Protein AF-A0A7S3M5K7-F1 (afdb_monomer)

Foldseek 3Di:
DDDDDPDPVVPPFQWDFLQLAWEKWWFWDDDDPDIKIKIWIAGSPQQFIWIDINNHTQPPRGDGQHLPDDQVFDWRWDADPNWIKIWGWGDDPNTTTGIWIATNNRTTDIPLRDQDPDDDLQKQKAFDDWDWFADLPDRDIFIWTFIWMAGPVPRDIATATDTLVLVVVLLVVLLSNCVSPPCSVVQDDRPDDDDCVPDDPPPPVNVVVNRVRVSVNLSSQSPDTPSVVDPSNCVVNQHDDQKGKHKAWAQDLDQQFDWDADPPQPDQPAARTFTQGGRDCVRVPPDDGGKGWADKQNHGRGNPHPVRVVVCSNSGGPGIMIMTMDGRPVVCPVVVVCVVVVHDPPPPPDDDDDDDDDDDDDDDDDDDDDDDDDDDDDDDDDDDDDDDDDDPDPDDDPDPDDVVNVVVVVVVVVVVVVVVVVVVVVVVVVVVVVVVVVVVVVVVVVVVVVVVVVVVVVVVVVVVVVVVVVVVVVVVVVVVVVVVVVVVVVVVVVVVVVVPPPDPDDDDDDDDDDDDDDDDDDDDDDDDDDDDDDDDDDDDDDDDDDDDDDDDDDDDDDDDDDDDDDDDDDDDDDDDDDDDDDDDDDDDDDDDDDDDDDDDDDDDDDDDDDDDDDDDDDDDDDDDDDDDDDDDDDDD

InterPro domains:
  IPR001478 PDZ domain [SM00228] (253-330)
  IPR001683 Phox homology [PF00787] (153-237)
  IPR001683 Phox homology [PS50195] (123-254)
  IPR001683 Phox homology [SM00312] (126-240)
  IPR036034 PDZ superfamily [G3DSA:2.30.42.10] (245-329)
  IPR036034 PDZ superfamily [SSF50156] (239-318)
  IPR036871 PX domain superfamily [G3DSA:3.30.1520.10] (122-244)
  IPR036871 PX domain superfamily [SSF64268] (124-238)

Nearest PDB structures (foldseek):
  2opg-assembly2_B  TM=7.403E-01  e=1.847E-03  Homo sapiens
  5e1y-assembly1_A  TM=7.315E-01  e=2.186E-03  Homo sapiens
  7qct-assembly2_B  TM=7.062E-01  e=2.186E-03  Homo sapiens
  4xh7-assembly1_A  TM=6.400E-01  e=3.831E-03  Mus musculus

Structure (mmCIF, N/CA/C/O backbone):
data_AF-A0A7S3M5K7-F1
#
_entry.id   AF-A0A7S3M5K7-F1
#
loop_
_atom_site.group_PDB
_atom_site.id
_atom_site.type_symbol
_atom_site.label_atom_id
_atom_site.label_alt_id
_atom_site.label_comp_id
_atom_site.label_asym_id
_atom_site.label_entity_id
_atom_site.label_seq_id
_atom_site.pdbx_PDB_ins_code
_atom_site.Cartn_x
_atom_site.Cartn_y
_atom_site.Cartn_z
_atom_site.occupancy
_atom_site.B_iso_or_equiv
_atom_site.auth_seq_id
_atom_site.auth_comp_id
_atom_site.auth_asym_id
_atom_site.auth_atom_id
_atom_site.pdbx_PDB_model_num
ATOM 1 N N . SER A 1 1 ? 53.599 -2.746 -9.233 1.00 35.34 1 SER A N 1
ATOM 2 C CA . SER A 1 1 ? 53.108 -2.735 -7.839 1.00 35.34 1 SER A CA 1
ATOM 3 C C . SER A 1 1 ? 52.211 -1.522 -7.638 1.00 35.34 1 SER A C 1
ATOM 5 O O . SER A 1 1 ? 52.702 -0.419 -7.443 1.00 35.34 1 SER A O 1
ATOM 7 N N . TYR A 1 2 ? 50.895 -1.704 -7.752 1.00 32.12 2 TYR A N 1
ATOM 8 C CA . TYR A 1 2 ? 49.931 -0.608 -7.615 1.00 32.12 2 TYR A CA 1
ATOM 9 C C . TYR A 1 2 ? 49.679 -0.340 -6.122 1.00 32.12 2 TYR A C 1
ATOM 11 O O . TYR A 1 2 ? 49.254 -1.247 -5.408 1.00 32.12 2 TYR A O 1
ATOM 19 N N . ARG A 1 3 ? 49.977 0.869 -5.630 1.00 31.58 3 ARG A N 1
ATOM 20 C CA . ARG A 1 3 ? 49.534 1.311 -4.297 1.00 31.58 3 ARG A CA 1
ATOM 21 C C . ARG A 1 3 ? 48.167 1.983 -4.469 1.00 31.58 3 ARG A C 1
ATOM 23 O O . ARG A 1 3 ? 48.129 2.998 -5.161 1.00 31.58 3 ARG A O 1
ATOM 30 N N . PRO A 1 4 ? 47.076 1.473 -3.872 1.00 36.44 4 PRO A N 1
ATOM 31 C CA . PRO A 1 4 ? 45.818 2.207 -3.868 1.00 36.44 4 PRO A CA 1
ATOM 32 C C . PRO A 1 4 ? 45.990 3.496 -3.053 1.00 36.44 4 PRO A C 1
ATOM 34 O O . PRO A 1 4 ? 46.608 3.485 -1.984 1.00 36.44 4 PRO A O 1
ATOM 37 N N . SER A 1 5 ? 45.486 4.615 -3.574 1.00 37.97 5 SER A N 1
ATOM 38 C CA . SER A 1 5 ? 45.444 5.877 -2.836 1.00 37.97 5 SER A CA 1
ATOM 39 C C . SER A 1 5 ? 44.454 5.759 -1.674 1.00 37.97 5 SER A C 1
ATOM 41 O O . SER A 1 5 ? 43.420 5.105 -1.769 1.00 37.97 5 SER A O 1
ATOM 43 N N . VAL A 1 6 ? 44.777 6.391 -0.545 1.00 39.72 6 VAL A N 1
ATOM 44 C CA . VAL A 1 6 ? 44.046 6.213 0.728 1.00 39.72 6 VAL A CA 1
ATOM 45 C C . VAL A 1 6 ? 42.729 7.018 0.777 1.00 39.72 6 VAL A C 1
ATOM 47 O O . VAL A 1 6 ? 42.015 6.982 1.772 1.00 39.72 6 VAL A O 1
ATOM 50 N N . PHE A 1 7 ? 42.376 7.723 -0.302 1.00 38.75 7 PHE A N 1
ATOM 51 C CA . PHE A 1 7 ? 41.209 8.605 -0.377 1.00 38.75 7 PHE A CA 1
ATOM 52 C C . PHE A 1 7 ? 40.498 8.506 -1.732 1.00 38.75 7 PHE A C 1
ATOM 54 O O . PHE A 1 7 ? 40.534 9.438 -2.529 1.00 38.75 7 PHE A O 1
ATOM 61 N N . ASP A 1 8 ? 39.811 7.387 -1.961 1.00 40.19 8 ASP A N 1
ATOM 62 C CA . ASP A 1 8 ? 38.746 7.290 -2.970 1.00 40.19 8 ASP A CA 1
ATOM 63 C C . ASP A 1 8 ? 37.373 7.230 -2.270 1.00 40.19 8 ASP A C 1
ATOM 65 O O . ASP A 1 8 ? 36.659 6.228 -2.270 1.00 40.19 8 ASP A O 1
ATOM 69 N N . LEU A 1 9 ? 37.041 8.322 -1.567 1.00 38.97 9 LEU A N 1
ATOM 70 C CA . LEU A 1 9 ? 35.797 8.467 -0.792 1.00 38.97 9 LEU A CA 1
ATOM 71 C C . LEU A 1 9 ? 34.534 8.546 -1.670 1.00 38.97 9 LEU A C 1
ATOM 73 O O . LEU A 1 9 ? 33.427 8.476 -1.140 1.00 38.97 9 LEU A O 1
ATOM 77 N N . ALA A 1 10 ? 34.683 8.686 -2.991 1.00 40.56 10 ALA A N 1
ATOM 78 C CA . ALA A 1 10 ? 33.568 8.800 -3.930 1.00 40.56 10 ALA A CA 1
ATOM 79 C C . ALA A 1 10 ? 32.788 7.482 -4.109 1.00 40.56 10 ALA A C 1
ATOM 81 O O . ALA A 1 10 ? 31.617 7.518 -4.477 1.00 40.56 10 ALA A O 1
ATOM 82 N N . ASN A 1 11 ? 33.411 6.337 -3.802 1.00 47.78 11 ASN A N 1
ATOM 83 C CA . ASN A 1 11 ? 32.834 4.999 -3.958 1.00 47.78 11 ASN A CA 1
ATOM 84 C C . ASN A 1 11 ? 32.613 4.278 -2.615 1.00 47.78 11 ASN A C 1
ATOM 86 O O . ASN A 1 11 ? 32.831 3.070 -2.491 1.00 47.78 11 ASN A O 1
ATOM 90 N N . LEU A 1 12 ? 32.143 5.003 -1.592 1.00 59.81 12 LEU A N 1
ATOM 91 C CA . LEU A 1 12 ? 31.569 4.383 -0.393 1.00 59.81 12 LEU A CA 1
ATOM 92 C C . LEU A 1 12 ? 30.239 3.696 -0.743 1.00 59.81 12 LEU A C 1
ATOM 94 O O . LEU A 1 12 ? 29.158 4.253 -0.552 1.00 59.81 12 LEU A O 1
ATOM 98 N N . LEU A 1 13 ? 30.335 2.466 -1.261 1.00 65.06 13 LEU A N 1
ATOM 99 C CA . LEU A 1 13 ? 29.189 1.584 -1.482 1.00 65.06 13 LEU A CA 1
ATOM 100 C C . LEU A 1 13 ? 28.357 1.479 -0.190 1.00 65.06 13 LEU A C 1
ATOM 102 O O . LEU A 1 13 ? 28.939 1.338 0.891 1.00 65.06 13 LEU A O 1
ATOM 106 N N . PRO A 1 14 ? 27.013 1.522 -0.273 1.00 73.25 14 PRO A N 1
ATOM 107 C CA . PRO A 1 14 ? 26.148 1.539 0.899 1.00 73.25 14 PRO A CA 1
ATOM 108 C C . PRO A 1 14 ? 26.351 0.276 1.743 1.00 73.25 14 PRO A C 1
ATOM 110 O O . PRO A 1 14 ? 25.954 -0.829 1.371 1.00 73.25 14 PRO A O 1
ATOM 113 N N . MET A 1 15 ? 26.984 0.455 2.902 1.00 84.44 15 MET A N 1
ATOM 114 C CA . MET A 1 15 ? 27.231 -0.609 3.870 1.00 84.44 15 MET A CA 1
ATOM 115 C C . MET A 1 15 ? 25.924 -0.975 4.575 1.00 84.44 15 MET A C 1
ATOM 117 O O . MET A 1 15 ? 25.250 -0.115 5.143 1.00 84.44 15 MET A O 1
ATOM 121 N N . VAL A 1 16 ? 25.578 -2.260 4.579 1.00 83.69 16 VAL A N 1
ATOM 122 C CA . VAL A 1 16 ? 24.351 -2.766 5.208 1.00 83.69 16 VAL A CA 1
ATOM 123 C C . VAL A 1 16 ? 24.688 -3.556 6.455 1.00 83.69 16 VAL A C 1
ATOM 125 O O . VAL A 1 16 ? 25.620 -4.350 6.430 1.00 83.69 16 VAL A O 1
ATOM 128 N N . SER A 1 17 ? 23.943 -3.376 7.545 1.00 85.44 17 SER A N 1
ATOM 129 C CA . SER A 1 17 ? 24.245 -4.066 8.800 1.00 85.44 17 SER A CA 1
ATOM 130 C C . SER A 1 17 ? 24.134 -5.590 8.666 1.00 85.44 17 SER A C 1
ATOM 132 O O . SER A 1 17 ? 23.277 -6.102 7.955 1.00 85.44 17 SER A O 1
ATOM 134 N N . VAL A 1 18 ? 24.947 -6.336 9.414 1.00 85.88 18 VAL A N 1
ATOM 135 C CA . VAL A 1 18 ? 24.759 -7.789 9.587 1.00 85.88 18 VAL A CA 1
ATOM 136 C C . VAL A 1 18 ? 23.461 -8.122 10.337 1.00 85.88 18 VAL A C 1
ATOM 138 O O . VAL A 1 18 ? 22.924 -9.214 10.187 1.00 85.88 18 VAL A O 1
ATOM 141 N N . PHE A 1 19 ? 22.898 -7.167 11.081 1.00 84.12 19 PHE A N 1
ATOM 142 C CA . PHE A 1 19 ? 21.631 -7.312 11.807 1.00 84.12 19 PHE A CA 1
ATOM 143 C C . PHE A 1 19 ? 20.436 -6.687 11.060 1.00 84.12 19 PHE A C 1
ATOM 145 O O . PHE A 1 19 ? 19.461 -6.276 11.684 1.00 84.12 19 PHE A O 1
ATOM 152 N N . GLU A 1 20 ? 20.513 -6.561 9.730 1.00 78.06 20 GLU A N 1
ATOM 153 C CA . GLU A 1 20 ? 19.409 -6.069 8.893 1.00 78.06 20 GLU A CA 1
ATOM 154 C C . GLU A 1 20 ? 18.218 -7.030 8.854 1.00 78.06 20 GLU A C 1
ATOM 156 O O . GLU A 1 20 ? 17.066 -6.600 8.833 1.00 78.06 20 GLU A O 1
ATOM 161 N N . GLY A 1 21 ? 18.512 -8.329 8.834 1.00 88.00 21 GLY A N 1
ATOM 162 C CA . GLY A 1 21 ? 17.558 -9.357 8.450 1.00 88.00 21 GLY A CA 1
ATOM 163 C C . GLY A 1 21 ? 17.416 -9.402 6.931 1.00 88.00 21 GLY A C 1
ATOM 164 O O . GLY A 1 21 ? 18.386 -9.218 6.195 1.00 88.00 21 GLY A O 1
ATOM 165 N N . GLN A 1 22 ? 16.198 -9.646 6.459 1.00 85.25 22 GLN A N 1
ATOM 166 C CA . GLN A 1 22 ? 15.892 -9.776 5.034 1.00 85.25 22 GLN A CA 1
ATOM 167 C C . GLN A 1 22 ? 16.092 -8.449 4.288 1.00 85.25 22 GLN A C 1
ATOM 169 O O . GLN A 1 22 ? 15.611 -7.402 4.718 1.00 85.25 22 GLN A O 1
ATOM 174 N N . LEU A 1 23 ? 16.764 -8.492 3.143 1.00 88.81 23 LEU A N 1
ATOM 175 C CA . LEU A 1 23 ? 16.898 -7.374 2.219 1.00 88.81 23 LEU A CA 1
ATOM 176 C C . LEU A 1 23 ? 16.856 -7.857 0.769 1.00 88.81 23 LEU A C 1
ATOM 178 O O . LEU A 1 23 ? 17.056 -9.036 0.474 1.00 88.81 23 LEU A O 1
ATOM 182 N N . THR A 1 24 ? 16.599 -6.928 -0.148 1.00 89.19 24 THR A N 1
ATOM 183 C CA . THR A 1 24 ? 16.717 -7.156 -1.591 1.00 89.19 24 THR A CA 1
ATOM 184 C C . THR A 1 24 ? 17.563 -6.048 -2.212 1.00 89.19 24 THR A C 1
ATOM 186 O O . THR A 1 24 ? 17.411 -4.880 -1.857 1.00 89.19 24 THR A O 1
ATOM 189 N N . ARG A 1 25 ? 18.470 -6.417 -3.117 1.00 90.94 25 ARG A N 1
ATOM 190 C CA . ARG A 1 25 ? 19.278 -5.509 -3.942 1.00 90.94 25 ARG A CA 1
ATOM 191 C C . ARG A 1 25 ? 18.913 -5.733 -5.403 1.00 90.94 25 ARG A C 1
ATOM 193 O O . ARG A 1 25 ? 18.750 -6.882 -5.808 1.00 90.94 25 ARG A O 1
ATOM 200 N N . THR A 1 26 ? 18.792 -4.660 -6.176 1.00 90.25 26 THR A N 1
ATOM 201 C CA . THR A 1 26 ? 18.386 -4.726 -7.587 1.00 90.25 26 THR A CA 1
ATOM 202 C C . THR A 1 26 ? 19.379 -3.969 -8.455 1.00 90.25 26 THR A C 1
ATOM 204 O O . THR A 1 26 ? 19.810 -2.875 -8.093 1.00 90.25 26 THR A O 1
ATOM 207 N N . TRP A 1 27 ? 19.693 -4.520 -9.623 1.00 94.25 27 TRP A N 1
ATOM 208 C CA . TRP A 1 27 ? 20.477 -3.877 -10.672 1.00 94.25 27 TRP A CA 1
ATOM 209 C C . TRP A 1 27 ? 19.734 -3.980 -12.001 1.00 94.25 27 TRP A C 1
ATOM 211 O O . TRP A 1 27 ? 19.068 -4.980 -12.277 1.00 94.25 27 TRP A O 1
ATOM 221 N N . PHE A 1 28 ? 19.867 -2.945 -12.825 1.00 92.56 28 PHE A N 1
ATOM 222 C CA . PHE A 1 28 ? 19.379 -2.938 -14.200 1.00 92.56 28 PHE A CA 1
ATOM 223 C C . PHE A 1 28 ? 20.575 -2.935 -15.144 1.00 92.56 28 PHE A C 1
ATOM 225 O O . PHE A 1 28 ? 21.513 -2.164 -14.942 1.00 92.56 28 PHE A O 1
ATOM 232 N N . TYR A 1 29 ? 20.533 -3.781 -16.167 1.00 95.12 29 TYR A N 1
ATOM 233 C CA . TYR A 1 29 ? 21.558 -3.841 -17.203 1.00 95.12 29 TYR A CA 1
ATOM 234 C C . TYR A 1 29 ? 20.893 -3.850 -18.574 1.00 95.12 29 TYR A C 1
ATOM 236 O O . TYR A 1 29 ? 20.000 -4.654 -18.819 1.00 95.12 29 TYR A O 1
ATOM 244 N N . GLU A 1 30 ? 21.302 -2.951 -19.460 1.00 95.12 30 GLU A N 1
ATOM 245 C CA . GLU A 1 30 ? 20.744 -2.840 -20.809 1.00 95.12 30 GLU A CA 1
ATOM 246 C C . GLU A 1 30 ? 21.778 -3.354 -21.816 1.00 95.12 30 GLU A C 1
ATOM 248 O O . GLU A 1 30 ? 22.931 -2.916 -21.818 1.00 95.12 30 GLU A O 1
ATOM 253 N N . HIS A 1 31 ? 21.374 -4.329 -22.633 1.00 95.25 31 HIS A N 1
ATOM 254 C CA . HIS A 1 31 ? 22.209 -4.951 -23.656 1.00 95.25 31 HIS A CA 1
ATOM 255 C C . HIS A 1 31 ? 21.420 -5.069 -24.963 1.00 95.25 31 HIS A C 1
ATOM 257 O O . HIS A 1 31 ? 20.379 -5.725 -25.025 1.00 95.25 31 HIS A O 1
ATOM 263 N N . GLY A 1 32 ? 21.887 -4.374 -26.004 1.00 93.56 32 GLY A N 1
ATOM 264 C CA . GLY A 1 32 ? 21.097 -4.169 -27.218 1.00 93.56 32 GLY A CA 1
ATOM 265 C C . GLY A 1 32 ? 19.759 -3.498 -26.892 1.00 93.56 32 GLY A C 1
ATOM 266 O O . GLY A 1 32 ? 19.724 -2.465 -26.229 1.00 93.56 32 GLY A O 1
ATOM 267 N N . GLU A 1 33 ? 18.661 -4.110 -27.331 1.00 94.81 33 GLU A N 1
ATOM 268 C CA . GLU A 1 33 ? 17.290 -3.650 -27.060 1.00 94.81 33 GLU A CA 1
ATOM 269 C C . GLU A 1 33 ? 16.686 -4.246 -25.772 1.00 94.81 33 GLU A C 1
ATOM 271 O O . GLU A 1 33 ? 15.562 -3.907 -25.397 1.00 94.81 33 GLU A O 1
ATOM 276 N N . LYS A 1 34 ? 17.394 -5.154 -25.085 1.00 93.81 34 LYS A N 1
ATOM 277 C CA . LYS A 1 34 ? 16.878 -5.844 -23.897 1.00 93.81 34 LYS A CA 1
ATOM 278 C C . LYS A 1 34 ? 17.337 -5.173 -22.612 1.00 93.81 34 LYS A C 1
ATOM 280 O O . LYS A 1 34 ? 18.513 -4.869 -22.418 1.00 93.81 34 LYS A O 1
ATOM 285 N N . LYS A 1 35 ? 16.387 -5.022 -21.690 1.00 92.69 35 LYS A N 1
ATOM 286 C CA . LYS A 1 35 ? 16.628 -4.599 -20.313 1.00 92.69 35 LYS A CA 1
ATOM 287 C C . LYS A 1 35 ? 16.549 -5.804 -19.388 1.00 92.69 35 LYS A C 1
ATOM 289 O O . LYS A 1 35 ? 15.474 -6.368 -19.200 1.00 92.69 35 LYS A O 1
ATOM 294 N N . HIS A 1 36 ? 17.680 -6.145 -18.794 1.00 94.62 36 HIS A N 1
ATOM 295 C CA . HIS A 1 36 ? 17.820 -7.216 -17.823 1.00 94.62 36 HIS A CA 1
ATOM 296 C C . HIS A 1 36 ? 17.655 -6.693 -16.394 1.00 94.62 36 HIS A C 1
ATOM 298 O O . HIS A 1 36 ? 18.101 -5.588 -16.056 1.00 94.62 36 HIS A O 1
ATOM 304 N N . VAL A 1 37 ? 17.029 -7.501 -15.540 1.00 92.75 37 VAL A N 1
ATOM 305 C CA . VAL A 1 37 ? 16.786 -7.197 -14.125 1.00 92.75 37 VAL A CA 1
ATOM 306 C C . VAL A 1 37 ? 17.461 -8.252 -13.260 1.00 92.75 37 VAL A C 1
ATOM 308 O O . VAL A 1 37 ? 17.063 -9.417 -13.264 1.00 92.75 37 VAL A O 1
ATOM 311 N N . LEU A 1 38 ? 18.451 -7.833 -12.473 1.00 96.25 38 LEU A N 1
ATOM 312 C CA . LEU A 1 38 ? 19.116 -8.692 -11.499 1.00 96.25 38 LEU A CA 1
ATOM 313 C C . LEU A 1 38 ? 18.615 -8.361 -10.101 1.00 96.25 38 LEU A C 1
ATOM 315 O O . LEU A 1 38 ? 18.713 -7.215 -9.669 1.00 96.25 38 LEU A O 1
ATOM 319 N N . ASN A 1 39 ? 18.114 -9.360 -9.382 1.00 93.94 39 ASN A N 1
ATOM 320 C CA . ASN A 1 39 ? 17.680 -9.227 -7.994 1.00 93.94 39 ASN A CA 1
ATOM 321 C C . ASN A 1 39 ? 18.485 -10.176 -7.110 1.00 93.94 39 ASN A C 1
ATOM 323 O O . ASN A 1 39 ? 18.522 -11.373 -7.370 1.00 93.94 39 ASN A O 1
ATOM 327 N N . LEU A 1 40 ? 19.079 -9.664 -6.036 1.00 95.62 40 LEU A N 1
ATOM 328 C CA . LEU A 1 40 ? 19.645 -10.461 -4.953 1.00 95.62 40 LEU A CA 1
ATOM 329 C C . LEU A 1 40 ? 18.750 -10.332 -3.724 1.00 95.62 40 LEU A C 1
ATOM 331 O O . LEU A 1 40 ? 18.645 -9.249 -3.153 1.00 95.62 40 LEU A O 1
ATOM 335 N N . TYR A 1 41 ? 18.193 -11.446 -3.267 1.00 94.25 41 TYR A N 1
ATOM 336 C CA . TYR A 1 41 ? 17.666 -11.591 -1.918 1.00 94.25 41 TYR A CA 1
ATOM 337 C C . TYR A 1 41 ? 18.787 -12.051 -0.977 1.00 94.25 41 TYR A C 1
ATOM 339 O O . TYR A 1 41 ? 19.529 -12.985 -1.295 1.00 94.25 41 TYR A O 1
ATOM 347 N N . HIS A 1 42 ? 18.899 -11.430 0.196 1.00 94.56 42 HIS A N 1
ATOM 348 C CA . HIS A 1 42 ? 19.796 -11.872 1.263 1.00 94.56 42 HIS A CA 1
ATOM 349 C C . HIS A 1 42 ? 19.169 -11.570 2.625 1.00 94.56 42 HIS A C 1
ATOM 351 O O . HIS A 1 42 ? 18.718 -10.458 2.868 1.00 94.56 42 HIS A O 1
ATOM 357 N N . ASP A 1 43 ? 19.149 -12.540 3.526 1.00 91.81 43 ASP A N 1
ATOM 358 C CA . ASP A 1 43 ? 18.880 -12.341 4.943 1.00 91.81 43 ASP A CA 1
ATOM 359 C C . ASP A 1 43 ? 20.215 -12.270 5.677 1.00 91.81 43 ASP A C 1
ATOM 361 O O . ASP A 1 43 ? 20.910 -13.273 5.812 1.00 91.81 43 ASP A O 1
ATOM 365 N N . THR A 1 44 ? 20.587 -11.084 6.153 1.00 90.88 44 THR A N 1
ATOM 366 C CA . THR A 1 44 ? 21.897 -10.856 6.774 1.00 90.88 44 THR A CA 1
ATOM 367 C C . THR A 1 44 ? 22.066 -11.582 8.110 1.00 90.88 44 THR A C 1
ATOM 369 O O . THR A 1 44 ? 23.201 -11.761 8.549 1.00 90.88 44 THR A O 1
ATOM 372 N N . ILE A 1 45 ? 20.964 -11.982 8.762 1.00 86.81 45 ILE A N 1
ATOM 373 C CA . ILE A 1 45 ? 20.971 -12.648 10.071 1.00 86.81 45 ILE A CA 1
ATOM 374 C C . ILE A 1 45 ? 21.142 -14.156 9.890 1.00 86.81 45 ILE A C 1
ATOM 376 O O . ILE A 1 45 ? 22.018 -14.755 10.512 1.00 86.81 45 ILE A O 1
ATOM 380 N N . SER A 1 46 ? 20.323 -14.780 9.038 1.00 91.75 46 SER A N 1
ATOM 381 C CA . SER A 1 46 ? 20.440 -16.220 8.759 1.00 91.75 46 SER A CA 1
ATOM 382 C C . SER A 1 46 ? 21.533 -16.550 7.737 1.00 91.75 46 SER A C 1
ATOM 384 O O . SER A 1 46 ? 21.957 -17.702 7.644 1.00 91.75 46 SER A O 1
ATOM 386 N N . GLY A 1 47 ? 21.979 -15.559 6.962 1.00 94.25 47 GLY A N 1
ATOM 387 C CA . GLY A 1 47 ? 22.838 -15.700 5.789 1.00 94.25 47 GLY A CA 1
ATOM 388 C C . GLY A 1 47 ? 22.103 -16.204 4.541 1.00 94.25 47 GLY A C 1
ATOM 389 O O . GLY A 1 47 ? 22.717 -16.294 3.481 1.00 94.25 47 GLY A O 1
ATOM 390 N N . VAL A 1 48 ? 20.819 -16.575 4.612 1.00 95.75 48 VAL A N 1
ATOM 391 C CA . VAL A 1 48 ? 20.109 -17.170 3.464 1.00 95.75 48 VAL A CA 1
ATOM 392 C C . VAL A 1 48 ? 20.053 -16.180 2.303 1.00 95.75 48 VAL A C 1
ATOM 394 O O . VAL A 1 48 ? 19.579 -15.060 2.456 1.00 95.75 48 VAL A O 1
ATOM 397 N N . ARG A 1 49 ? 20.510 -16.598 1.124 1.00 96.25 49 ARG A N 1
ATOM 398 C CA . ARG A 1 49 ? 20.520 -15.794 -0.104 1.00 96.25 49 ARG A CA 1
ATOM 399 C C . ARG A 1 49 ? 19.904 -16.549 -1.275 1.00 96.25 49 ARG A C 1
ATOM 401 O O . ARG A 1 49 ? 19.896 -17.777 -1.279 1.00 96.25 49 ARG A O 1
ATOM 408 N N . SER A 1 50 ? 19.445 -15.806 -2.273 1.00 96.88 50 SER A N 1
ATOM 409 C CA . SER A 1 50 ? 19.053 -16.294 -3.599 1.00 96.88 50 SER A CA 1
ATOM 410 C C . SER A 1 50 ? 19.174 -15.132 -4.586 1.00 96.88 50 SER A C 1
ATOM 412 O O . SER A 1 50 ? 18.983 -13.981 -4.195 1.00 96.88 50 SER A O 1
ATOM 414 N N . ALA A 1 51 ? 19.512 -15.398 -5.844 1.00 97.12 51 ALA A N 1
ATOM 415 C CA . ALA A 1 51 ? 19.605 -14.372 -6.873 1.00 97.12 51 ALA A CA 1
ATOM 416 C C . ALA A 1 51 ? 18.820 -14.768 -8.124 1.00 97.12 51 ALA A C 1
ATOM 418 O O . ALA A 1 51 ? 18.746 -15.938 -8.492 1.00 97.12 51 ALA A O 1
ATOM 419 N N . MET A 1 52 ? 18.248 -13.772 -8.786 1.00 96.31 52 MET A N 1
ATOM 420 C CA . MET A 1 52 ? 17.426 -13.933 -9.976 1.00 96.31 52 MET A CA 1
ATOM 421 C C . MET A 1 52 ? 17.920 -13.014 -11.086 1.00 96.31 52 MET A C 1
ATOM 423 O O . MET A 1 52 ? 18.264 -11.861 -10.824 1.00 96.31 52 MET A O 1
ATOM 427 N N . LEU A 1 53 ? 17.897 -13.522 -12.312 1.00 96.19 53 LEU A N 1
ATOM 428 C CA . LEU A 1 53 ? 18.089 -12.788 -13.556 1.00 96.19 53 LEU A CA 1
ATOM 429 C C . LEU A 1 53 ? 16.785 -12.918 -14.346 1.00 96.19 53 LEU A C 1
ATOM 431 O O . LEU A 1 53 ? 16.322 -14.031 -14.584 1.00 96.19 53 LEU A O 1
ATOM 435 N N . ASP A 1 54 ? 16.163 -11.795 -14.694 1.00 94.12 54 ASP A N 1
ATOM 436 C CA . ASP A 1 54 ? 14.911 -11.740 -15.466 1.00 94.12 54 ASP A CA 1
ATOM 437 C C . ASP A 1 54 ? 13.801 -12.627 -14.875 1.00 94.12 54 ASP A C 1
ATOM 439 O O . ASP A 1 54 ? 13.078 -13.341 -15.569 1.00 94.12 54 ASP A O 1
ATOM 443 N N . TYR A 1 55 ? 13.687 -12.571 -13.543 1.00 90.06 55 TYR A N 1
ATOM 444 C CA . TYR A 1 55 ? 12.754 -13.346 -12.712 1.00 90.06 55 TYR A CA 1
ATOM 445 C C . TYR A 1 55 ? 12.971 -14.873 -12.716 1.00 90.06 55 TYR A C 1
ATOM 447 O O . TYR A 1 55 ? 12.186 -15.595 -12.102 1.00 90.06 55 TYR A O 1
ATOM 455 N N . GLN A 1 56 ? 14.048 -15.372 -13.328 1.00 90.62 56 GLN A N 1
ATOM 456 C CA . GLN A 1 56 ? 14.492 -16.764 -13.218 1.00 90.62 56 GLN A CA 1
ATOM 457 C C . GLN A 1 56 ? 15.618 -16.880 -12.188 1.00 90.62 56 GLN A C 1
ATOM 459 O O . GLN A 1 56 ? 16.492 -16.018 -12.118 1.00 90.62 56 GLN A O 1
ATOM 464 N N . GLU A 1 57 ? 15.620 -17.938 -11.373 1.00 95.06 57 GLU A N 1
ATOM 465 C CA . GLU A 1 57 ? 16.693 -18.160 -10.398 1.00 95.06 57 GLU A CA 1
ATOM 466 C C . GLU A 1 57 ? 18.030 -18.422 -11.111 1.00 95.06 57 GLU A C 1
ATOM 468 O O . GLU A 1 57 ? 18.143 -19.307 -11.961 1.00 95.06 57 GLU A O 1
ATOM 473 N N . ILE A 1 58 ? 19.075 -17.689 -10.722 1.00 97.25 58 ILE A N 1
ATOM 474 C CA . ILE A 1 58 ? 20.443 -17.985 -11.145 1.00 97.25 58 ILE A CA 1
ATOM 475 C C . ILE A 1 58 ? 20.846 -19.309 -10.487 1.00 97.25 58 ILE A C 1
ATOM 477 O O . ILE A 1 58 ? 20.870 -19.425 -9.259 1.00 97.25 58 ILE A O 1
ATOM 481 N N . ARG A 1 59 ? 21.162 -20.320 -11.302 1.00 95.12 59 ARG A N 1
ATOM 482 C CA . ARG A 1 59 ? 21.455 -21.684 -10.842 1.00 95.12 59 ARG A CA 1
ATOM 483 C C . ARG A 1 59 ? 22.575 -21.698 -9.794 1.00 95.12 59 ARG A C 1
ATOM 485 O O . ARG A 1 59 ? 23.701 -21.307 -10.080 1.00 95.12 59 ARG A O 1
ATOM 492 N N . GLY A 1 60 ? 22.273 -22.209 -8.598 1.00 93.06 60 GLY A N 1
ATOM 493 C CA . GLY A 1 60 ? 23.228 -22.277 -7.483 1.00 93.06 60 GLY A CA 1
ATOM 494 C C . GLY A 1 60 ? 23.353 -20.982 -6.670 1.00 93.06 60 GLY A C 1
ATOM 495 O O . GLY A 1 60 ? 24.220 -20.890 -5.803 1.00 93.06 60 GLY A O 1
ATOM 496 N N . SER A 1 61 ? 22.498 -19.986 -6.921 1.00 96.31 61 SER A N 1
ATOM 497 C CA . SER A 1 61 ? 22.437 -18.766 -6.112 1.00 96.31 61 SER A CA 1
ATOM 498 C C . SER A 1 61 ? 21.822 -19.000 -4.730 1.00 96.31 61 SER A C 1
ATOM 500 O O . SER A 1 61 ? 22.277 -18.379 -3.762 1.00 96.31 61 SER A O 1
ATOM 502 N N . LEU A 1 62 ? 20.839 -19.910 -4.627 1.00 96.06 62 LEU A N 1
ATOM 503 C CA . LEU A 1 62 ? 20.257 -20.341 -3.361 1.00 96.06 62 LEU A CA 1
ATOM 504 C C . LEU A 1 62 ? 21.338 -20.951 -2.458 1.00 96.06 62 LEU A C 1
ATOM 506 O O . LEU A 1 62 ? 21.965 -21.957 -2.791 1.00 96.06 62 LEU A O 1
ATOM 510 N N . GLY A 1 63 ? 21.565 -20.343 -1.296 1.00 95.00 63 GLY A N 1
ATOM 511 C CA . GLY A 1 63 ? 22.589 -20.804 -0.362 1.00 95.00 63 GLY A CA 1
ATOM 512 C C . GLY A 1 63 ? 22.707 -19.930 0.879 1.00 95.00 63 GLY A C 1
ATOM 513 O O . GLY A 1 63 ? 21.800 -19.165 1.198 1.00 95.00 63 GLY A O 1
ATOM 514 N N . ASN A 1 64 ? 23.834 -20.041 1.587 1.00 94.75 64 ASN A N 1
ATOM 515 C CA . ASN A 1 64 ? 24.081 -19.306 2.827 1.00 94.75 64 ASN A CA 1
ATOM 516 C C . ASN A 1 64 ? 25.379 -18.476 2.760 1.00 94.75 64 ASN A C 1
ATOM 518 O O . ASN A 1 64 ? 26.459 -18.997 2.472 1.00 94.75 64 ASN A O 1
ATOM 522 N N . SER A 1 65 ? 25.248 -17.171 2.985 1.00 92.44 65 SER A N 1
ATOM 523 C CA . SER A 1 65 ? 26.275 -16.135 3.101 1.00 92.44 65 SER A CA 1
ATOM 524 C C . SER A 1 65 ? 26.455 -15.764 4.578 1.00 92.44 65 SER A C 1
ATOM 526 O O . SER A 1 65 ? 26.176 -14.649 5.009 1.00 92.44 65 SER A O 1
ATOM 528 N N . SER A 1 66 ? 26.905 -16.735 5.372 1.00 82.94 66 SER A N 1
ATOM 529 C CA . SER A 1 66 ? 27.072 -16.586 6.820 1.00 82.94 66 SER A CA 1
ATOM 530 C C . SER A 1 66 ? 28.004 -15.427 7.197 1.00 82.94 66 SER A C 1
ATOM 532 O O . SER A 1 66 ? 28.975 -15.131 6.497 1.00 82.94 66 SER A O 1
ATOM 534 N N . LEU A 1 67 ? 27.778 -14.853 8.383 1.00 79.00 67 LEU A N 1
ATOM 535 C CA . LEU A 1 67 ? 28.675 -13.903 9.053 1.00 79.00 67 LEU A CA 1
ATOM 536 C C . LEU A 1 67 ? 30.147 -14.370 9.075 1.00 79.00 67 LEU A C 1
ATOM 538 O O . LEU A 1 67 ? 31.058 -13.542 9.079 1.00 79.00 67 LEU A O 1
ATOM 542 N N . LEU A 1 68 ? 30.379 -15.688 9.083 1.00 83.25 68 LEU A N 1
ATOM 543 C CA . LEU A 1 68 ? 31.697 -16.331 9.107 1.00 83.25 68 LEU A CA 1
ATOM 544 C C . LEU A 1 68 ? 32.364 -16.484 7.724 1.00 83.25 68 LEU A C 1
ATOM 546 O O . LEU A 1 68 ? 33.400 -17.139 7.633 1.00 83.25 68 LEU A O 1
ATOM 550 N N . MET A 1 69 ? 31.808 -15.897 6.656 1.00 84.88 69 MET A N 1
ATOM 551 C CA . MET A 1 69 ? 32.465 -15.865 5.342 1.00 84.88 69 MET A CA 1
ATOM 552 C C . MET A 1 69 ? 33.861 -15.220 5.405 1.00 84.88 69 MET A C 1
ATOM 554 O O . MET A 1 69 ? 34.143 -14.379 6.267 1.00 84.88 69 MET A O 1
ATOM 558 N N . ASP A 1 70 ? 34.730 -15.605 4.470 1.00 84.88 70 ASP A N 1
ATOM 559 C CA . ASP A 1 70 ? 36.065 -15.025 4.357 1.00 84.88 70 ASP A CA 1
ATOM 560 C C . ASP A 1 70 ? 36.024 -13.571 3.842 1.00 84.88 70 ASP A C 1
ATOM 562 O O . ASP A 1 70 ? 34.998 -13.046 3.402 1.00 84.88 70 ASP A O 1
ATOM 566 N N . SER A 1 71 ? 37.166 -12.885 3.901 1.00 82.69 71 SER A N 1
ATOM 567 C CA . SER A 1 71 ? 37.292 -11.498 3.432 1.00 82.69 71 SER A CA 1
ATOM 568 C C . SER A 1 71 ? 37.236 -11.345 1.905 1.00 82.69 71 SER A C 1
ATOM 570 O O . SER A 1 71 ? 37.209 -10.213 1.411 1.00 82.69 71 SER A O 1
ATOM 572 N N . LYS A 1 72 ? 37.218 -12.453 1.151 1.00 88.00 72 LYS A N 1
ATOM 573 C CA . LYS A 1 72 ? 37.043 -12.442 -0.307 1.00 88.00 72 LYS A CA 1
ATOM 574 C C . LYS A 1 72 ? 35.576 -12.236 -0.677 1.00 88.00 72 LYS A C 1
ATOM 576 O O . LYS A 1 72 ? 35.310 -11.589 -1.683 1.00 88.00 72 LYS A O 1
ATOM 581 N N . GLY A 1 73 ? 34.655 -12.691 0.174 1.00 92.75 73 GLY A N 1
ATOM 582 C CA . GLY A 1 73 ? 33.218 -12.585 -0.052 1.00 92.75 73 GLY A CA 1
ATOM 583 C C . GLY A 1 73 ? 32.681 -13.705 -0.942 1.00 92.75 73 GLY A C 1
ATOM 584 O O . GLY A 1 73 ? 33.423 -14.490 -1.531 1.00 92.75 73 GLY A O 1
ATOM 585 N N . HIS A 1 74 ? 31.357 -13.793 -1.027 1.00 95.88 74 HIS A N 1
ATOM 586 C CA . HIS A 1 74 ? 30.675 -14.798 -1.831 1.00 95.88 74 HIS A CA 1
ATOM 587 C C . HIS A 1 74 ? 30.309 -14.240 -3.209 1.00 95.88 74 HIS A C 1
ATOM 589 O O . HIS A 1 74 ? 29.689 -13.182 -3.285 1.00 95.88 74 HIS A O 1
ATOM 595 N N . ARG A 1 75 ? 30.633 -14.963 -4.289 1.00 97.06 75 ARG A N 1
ATOM 596 C CA . ARG A 1 75 ? 30.292 -14.580 -5.669 1.00 97.06 75 ARG A CA 1
ATOM 597 C C . ARG A 1 75 ? 29.272 -15.536 -6.273 1.00 97.06 75 ARG A C 1
ATOM 599 O O . ARG A 1 75 ? 29.486 -16.744 -6.276 1.00 97.06 75 ARG A O 1
ATOM 606 N N . ILE A 1 76 ? 28.193 -14.978 -6.810 1.00 97.69 76 ILE A N 1
ATOM 607 C CA . ILE A 1 76 ? 27.162 -15.690 -7.565 1.00 97.69 76 ILE A CA 1
ATOM 608 C C . ILE A 1 76 ? 27.380 -15.362 -9.039 1.00 97.69 76 ILE A C 1
ATOM 610 O O . ILE A 1 76 ? 27.103 -14.240 -9.458 1.00 97.69 76 ILE A O 1
ATOM 614 N N . PHE A 1 77 ? 27.906 -16.312 -9.806 1.00 97.88 77 PHE A N 1
ATOM 615 C CA . PHE A 1 77 ? 28.192 -16.128 -11.230 1.00 97.88 77 PHE A CA 1
ATOM 616 C C . PHE A 1 77 ? 26.939 -16.332 -12.088 1.00 97.88 77 PHE A C 1
ATOM 618 O O . PHE A 1 77 ? 26.112 -17.194 -11.797 1.00 97.88 77 PHE A O 1
ATOM 625 N N . PHE A 1 78 ? 26.824 -15.556 -13.161 1.00 97.81 78 PHE A N 1
ATOM 626 C CA . PHE A 1 78 ? 25.763 -15.646 -14.162 1.00 97.81 78 PHE A CA 1
ATOM 627 C C . PHE A 1 78 ? 26.297 -15.226 -15.540 1.00 97.81 78 PHE A C 1
ATOM 629 O O . PHE A 1 78 ? 27.433 -14.765 -15.663 1.00 97.81 78 PHE A O 1
ATOM 636 N N . THR A 1 79 ? 25.467 -15.361 -16.574 1.00 97.62 79 THR A N 1
ATOM 637 C CA . THR A 1 79 ? 25.803 -14.943 -17.940 1.00 97.62 79 THR A CA 1
ATOM 638 C C . THR A 1 79 ? 24.590 -14.279 -18.585 1.00 97.62 79 THR A C 1
ATOM 640 O O . THR A 1 79 ? 23.490 -14.820 -18.502 1.00 97.62 79 THR A O 1
ATOM 643 N N . ILE A 1 80 ? 24.790 -13.137 -19.245 1.00 96.88 80 ILE A N 1
ATOM 644 C CA . ILE A 1 80 ? 23.772 -12.435 -20.041 1.00 96.88 80 ILE A CA 1
ATOM 645 C C . ILE A 1 80 ? 24.271 -12.387 -21.482 1.00 96.88 80 ILE A C 1
ATOM 647 O O . ILE A 1 80 ? 25.277 -11.746 -21.749 1.00 96.88 80 ILE A O 1
ATOM 651 N N . GLU A 1 81 ? 23.610 -13.091 -22.403 1.00 94.75 81 GLU A N 1
ATOM 652 C CA . GLU A 1 81 ? 23.939 -13.076 -23.845 1.00 94.75 81 GLU A CA 1
ATOM 653 C C . GLU A 1 81 ? 25.442 -13.300 -24.151 1.00 94.75 81 GLU A C 1
ATOM 655 O O . GLU A 1 81 ? 26.049 -12.637 -24.985 1.00 94.75 81 GLU A O 1
ATOM 660 N N . ASN A 1 82 ? 26.039 -14.282 -23.463 1.00 96.00 82 ASN A N 1
ATOM 661 C CA . ASN A 1 82 ? 27.473 -14.635 -23.456 1.00 96.00 82 ASN A CA 1
ATOM 662 C C . ASN A 1 82 ? 28.416 -13.671 -22.709 1.00 96.00 82 ASN A C 1
ATOM 664 O O . ASN A 1 82 ? 29.596 -13.988 -22.567 1.00 96.00 82 ASN A O 1
ATOM 668 N N . LEU A 1 83 ? 27.925 -12.560 -22.156 1.00 97.25 83 LEU A N 1
ATOM 669 C CA . LEU A 1 83 ? 28.693 -11.716 -21.241 1.00 97.25 83 LEU A CA 1
ATOM 670 C C . LEU A 1 83 ? 28.718 -12.337 -19.834 1.00 97.25 83 LEU A C 1
ATOM 672 O O . LEU A 1 83 ? 27.652 -12.509 -19.234 1.00 97.25 83 LEU A O 1
ATOM 676 N N . PRO A 1 84 ? 29.898 -12.669 -19.278 1.00 97.94 84 PRO A N 1
ATOM 677 C CA . PRO A 1 84 ? 30.000 -13.181 -17.919 1.00 97.94 84 PRO A CA 1
ATOM 678 C C . PRO A 1 84 ? 29.735 -12.064 -16.904 1.00 97.94 84 PRO A C 1
ATOM 680 O O . PRO A 1 84 ? 30.153 -10.919 -17.090 1.00 97.94 84 PRO A O 1
ATOM 683 N N . GLY A 1 85 ? 29.084 -12.404 -15.797 1.00 98.00 85 GLY A N 1
ATOM 684 C CA . GLY A 1 85 ? 28.873 -11.492 -14.680 1.00 98.00 85 GLY A CA 1
ATOM 685 C C . GLY A 1 85 ? 28.865 -12.201 -13.332 1.00 98.00 85 GLY A C 1
ATOM 686 O O . GLY A 1 85 ? 28.812 -13.431 -13.245 1.00 98.00 85 GLY A O 1
ATOM 687 N N . TYR A 1 86 ? 28.943 -11.420 -12.258 1.00 98.12 86 TYR A N 1
ATOM 688 C CA . TYR A 1 86 ? 28.780 -11.919 -10.899 1.00 98.12 86 TYR A CA 1
ATOM 689 C C . TYR A 1 86 ? 28.142 -10.889 -9.966 1.00 98.12 86 TYR A C 1
ATOM 691 O O . TYR A 1 86 ? 28.380 -9.687 -10.079 1.00 98.12 86 TYR A O 1
ATOM 699 N N . ILE A 1 87 ? 27.363 -11.378 -9.000 1.00 97.88 87 ILE A N 1
ATOM 700 C CA . ILE A 1 87 ? 26.944 -10.612 -7.821 1.00 97.88 87 ILE A CA 1
ATOM 701 C C . ILE A 1 87 ? 27.882 -10.988 -6.674 1.00 97.88 87 ILE A C 1
ATOM 703 O O . ILE A 1 87 ? 28.016 -12.171 -6.356 1.00 97.88 87 ILE A O 1
ATOM 707 N N . GLU A 1 88 ? 28.539 -10.010 -6.053 1.00 97.25 88 GLU A N 1
ATOM 708 C CA . GLU A 1 88 ? 29.416 -10.210 -4.896 1.00 97.25 88 GLU A CA 1
ATOM 709 C C . GLU A 1 88 ? 28.725 -9.748 -3.604 1.00 97.25 88 GLU A C 1
ATOM 711 O O . GLU A 1 88 ? 28.196 -8.640 -3.516 1.00 97.25 88 GLU A O 1
ATOM 716 N N . ILE A 1 89 ? 28.744 -10.614 -2.589 1.00 96.75 89 ILE A N 1
ATOM 717 C CA . ILE A 1 89 ? 28.328 -10.333 -1.212 1.00 96.75 89 ILE A CA 1
ATOM 718 C C . ILE A 1 89 ? 29.591 -10.366 -0.361 1.00 96.75 89 ILE A C 1
ATOM 720 O O . ILE A 1 89 ? 30.111 -11.441 -0.052 1.00 96.75 89 ILE A O 1
ATOM 724 N N . LYS A 1 90 ? 30.102 -9.197 0.016 1.00 95.06 90 LYS A N 1
ATOM 725 C CA . LYS A 1 90 ? 31.377 -9.069 0.721 1.00 95.06 90 LYS A CA 1
ATOM 726 C C . LYS A 1 90 ? 31.170 -8.534 2.126 1.00 95.06 90 LYS A C 1
ATOM 728 O O . LYS A 1 90 ? 30.512 -7.514 2.311 1.00 95.06 90 LYS A O 1
ATOM 733 N N . ARG A 1 91 ? 31.755 -9.177 3.138 1.00 92.31 91 ARG A N 1
ATOM 734 C CA . ARG A 1 91 ? 31.738 -8.633 4.502 1.00 92.31 91 ARG A CA 1
ATOM 735 C C . ARG A 1 91 ? 32.694 -7.440 4.588 1.00 92.31 91 ARG A C 1
ATOM 737 O O . ARG A 1 91 ? 33.885 -7.582 4.319 1.00 92.31 91 ARG A O 1
ATOM 744 N N . SER A 1 92 ? 32.182 -6.274 4.977 1.00 88.69 92 SER A N 1
ATOM 745 C CA . SER A 1 92 ? 32.983 -5.077 5.237 1.00 88.69 92 SER A CA 1
ATOM 746 C C . SER A 1 92 ? 33.082 -4.863 6.749 1.00 88.69 92 SER A C 1
ATOM 748 O O . SER A 1 92 ? 32.100 -4.570 7.438 1.00 88.69 92 SER A O 1
ATOM 750 N N . GLY A 1 93 ? 34.276 -5.107 7.291 1.00 87.38 93 GLY A N 1
ATOM 751 C CA . GLY A 1 93 ? 34.507 -5.166 8.734 1.00 87.38 93 GLY A CA 1
ATOM 752 C C . GLY A 1 93 ? 33.827 -6.370 9.403 1.00 87.38 93 GLY A C 1
ATOM 753 O O . GLY A 1 93 ? 33.825 -7.482 8.867 1.00 87.38 93 GLY A O 1
ATOM 754 N N . TRP A 1 94 ? 33.287 -6.147 10.604 1.00 82.62 94 TRP A N 1
ATOM 755 C CA . TRP A 1 94 ? 32.601 -7.160 11.425 1.00 82.62 94 TRP A CA 1
ATOM 756 C C . TRP A 1 94 ? 31.079 -6.964 11.497 1.00 82.62 94 TRP A C 1
ATOM 758 O O . TRP A 1 94 ? 30.354 -7.907 11.795 1.00 82.62 94 TRP A O 1
ATOM 768 N N . THR A 1 95 ? 30.595 -5.755 11.202 1.00 85.31 95 THR A N 1
ATOM 769 C CA . THR A 1 95 ? 29.199 -5.334 11.383 1.00 85.31 95 THR A CA 1
ATOM 770 C C . THR A 1 95 ? 28.432 -5.103 10.087 1.00 85.31 95 THR A C 1
ATOM 772 O O . THR A 1 95 ? 27.251 -4.755 10.168 1.00 85.31 95 THR A O 1
ATOM 775 N N . SER A 1 96 ? 29.044 -5.270 8.906 1.00 89.81 96 SER A N 1
ATOM 776 C CA . SER A 1 96 ? 28.356 -4.969 7.647 1.00 89.81 96 SER A CA 1
ATOM 777 C C . SER A 1 96 ? 28.683 -5.874 6.457 1.00 89.81 96 SER A C 1
ATOM 779 O O . SER A 1 96 ? 29.727 -6.526 6.398 1.00 89.81 96 SER A O 1
ATOM 781 N N . PHE A 1 97 ? 27.776 -5.849 5.485 1.00 93.19 97 PHE A N 1
ATOM 782 C CA . PHE A 1 97 ? 27.914 -6.387 4.141 1.00 93.19 97 PHE A CA 1
ATOM 783 C C . PHE A 1 97 ? 27.910 -5.253 3.110 1.00 93.19 97 PHE A C 1
ATOM 785 O O . PHE A 1 97 ? 27.218 -4.248 3.269 1.00 93.19 97 PHE A O 1
ATOM 792 N N . VAL A 1 98 ? 28.665 -5.454 2.037 1.00 93.25 98 VAL A N 1
ATOM 793 C CA . VAL A 1 98 ? 28.702 -4.641 0.821 1.00 93.25 98 VAL A CA 1
ATOM 794 C C . VAL A 1 98 ? 28.283 -5.536 -0.339 1.00 93.25 98 VAL A C 1
ATOM 796 O O . VAL A 1 98 ? 28.639 -6.717 -0.378 1.00 93.25 98 VAL A O 1
ATOM 799 N N . TYR A 1 99 ? 27.518 -4.964 -1.264 1.00 94.81 99 TYR A N 1
ATOM 800 C CA . TYR A 1 99 ? 26.976 -5.653 -2.426 1.00 94.81 99 TYR A CA 1
ATOM 801 C C . TYR A 1 99 ? 27.450 -4.951 -3.691 1.00 94.81 99 TYR A C 1
ATOM 803 O O . TYR A 1 99 ? 27.362 -3.726 -3.787 1.00 94.81 99 TYR A O 1
ATOM 811 N N . SER A 1 100 ? 27.914 -5.722 -4.665 1.00 95.62 100 SER A N 1
ATOM 812 C CA . SER A 1 100 ? 28.215 -5.233 -6.009 1.00 95.62 100 SER A CA 1
ATOM 813 C C . SER A 1 100 ? 27.730 -6.234 -7.051 1.00 95.62 100 SER A C 1
ATOM 815 O O . SER A 1 100 ? 27.578 -7.425 -6.778 1.00 95.62 100 SER A O 1
ATOM 817 N N . CYS A 1 101 ? 27.459 -5.737 -8.252 1.00 97.06 101 CYS A N 1
ATOM 818 C CA . CYS A 1 101 ? 27.157 -6.546 -9.422 1.00 97.06 101 CYS A CA 1
ATOM 819 C C . CYS A 1 101 ? 28.108 -6.100 -10.524 1.00 97.06 101 CYS A C 1
ATOM 821 O O . CYS A 1 101 ? 28.180 -4.909 -10.812 1.00 97.06 101 CYS A O 1
ATOM 823 N N . CYS A 1 102 ? 28.824 -7.036 -11.129 1.00 97.69 102 CYS A N 1
ATOM 824 C CA . CYS A 1 102 ? 29.786 -6.769 -12.188 1.00 97.69 102 CYS A CA 1
ATOM 825 C C . CYS A 1 102 ? 29.400 -7.585 -13.425 1.00 97.69 102 CYS A C 1
ATOM 827 O O . CYS A 1 102 ? 29.059 -8.762 -13.300 1.00 97.69 102 CYS A O 1
ATOM 829 N N . ILE A 1 103 ? 29.408 -6.965 -14.605 1.00 98.00 103 ILE A N 1
ATOM 830 C CA . ILE A 1 103 ? 29.087 -7.608 -15.888 1.00 98.00 103 ILE A CA 1
ATOM 831 C C . ILE A 1 103 ? 30.155 -7.199 -16.895 1.00 98.00 103 ILE A C 1
ATOM 833 O O . ILE A 1 103 ? 30.339 -6.009 -17.147 1.00 98.00 103 ILE A O 1
ATOM 837 N N . ASN A 1 104 ? 30.853 -8.182 -17.468 1.00 96.88 104 ASN A N 1
ATOM 838 C CA . ASN A 1 104 ? 31.965 -7.979 -18.399 1.00 96.88 104 ASN A CA 1
ATOM 839 C C . ASN A 1 104 ? 32.999 -6.956 -17.871 1.00 96.88 104 ASN A C 1
ATOM 841 O O . ASN A 1 104 ? 33.282 -5.946 -18.518 1.00 96.88 104 ASN A O 1
ATOM 845 N N . ASP A 1 105 ? 33.472 -7.191 -16.642 1.00 96.00 105 ASP A N 1
ATOM 846 C CA . ASP A 1 105 ? 34.407 -6.347 -15.877 1.00 96.00 105 ASP A CA 1
ATOM 847 C C . ASP A 1 105 ? 33.959 -4.885 -15.647 1.00 96.00 105 ASP A C 1
ATOM 849 O O . ASP A 1 105 ? 34.768 -4.021 -15.303 1.00 96.00 105 ASP A O 1
ATOM 853 N N . ARG A 1 106 ? 32.658 -4.591 -15.791 1.00 96.19 106 ARG A N 1
ATOM 854 C CA . ARG A 1 106 ? 32.055 -3.293 -15.451 1.00 96.19 106 ARG A CA 1
ATOM 855 C C . ARG A 1 106 ? 31.142 -3.419 -14.240 1.00 96.19 106 ARG A C 1
ATOM 857 O O . ARG A 1 106 ? 30.171 -4.176 -14.272 1.00 96.19 106 ARG A O 1
ATOM 864 N N . ASP A 1 107 ? 31.413 -2.625 -13.209 1.00 94.88 107 ASP A N 1
ATOM 865 C CA . ASP A 1 107 ? 30.518 -2.499 -12.061 1.00 94.88 107 ASP A CA 1
ATOM 866 C C . ASP A 1 107 ? 29.208 -1.816 -12.475 1.00 94.88 107 ASP A C 1
ATOM 868 O O . ASP A 1 107 ? 29.184 -0.709 -13.019 1.00 94.88 107 ASP A O 1
ATOM 872 N N . ILE A 1 108 ? 28.098 -2.495 -12.205 1.00 95.12 108 ILE A N 1
ATOM 873 C CA . ILE A 1 108 ? 26.747 -2.013 -12.454 1.00 95.12 108 ILE A CA 1
ATOM 874 C C . ILE A 1 108 ? 26.265 -1.289 -11.203 1.00 95.12 108 ILE A C 1
ATOM 876 O O . ILE A 1 108 ? 26.232 -1.853 -10.104 1.00 95.12 108 ILE A O 1
ATOM 880 N N . LYS A 1 109 ? 25.860 -0.029 -11.368 1.00 91.00 109 LYS A N 1
ATOM 881 C CA . LYS A 1 109 ? 25.303 0.769 -10.275 1.00 91.00 109 LYS A CA 1
ATOM 882 C C . LYS A 1 109 ? 23.992 0.145 -9.790 1.00 91.00 109 LYS A C 1
ATOM 884 O O . LYS A 1 109 ? 23.126 -0.209 -10.588 1.00 91.00 109 LYS A O 1
ATOM 889 N N . GLU A 1 110 ? 23.843 0.008 -8.477 1.00 89.44 110 GLU A N 1
ATOM 890 C CA . GLU A 1 110 ? 22.613 -0.513 -7.876 1.00 89.44 110 GLU A CA 1
ATOM 891 C C . GLU A 1 110 ? 21.434 0.425 -8.179 1.00 89.44 110 GLU A C 1
ATOM 893 O O . GLU A 1 110 ? 21.547 1.649 -8.069 1.00 89.44 110 GLU A O 1
ATOM 898 N N . ALA A 1 111 ? 20.277 -0.141 -8.520 1.00 82.12 111 ALA A N 1
ATOM 899 C CA . ALA A 1 111 ? 19.070 0.603 -8.881 1.00 82.12 111 ALA A CA 1
ATOM 900 C C . ALA A 1 111 ? 18.534 1.499 -7.745 1.00 82.12 111 ALA A C 1
ATOM 902 O O . ALA A 1 111 ? 17.794 2.450 -7.992 1.00 82.12 111 ALA A O 1
ATOM 903 N N . THR A 1 112 ? 18.916 1.214 -6.497 1.00 66.62 112 THR A N 1
ATOM 904 C CA . THR A 1 112 ? 18.603 2.041 -5.320 1.00 66.62 112 THR A CA 1
ATOM 905 C C . THR A 1 112 ? 19.531 3.255 -5.169 1.00 66.62 112 THR A C 1
ATOM 907 O O . THR A 1 112 ? 19.207 4.165 -4.418 1.00 66.62 112 THR A O 1
ATOM 910 N N . GLN A 1 113 ? 20.676 3.286 -5.864 1.00 70.25 113 GLN A N 1
ATOM 911 C CA . GLN A 1 113 ? 21.685 4.353 -5.781 1.00 70.25 113 GLN A CA 1
ATOM 912 C C . GLN A 1 113 ? 21.606 5.345 -6.954 1.00 70.25 113 GLN A C 1
ATOM 914 O O . GLN A 1 113 ? 22.195 6.430 -6.911 1.00 70.25 113 GLN A O 1
ATOM 919 N N . GLY A 1 114 ? 20.986 4.950 -8.067 1.00 59.81 114 GLY A N 1
ATOM 920 C CA . GLY A 1 114 ? 20.805 5.801 -9.241 1.00 59.81 114 GLY A CA 1
ATOM 921 C C . GLY A 1 114 ? 19.478 6.536 -9.171 1.00 59.81 114 GLY A C 1
ATOM 922 O O . GLY A 1 114 ? 18.481 5.961 -9.593 1.00 59.81 114 GLY A O 1
ATOM 923 N N . VAL A 1 115 ? 19.466 7.777 -8.665 1.00 55.16 115 VAL A N 1
ATOM 924 C CA . VAL A 1 115 ? 18.284 8.654 -8.737 1.00 55.16 115 VAL A CA 1
ATOM 925 C C . VAL A 1 115 ? 17.879 8.782 -10.210 1.00 55.16 115 VAL A C 1
ATOM 927 O O . VAL A 1 115 ? 18.668 9.306 -10.995 1.00 55.16 115 VAL A O 1
ATOM 930 N N . PRO A 1 116 ? 16.705 8.276 -10.622 1.00 58.03 116 PRO A N 1
ATOM 931 C CA . PRO A 1 116 ? 16.262 8.404 -12.001 1.00 58.03 116 PRO A CA 1
ATOM 932 C C . PRO A 1 116 ? 15.854 9.854 -12.248 1.00 58.03 116 PRO A C 1
ATOM 934 O O . PRO A 1 116 ? 14.969 10.376 -11.572 1.00 58.03 116 PRO A O 1
ATOM 937 N N . GLU A 1 117 ? 16.504 10.492 -13.220 1.00 54.25 117 GLU A N 1
ATOM 938 C CA . GLU A 1 117 ? 16.473 11.951 -13.410 1.00 54.25 117 GLU A CA 1
ATOM 939 C C . GLU A 1 117 ? 15.099 12.522 -13.802 1.00 54.25 117 GLU A C 1
ATOM 941 O O . GLU A 1 117 ? 14.913 13.729 -13.728 1.00 54.25 117 GLU A O 1
ATOM 946 N N . ASN A 1 118 ? 14.124 11.674 -14.150 1.00 57.78 118 ASN A N 1
ATOM 947 C CA . ASN A 1 118 ? 12.718 12.049 -14.331 1.00 57.78 118 ASN A CA 1
ATOM 948 C C . ASN A 1 118 ? 11.786 10.977 -13.737 1.00 57.78 118 ASN A C 1
ATOM 950 O O . ASN A 1 118 ? 11.198 10.170 -14.457 1.00 57.78 118 ASN A O 1
ATOM 954 N N . GLN A 1 119 ? 11.659 10.939 -12.407 1.00 61.97 119 GLN A N 1
ATOM 955 C CA . GLN A 1 119 ? 10.525 10.274 -11.755 1.00 61.97 119 GLN A CA 1
ATOM 956 C C . GLN A 1 119 ? 9.414 11.286 -11.479 1.00 61.97 119 GLN A C 1
ATOM 958 O O . GLN A 1 119 ? 9.267 11.790 -10.365 1.00 61.97 119 GLN A O 1
ATOM 963 N N . ASP A 1 120 ? 8.604 11.536 -12.508 1.00 71.31 120 ASP A N 1
ATOM 964 C CA . ASP A 1 120 ? 7.270 12.095 -12.316 1.00 71.31 120 ASP A CA 1
ATOM 965 C C . ASP A 1 120 ? 6.466 11.222 -11.342 1.00 71.31 120 ASP A C 1
ATOM 967 O O . ASP A 1 120 ? 6.686 10.009 -11.226 1.00 71.31 120 ASP A O 1
ATOM 971 N N . VAL A 1 121 ? 5.508 11.836 -10.644 1.00 72.62 121 VAL A N 1
ATOM 972 C CA . VAL A 1 121 ? 4.624 11.131 -9.708 1.00 72.62 121 VAL A CA 1
ATOM 973 C C . VAL A 1 121 ? 3.906 10.005 -10.457 1.00 72.62 121 VAL A C 1
ATOM 975 O O . VAL A 1 121 ? 3.041 10.247 -11.293 1.00 72.62 121 VAL A O 1
ATOM 978 N N . VAL A 1 122 ? 4.271 8.754 -10.166 1.00 86.56 122 VAL A N 1
ATOM 979 C CA . VAL A 1 122 ? 3.789 7.587 -10.930 1.00 86.56 122 VAL A CA 1
ATOM 980 C C . VAL A 1 122 ? 2.336 7.244 -10.582 1.00 86.56 122 VAL A C 1
ATOM 982 O O . VAL A 1 122 ? 1.589 6.741 -11.422 1.00 86.56 122 VAL A O 1
ATOM 985 N N . PHE A 1 123 ? 1.919 7.525 -9.345 1.00 95.00 123 PHE A N 1
ATOM 986 C CA . PHE A 1 123 ? 0.632 7.111 -8.792 1.00 95.00 123 PHE A CA 1
ATOM 987 C C . PHE A 1 123 ? -0.062 8.251 -8.048 1.00 95.00 123 PHE A C 1
ATOM 989 O O . PHE A 1 123 ? 0.555 8.948 -7.249 1.00 95.00 123 PHE A O 1
ATOM 996 N N . LYS A 1 124 ? -1.375 8.377 -8.255 1.00 96.88 124 LYS A N 1
ATOM 997 C CA . LYS A 1 124 ? -2.277 9.251 -7.502 1.00 96.88 124 LYS A CA 1
ATOM 998 C C . LYS A 1 124 ? -3.188 8.395 -6.606 1.00 96.88 124 LYS A C 1
ATOM 1000 O O . LYS A 1 124 ? -4.208 7.907 -7.101 1.00 96.88 124 LYS A O 1
ATOM 1005 N N . PRO A 1 125 ? -2.816 8.146 -5.337 1.00 97.88 125 PRO A N 1
ATOM 1006 C CA . PRO A 1 125 ? -3.671 7.463 -4.370 1.00 97.88 125 PRO A CA 1
ATOM 1007 C C . PRO A 1 125 ? -4.729 8.413 -3.784 1.00 97.88 125 PRO A C 1
ATOM 1009 O O . PRO A 1 125 ? -4.486 9.606 -3.624 1.00 97.88 125 PRO A O 1
ATOM 1012 N N . THR A 1 126 ? -5.891 7.858 -3.447 1.00 98.25 126 THR A N 1
ATOM 1013 C CA . THR A 1 126 ? -7.032 8.513 -2.783 1.00 98.25 126 THR A CA 1
ATOM 1014 C C . THR A 1 126 ? -7.738 7.495 -1.883 1.00 98.25 126 THR A C 1
ATOM 1016 O O . THR A 1 126 ? -7.812 6.319 -2.245 1.00 98.25 126 THR A O 1
ATOM 1019 N N . ILE A 1 127 ? -8.256 7.903 -0.726 1.00 98.38 127 ILE A N 1
ATOM 1020 C CA . ILE A 1 127 ? -9.062 7.054 0.163 1.00 98.38 127 ILE A CA 1
ATOM 1021 C C . ILE A 1 127 ? -10.519 7.491 0.041 1.00 98.38 127 ILE A C 1
ATOM 1023 O O . ILE A 1 127 ? -10.884 8.587 0.451 1.00 98.38 127 ILE A O 1
ATOM 1027 N N . LEU A 1 128 ? -11.346 6.633 -0.556 1.00 97.81 128 LEU A N 1
ATOM 1028 C CA . LEU A 1 128 ? -12.726 6.975 -0.905 1.00 97.81 128 LEU A CA 1
ATOM 1029 C C . LEU A 1 128 ? -13.703 6.824 0.264 1.00 97.81 128 LEU A C 1
ATOM 1031 O O . LEU A 1 128 ? -14.627 7.620 0.386 1.00 97.81 128 LEU A O 1
ATOM 1035 N N . ASP A 1 129 ? -13.539 5.765 1.059 1.00 97.56 129 ASP A N 1
ATOM 1036 C CA . ASP A 1 129 ? -14.525 5.324 2.051 1.00 97.56 129 ASP A CA 1
ATOM 1037 C C . ASP A 1 129 ? -13.892 4.360 3.079 1.00 97.56 129 ASP A C 1
ATOM 1039 O O . ASP A 1 129 ? -12.735 3.944 2.927 1.00 97.56 129 ASP A O 1
ATOM 1043 N N . THR A 1 130 ? -14.648 3.975 4.111 1.00 98.00 130 THR A N 1
ATOM 1044 C CA . THR A 1 130 ? -14.291 2.938 5.091 1.00 98.00 130 THR A CA 1
ATOM 1045 C C . THR A 1 130 ? -15.382 1.870 5.210 1.00 98.00 130 THR A C 1
ATOM 1047 O O . THR A 1 130 ? -16.536 2.170 5.492 1.00 98.00 130 THR A O 1
ATOM 1050 N N . VAL A 1 131 ? -14.998 0.597 5.087 1.00 97.81 131 VAL A N 1
ATOM 1051 C CA . VAL A 1 131 ? -15.882 -0.566 5.272 1.00 97.81 131 VAL A CA 1
ATOM 1052 C C . VAL A 1 131 ? -15.504 -1.308 6.555 1.00 97.81 131 VAL A C 1
ATOM 1054 O O . VAL A 1 131 ? -14.323 -1.521 6.821 1.00 97.81 131 VAL A O 1
ATOM 1057 N N . PHE A 1 132 ? -16.491 -1.750 7.334 1.00 97.56 132 PHE A N 1
ATOM 1058 C CA . PHE A 1 132 ? -16.278 -2.540 8.551 1.00 97.56 132 PHE A CA 1
ATOM 1059 C C . PHE A 1 132 ? -16.669 -4.000 8.326 1.00 97.56 132 PHE A C 1
ATOM 1061 O O . PHE A 1 132 ? -17.799 -4.267 7.930 1.00 97.56 132 PHE A O 1
ATOM 1068 N N . THR A 1 133 ? -15.768 -4.945 8.602 1.00 96.94 133 THR A N 1
ATOM 1069 C CA . THR A 1 133 ? -16.076 -6.391 8.625 1.00 96.94 133 THR A CA 1
ATOM 1070 C C . THR A 1 133 ? -15.907 -6.944 10.033 1.00 96.94 133 THR A C 1
ATOM 1072 O O . THR A 1 133 ? -15.108 -6.413 10.796 1.00 96.94 133 THR A O 1
ATOM 1075 N N . VAL A 1 134 ? -16.572 -8.045 10.377 1.00 95.44 134 VAL A N 1
ATOM 1076 C CA . VAL A 1 134 ? -16.234 -8.802 11.599 1.00 95.44 134 VAL A CA 1
ATOM 1077 C C . VAL A 1 134 ? -14.987 -9.658 11.332 1.00 95.44 134 VAL A C 1
ATOM 1079 O O . VAL A 1 134 ? -14.774 -10.109 10.202 1.00 95.44 134 VAL A O 1
ATOM 1082 N N . ASP A 1 135 ? -14.132 -9.832 12.337 1.00 90.12 135 ASP A N 1
ATOM 1083 C CA . ASP A 1 135 ? -12.982 -10.738 12.279 1.00 90.12 135 ASP A CA 1
ATOM 1084 C C . ASP A 1 135 ? -13.433 -12.214 12.328 1.00 90.12 135 ASP A C 1
ATOM 1086 O O . ASP A 1 135 ? -14.373 -12.568 13.034 1.00 90.12 135 ASP A O 1
ATOM 1090 N N . ASP A 1 136 ? -12.749 -13.107 11.605 1.00 85.06 136 ASP A N 1
ATOM 1091 C CA . ASP A 1 136 ? -13.070 -14.548 11.616 1.00 85.06 136 ASP A CA 1
ATOM 1092 C C . ASP A 1 136 ? -12.774 -15.188 12.995 1.00 85.06 136 ASP A C 1
ATOM 1094 O O . ASP A 1 136 ? -13.268 -16.274 13.297 1.00 85.06 136 ASP A O 1
ATOM 1098 N N . GLN A 1 137 ? -11.919 -14.552 13.810 1.00 85.62 137 GLN A N 1
ATOM 1099 C CA . GLN A 1 137 ? -11.431 -15.070 15.098 1.00 85.62 137 GLN A CA 1
ATOM 1100 C C . GLN A 1 137 ? -11.874 -14.252 16.319 1.00 85.62 137 GLN A C 1
ATOM 1102 O O . GLN A 1 137 ? -11.556 -14.634 17.447 1.00 85.62 137 GLN A O 1
ATOM 1107 N N . SER A 1 138 ? -12.569 -13.127 16.134 1.00 86.50 138 SER A N 1
ATOM 1108 C CA . SER A 1 138 ? -12.989 -12.273 17.245 1.00 86.50 138 SER A CA 1
ATOM 1109 C C . SER A 1 138 ? -14.233 -11.450 16.918 1.00 86.50 138 SER A C 1
ATOM 1111 O O . SER A 1 138 ? -14.519 -11.145 15.767 1.00 86.50 138 SER A O 1
ATOM 1113 N N . GLU A 1 139 ? -14.969 -11.041 17.950 1.00 88.12 139 GLU A N 1
ATOM 1114 C CA . GLU A 1 139 ? -16.162 -10.190 17.808 1.00 88.12 139 GLU A CA 1
ATOM 1115 C C . GLU A 1 139 ? -15.818 -8.730 17.445 1.00 88.12 139 GLU A C 1
ATOM 1117 O O . GLU A 1 139 ? -16.706 -7.902 17.242 1.00 88.12 139 GLU A O 1
ATOM 1122 N N . PHE A 1 140 ? -14.527 -8.388 17.354 1.00 90.88 140 PHE A N 1
ATOM 1123 C CA . PHE A 1 140 ? -14.082 -7.048 16.994 1.00 90.88 140 PHE A CA 1
ATOM 1124 C C . PHE A 1 140 ? -14.285 -6.783 15.500 1.00 90.88 140 PHE A C 1
ATOM 1126 O O . PHE A 1 140 ? -13.905 -7.587 14.646 1.00 90.88 140 PHE A O 1
ATOM 1133 N N . GLN A 1 141 ? -14.813 -5.603 15.176 1.00 95.00 141 GLN A N 1
ATOM 1134 C CA . GLN A 1 141 ? -14.871 -5.150 13.793 1.00 95.00 141 GLN A CA 1
ATOM 1135 C C . GLN A 1 141 ? -13.495 -4.645 13.328 1.00 95.00 141 GLN A C 1
ATOM 1137 O O . GLN A 1 141 ? -12.686 -4.114 14.096 1.00 95.00 141 GLN A O 1
ATOM 1142 N N . ILE A 1 142 ? -13.228 -4.817 12.038 1.00 96.06 142 ILE A N 1
ATOM 1143 C CA . ILE A 1 142 ? -12.018 -4.397 11.340 1.00 96.06 142 ILE A CA 1
ATOM 1144 C C . ILE A 1 142 ? -12.408 -3.293 10.360 1.00 96.06 142 ILE A C 1
ATOM 1146 O O . ILE A 1 142 ? -13.168 -3.542 9.426 1.00 96.06 142 ILE A O 1
ATOM 1150 N N . ALA A 1 143 ? -11.845 -2.098 10.545 1.00 97.50 143 ALA A N 1
ATOM 1151 C CA . ALA A 1 143 ? -11.944 -1.006 9.582 1.00 97.50 143 ALA A CA 1
ATOM 1152 C C . ALA A 1 143 ? -10.999 -1.231 8.383 1.00 97.50 143 ALA A C 1
ATOM 1154 O O . ALA A 1 143 ? -9.783 -1.414 8.550 1.00 97.50 143 ALA A O 1
ATOM 1155 N N . TRP A 1 144 ? -11.567 -1.170 7.181 1.00 98.31 144 TRP A N 1
ATOM 1156 C CA . TRP A 1 144 ? -10.900 -1.271 5.886 1.00 98.31 144 TRP A CA 1
ATOM 1157 C C . TRP A 1 144 ? -11.037 0.042 5.122 1.00 98.31 144 TRP A C 1
ATOM 1159 O O . TRP A 1 144 ? -12.148 0.462 4.822 1.00 98.31 144 TRP A O 1
ATOM 1169 N N . TYR A 1 145 ? -9.919 0.651 4.746 1.00 98.56 145 TYR A N 1
ATOM 1170 C CA . TYR A 1 145 ? -9.889 1.880 3.956 1.00 98.56 145 TYR A CA 1
ATOM 1171 C C . TYR A 1 145 ? -9.922 1.539 2.465 1.00 98.56 145 TYR A C 1
ATOM 1173 O O . TYR A 1 145 ? -9.118 0.724 2.002 1.00 98.56 145 TYR A O 1
ATOM 1181 N N . VAL A 1 146 ? -10.839 2.151 1.717 1.00 98.56 146 VAL A N 1
ATOM 1182 C CA . VAL A 1 146 ? -11.009 1.940 0.272 1.00 98.56 146 VAL A CA 1
ATOM 1183 C C . VAL A 1 146 ? -10.003 2.811 -0.482 1.00 98.56 146 VAL A C 1
ATOM 1185 O O . VAL A 1 146 ? -10.279 3.963 -0.814 1.00 98.56 146 VAL A O 1
ATOM 1188 N N . VAL A 1 147 ? -8.811 2.270 -0.735 1.00 98.62 147 VAL A N 1
ATOM 1189 C CA . VAL A 1 147 ? -7.732 2.957 -1.454 1.00 98.62 147 VAL A CA 1
ATOM 1190 C C . VAL A 1 147 ? -7.964 2.823 -2.958 1.00 98.62 147 VAL A C 1
ATOM 1192 O O . VAL A 1 147 ? -7.801 1.740 -3.523 1.00 98.62 147 VAL A O 1
ATOM 1195 N N . LYS A 1 148 ? -8.314 3.925 -3.623 1.00 98.25 148 LYS A N 1
ATOM 1196 C CA . LYS A 1 148 ? -8.305 4.037 -5.084 1.00 98.25 148 LYS A CA 1
ATOM 1197 C C . LYS A 1 148 ? -6.994 4.666 -5.540 1.00 98.25 148 LYS A C 1
ATOM 1199 O O . LYS A 1 148 ? -6.648 5.764 -5.112 1.00 98.25 148 LYS A O 1
ATOM 1204 N N . THR A 1 149 ? -6.307 4.005 -6.461 1.00 97.88 149 THR A N 1
ATOM 1205 C CA . THR A 1 149 ? -5.067 4.486 -7.079 1.00 97.88 149 THR A CA 1
ATOM 1206 C C . THR A 1 149 ? -5.282 4.682 -8.572 1.00 97.88 149 THR A C 1
ATOM 1208 O O . THR A 1 149 ? -5.855 3.811 -9.223 1.00 97.88 149 THR A O 1
ATOM 1211 N N . THR A 1 150 ? -4.771 5.778 -9.129 1.00 96.69 150 THR A N 1
ATOM 1212 C CA . THR A 1 150 ? -4.617 5.963 -10.581 1.00 96.69 150 THR A CA 1
ATOM 1213 C C . THR A 1 150 ? -3.132 6.028 -10.927 1.00 96.69 150 THR A C 1
ATOM 1215 O O . THR A 1 150 ? -2.420 6.872 -10.385 1.00 96.69 150 THR A O 1
ATOM 1218 N N . ARG A 1 151 ? -2.650 5.166 -11.825 1.00 93.81 151 ARG A N 1
ATOM 1219 C CA . ARG A 1 151 ? -1.316 5.273 -12.430 1.00 93.81 151 ARG A CA 1
ATOM 1220 C C . ARG A 1 151 ? -1.344 6.391 -13.472 1.00 93.81 151 ARG A C 1
ATOM 1222 O O . ARG A 1 151 ? -2.184 6.386 -14.366 1.00 93.81 151 ARG A O 1
ATOM 1229 N N . ILE A 1 152 ? -0.470 7.384 -13.325 1.00 92.88 152 ILE A N 1
ATOM 1230 C CA . ILE A 1 152 ? -0.524 8.626 -14.114 1.00 92.88 152 ILE A CA 1
ATOM 1231 C C . ILE A 1 152 ? -0.054 8.402 -15.559 1.00 92.88 152 ILE A C 1
ATOM 1233 O O . ILE A 1 152 ? -0.581 9.032 -16.469 1.00 92.88 152 ILE A O 1
ATOM 1237 N N . THR A 1 153 ? 0.865 7.459 -15.786 1.00 88.31 153 THR A N 1
ATOM 1238 C CA . THR A 1 153 ? 1.468 7.194 -17.105 1.00 88.31 153 THR A CA 1
ATOM 1239 C C . THR A 1 153 ? 0.498 6.635 -18.149 1.00 88.31 153 THR A C 1
ATOM 1241 O O . THR A 1 153 ? 0.711 6.838 -19.338 1.00 88.31 153 THR A O 1
ATOM 1244 N N . ASP A 1 154 ? -0.536 5.900 -17.730 1.00 88.44 154 ASP A N 1
ATOM 1245 C CA . ASP A 1 154 ? -1.485 5.211 -18.623 1.00 88.44 154 ASP A CA 1
ATOM 1246 C C . ASP A 1 154 ? -2.955 5.320 -18.177 1.00 88.44 154 ASP A C 1
ATOM 1248 O O . ASP A 1 154 ? -3.841 4.721 -18.784 1.00 88.44 154 ASP A O 1
ATOM 1252 N N . GLY A 1 155 ? -3.232 6.057 -17.097 1.00 91.75 155 GLY A N 1
ATOM 1253 C CA . GLY A 1 155 ? -4.569 6.188 -16.520 1.00 91.75 155 GLY A CA 1
ATOM 1254 C C . GLY A 1 155 ? -5.107 4.916 -15.854 1.00 91.75 155 GLY A C 1
ATOM 1255 O O . GLY A 1 155 ? -6.272 4.907 -15.448 1.00 91.75 155 GLY A O 1
ATOM 1256 N N . ALA A 1 156 ? -4.312 3.846 -15.715 1.00 91.00 156 ALA A N 1
ATOM 1257 C CA . ALA A 1 156 ? -4.788 2.594 -15.134 1.00 91.00 156 ALA A CA 1
ATOM 1258 C C . ALA A 1 156 ? -5.223 2.807 -13.677 1.00 91.00 156 ALA A C 1
ATOM 1260 O O . ALA A 1 156 ? -4.455 3.286 -12.842 1.00 91.00 156 ALA A O 1
ATOM 1261 N N . THR A 1 157 ? -6.466 2.446 -13.354 1.00 95.69 157 THR A N 1
ATOM 1262 C CA . THR A 1 157 ? -7.017 2.597 -12.000 1.00 95.69 157 THR A CA 1
ATOM 1263 C C . THR A 1 157 ? -7.095 1.262 -11.277 1.00 95.69 157 THR A C 1
ATOM 1265 O O . THR A 1 157 ? -7.398 0.239 -11.885 1.00 95.69 157 THR A O 1
ATOM 1268 N N . SER A 1 158 ? -6.923 1.257 -9.959 1.00 96.56 158 SER A N 1
ATOM 1269 C CA . SER A 1 158 ? -7.353 0.140 -9.117 1.00 96.56 158 SER A CA 1
ATOM 1270 C C . SER A 1 158 ? -7.973 0.614 -7.813 1.00 96.56 158 SER A C 1
ATOM 1272 O O . SER A 1 158 ? -7.758 1.751 -7.401 1.00 96.56 158 SER A O 1
ATOM 1274 N N . THR A 1 159 ? -8.745 -0.267 -7.181 1.00 98.12 159 THR A N 1
ATOM 1275 C CA . THR A 1 159 ? -9.423 -0.015 -5.907 1.00 98.12 159 THR A CA 1
ATOM 1276 C C . THR A 1 159 ? -9.205 -1.215 -4.999 1.00 98.12 159 THR A C 1
ATOM 1278 O O . THR A 1 159 ? -9.664 -2.315 -5.303 1.00 98.12 159 THR A O 1
ATOM 1281 N N . VAL A 1 160 ? -8.494 -1.011 -3.893 1.00 98.31 160 VAL A N 1
ATOM 1282 C CA . VAL A 1 160 ? -8.161 -2.045 -2.909 1.00 98.31 160 VAL A CA 1
ATOM 1283 C C . VAL A 1 160 ? -8.544 -1.600 -1.506 1.00 98.31 160 VAL A C 1
ATOM 1285 O O . VAL A 1 160 ? -8.267 -0.487 -1.073 1.00 98.31 160 VAL A O 1
ATOM 1288 N N . HIS A 1 161 ? -9.154 -2.511 -0.767 1.00 98.44 161 HIS A N 1
ATOM 1289 C CA . HIS A 1 161 ? -9.429 -2.360 0.652 1.00 98.44 161 HIS A CA 1
ATOM 1290 C C . HIS A 1 161 ? -8.162 -2.705 1.440 1.00 98.44 161 HIS A C 1
ATOM 1292 O O . HIS A 1 161 ? -7.618 -3.799 1.280 1.00 98.44 161 HIS A O 1
ATOM 1298 N N . ARG A 1 162 ? -7.683 -1.795 2.292 1.00 98.31 162 ARG A N 1
ATOM 1299 C CA . ARG A 1 162 ? -6.500 -2.012 3.142 1.00 98.31 162 ARG A CA 1
ATOM 1300 C C . ARG A 1 162 ? -6.819 -1.670 4.590 1.00 98.31 162 ARG A C 1
ATOM 1302 O O . ARG A 1 162 ? -7.381 -0.615 4.863 1.00 98.31 162 ARG A O 1
ATOM 1309 N N . ARG A 1 163 ? -6.441 -2.520 5.544 1.00 97.56 163 ARG A N 1
ATOM 1310 C CA . ARG A 1 163 ? -6.594 -2.227 6.987 1.00 97.56 163 ARG A CA 1
ATOM 1311 C C . ARG A 1 163 ? -5.374 -1.480 7.527 1.00 97.56 163 ARG A C 1
ATOM 1313 O O . ARG A 1 163 ? -4.270 -1.664 7.025 1.00 97.56 163 ARG A O 1
ATOM 1320 N N . PHE A 1 164 ? -5.514 -0.713 8.616 1.00 97.56 164 PHE A N 1
ATOM 1321 C CA . PHE A 1 164 ? -4.406 0.093 9.187 1.00 97.56 164 PHE A CA 1
ATOM 1322 C C . PHE A 1 164 ? -3.110 -0.710 9.439 1.00 97.56 164 PHE A C 1
ATOM 1324 O O . PHE A 1 164 ? -2.005 -0.195 9.281 1.00 97.56 164 PHE A O 1
ATOM 1331 N N . ARG A 1 165 ? -3.231 -1.999 9.789 1.00 96.19 165 ARG A N 1
ATOM 1332 C CA . ARG A 1 165 ? -2.085 -2.904 9.955 1.00 96.19 165 ARG A CA 1
ATOM 1333 C C . ARG A 1 165 ? -1.243 -3.051 8.677 1.00 96.19 165 ARG A C 1
ATOM 1335 O O . ARG A 1 165 ? -0.024 -3.066 8.785 1.00 96.19 165 ARG A O 1
ATOM 1342 N N . GLU A 1 166 ? -1.862 -3.107 7.499 1.00 97.12 166 GLU A N 1
ATOM 1343 C CA . GLU A 1 166 ? -1.142 -3.230 6.222 1.00 97.12 166 GLU A CA 1
ATOM 1344 C C . GLU A 1 166 ? -0.371 -1.945 5.880 1.00 97.12 166 GLU A C 1
ATOM 1346 O O . GLU A 1 166 ? 0.718 -2.023 5.323 1.00 97.12 166 GLU A O 1
ATOM 1351 N N . PHE A 1 167 ? -0.866 -0.762 6.276 1.00 98.38 167 PHE A N 1
ATOM 1352 C CA . PHE A 1 167 ? -0.102 0.491 6.156 1.00 98.38 167 PHE A CA 1
ATOM 1353 C C . PHE A 1 167 ? 1.137 0.493 7.067 1.00 98.38 167 PHE A C 1
ATOM 1355 O O . PHE A 1 167 ? 2.189 1.010 6.691 1.00 98.38 167 PHE A O 1
ATOM 1362 N N . ALA A 1 168 ? 1.035 -0.098 8.263 1.00 97.12 168 ALA A N 1
ATOM 1363 C CA . ALA A 1 168 ? 2.181 -0.254 9.157 1.00 97.12 168 ALA A CA 1
ATOM 1364 C C . ALA A 1 168 ? 3.210 -1.257 8.611 1.00 97.12 168 ALA A C 1
ATOM 1366 O O . ALA A 1 168 ? 4.413 -0.994 8.664 1.00 97.12 168 ALA A O 1
ATOM 1367 N N . GLU A 1 169 ? 2.747 -2.377 8.054 1.00 94.38 169 GLU A N 1
ATOM 1368 C CA . GLU A 1 169 ? 3.589 -3.359 7.361 1.00 94.38 169 GLU A CA 1
ATOM 1369 C C . GLU A 1 169 ? 4.287 -2.729 6.138 1.00 94.38 169 GLU A C 1
ATOM 1371 O O . GLU A 1 169 ? 5.510 -2.825 6.035 1.00 94.38 169 GLU A O 1
ATOM 1376 N N . LEU A 1 170 ? 3.568 -1.974 5.296 1.00 96.81 170 LEU A N 1
ATOM 1377 C CA . LEU A 1 170 ? 4.128 -1.199 4.179 1.00 96.81 170 LEU A CA 1
ATOM 1378 C C . LEU A 1 170 ? 5.217 -0.214 4.633 1.00 96.81 170 LEU A C 1
ATOM 1380 O O . LEU A 1 170 ? 6.319 -0.213 4.088 1.00 96.81 170 LEU A O 1
ATOM 1384 N N . ASN A 1 171 ? 4.928 0.619 5.638 1.00 97.31 171 ASN A N 1
ATOM 1385 C CA . ASN A 1 171 ? 5.892 1.586 6.171 1.00 97.31 171 ASN A CA 1
ATOM 1386 C C . ASN A 1 171 ? 7.164 0.890 6.686 1.00 97.31 171 ASN A C 1
ATOM 1388 O O . ASN A 1 171 ? 8.272 1.397 6.520 1.00 97.31 171 ASN A O 1
ATOM 1392 N N . SER A 1 172 ? 7.012 -0.293 7.285 1.00 93.88 172 SER A N 1
ATOM 1393 C CA . SER A 1 172 ? 8.132 -1.079 7.806 1.00 93.88 172 SER A CA 1
ATOM 1394 C C . SER A 1 172 ? 8.986 -1.644 6.666 1.00 93.88 172 SER A C 1
ATOM 1396 O O . SER A 1 172 ? 10.202 -1.462 6.673 1.00 93.88 172 SER A O 1
ATOM 1398 N N . GLN A 1 173 ? 8.351 -2.225 5.641 1.00 88.12 173 GLN A N 1
ATOM 1399 C CA . GLN A 1 173 ? 9.011 -2.721 4.427 1.00 88.12 173 GLN A CA 1
ATOM 1400 C C . GLN A 1 173 ? 9.742 -1.606 3.668 1.00 88.12 173 GLN A C 1
ATOM 1402 O O . GLN A 1 173 ? 10.883 -1.792 3.254 1.00 88.12 173 GLN A O 1
ATOM 1407 N N . ILE A 1 174 ? 9.139 -0.424 3.514 1.00 94.00 174 ILE A N 1
ATOM 1408 C CA . ILE A 1 174 ? 9.785 0.699 2.816 1.00 94.00 174 ILE A CA 1
ATOM 1409 C C . ILE A 1 174 ? 10.953 1.248 3.637 1.00 94.00 174 ILE A C 1
ATOM 1411 O O . ILE A 1 174 ? 12.030 1.456 3.086 1.00 94.00 174 ILE A O 1
ATOM 1415 N N . LYS A 1 175 ? 10.815 1.395 4.962 1.00 93.00 175 LYS A N 1
ATOM 1416 C CA . LYS A 1 175 ? 11.946 1.773 5.827 1.00 93.00 175 LYS A CA 1
ATOM 1417 C C . LYS A 1 175 ? 13.098 0.770 5.738 1.00 93.00 175 LYS A C 1
ATOM 1419 O O . LYS A 1 175 ? 14.252 1.195 5.734 1.00 93.00 175 LYS A O 1
ATOM 1424 N N . GLN A 1 176 ? 12.801 -0.525 5.654 1.00 84.00 176 GLN A N 1
ATOM 1425 C CA . GLN A 1 176 ? 13.780 -1.603 5.484 1.00 84.00 176 GLN A CA 1
ATOM 1426 C C . GLN A 1 176 ? 14.477 -1.526 4.115 1.00 84.00 176 GLN A C 1
ATOM 1428 O O . GLN A 1 176 ? 15.702 -1.462 4.070 1.00 84.00 176 GLN A O 1
ATOM 1433 N N . ASN A 1 177 ? 13.720 -1.385 3.020 1.00 80.38 177 ASN A N 1
ATOM 1434 C CA . ASN A 1 177 ? 14.264 -1.170 1.670 1.00 80.38 177 ASN A CA 1
ATOM 1435 C C . ASN A 1 177 ? 15.110 0.115 1.562 1.00 80.38 177 ASN A C 1
ATOM 1437 O O . ASN A 1 177 ? 16.079 0.155 0.811 1.00 80.38 177 ASN A O 1
ATOM 1441 N N . MET A 1 178 ? 14.782 1.146 2.346 1.00 85.44 178 MET A N 1
ATOM 1442 C CA . MET A 1 178 ? 15.531 2.405 2.432 1.00 85.44 178 MET A CA 1
ATOM 1443 C C . MET A 1 178 ? 16.639 2.394 3.505 1.00 85.44 178 MET A C 1
ATOM 1445 O O . MET A 1 178 ? 17.235 3.439 3.764 1.00 85.44 178 MET A O 1
ATOM 1449 N N . LYS A 1 179 ? 16.959 1.275 4.178 1.00 79.50 179 LYS A N 1
ATOM 1450 C CA . LYS A 1 179 ? 18.057 1.267 5.167 1.00 79.50 179 LYS A CA 1
ATOM 1451 C C . LYS A 1 179 ? 19.398 1.553 4.475 1.00 79.50 179 LYS A C 1
ATOM 1453 O O . LYS A 1 179 ? 19.768 0.889 3.510 1.00 79.50 179 LYS A O 1
ATOM 1458 N N . GLY A 1 180 ? 20.111 2.557 4.988 1.00 76.88 180 GLY A N 1
ATOM 1459 C CA . GLY A 1 180 ? 21.347 3.084 4.401 1.00 76.88 180 GLY A CA 1
ATOM 1460 C C . GLY A 1 180 ? 21.124 4.141 3.311 1.00 76.88 180 GLY A C 1
ATOM 1461 O O . GLY A 1 180 ? 22.082 4.787 2.900 1.00 76.88 180 GLY A O 1
ATOM 1462 N N . HIS A 1 181 ? 19.882 4.366 2.869 1.00 83.62 181 HIS A N 1
ATOM 1463 C CA . HIS A 1 181 ? 19.552 5.417 1.911 1.00 83.62 181 HIS A CA 1
ATOM 1464 C C . HIS A 1 181 ? 19.270 6.742 2.636 1.00 83.62 181 HIS A C 1
ATOM 1466 O O . HIS A 1 181 ? 18.472 6.783 3.571 1.00 83.62 181 HIS A O 1
ATOM 1472 N N . HIS A 1 182 ? 19.871 7.843 2.177 1.00 83.50 182 HIS A N 1
ATOM 1473 C CA . HIS A 1 182 ? 19.772 9.168 2.812 1.00 83.50 182 HIS A CA 1
ATOM 1474 C C . HIS A 1 182 ? 18.324 9.684 2.949 1.00 83.50 182 HIS A C 1
ATOM 1476 O O . HIS A 1 182 ? 17.980 10.313 3.943 1.00 83.50 182 HIS A O 1
ATOM 1482 N N . MET A 1 183 ? 17.436 9.348 2.004 1.00 87.56 183 MET A N 1
ATOM 1483 C CA . MET A 1 183 ? 16.005 9.701 2.078 1.00 87.56 183 MET A CA 1
ATOM 1484 C C . MET A 1 183 ? 15.204 8.951 3.160 1.00 87.56 183 MET A C 1
ATOM 1486 O O . MET A 1 183 ? 14.028 9.252 3.348 1.00 87.56 183 MET A O 1
ATOM 1490 N N . ARG A 1 184 ? 15.783 7.974 3.876 1.00 92.25 184 ARG A N 1
ATOM 1491 C CA . ARG A 1 184 ? 15.066 7.199 4.907 1.00 92.25 184 ARG A CA 1
ATOM 1492 C C . ARG A 1 184 ? 14.498 8.072 6.022 1.00 92.25 184 ARG A C 1
ATOM 1494 O O . ARG A 1 184 ? 13.386 7.813 6.480 1.00 92.25 184 ARG A O 1
ATOM 1501 N N . ASP A 1 185 ? 15.241 9.093 6.428 1.00 92.12 185 ASP A N 1
ATOM 1502 C CA . ASP A 1 185 ? 14.846 9.989 7.519 1.00 92.12 185 ASP A CA 1
ATOM 1503 C C . ASP A 1 185 ? 13.860 11.078 7.049 1.00 92.12 185 ASP A C 1
ATOM 1505 O O . ASP A 1 185 ? 13.253 11.765 7.865 1.00 92.12 185 ASP A O 1
ATOM 1509 N N . VAL A 1 186 ? 13.643 11.176 5.730 1.00 94.69 186 VAL A N 1
ATOM 1510 C CA . VAL A 1 186 ? 12.657 12.049 5.066 1.00 94.69 186 VAL A CA 1
ATOM 1511 C C . VAL A 1 186 ? 11.332 11.305 4.794 1.00 94.69 186 VAL A C 1
ATOM 1513 O O . VAL A 1 186 ? 10.350 11.916 4.376 1.00 94.69 186 VAL A O 1
ATOM 1516 N N . LEU A 1 187 ? 11.260 9.988 5.045 1.00 96.56 187 LEU A N 1
ATOM 1517 C CA . LEU A 1 187 ? 10.021 9.218 4.887 1.00 96.56 187 LEU A CA 1
ATOM 1518 C C . LEU A 1 187 ? 8.925 9.758 5.832 1.00 96.56 187 LEU A C 1
ATOM 1520 O O . LEU A 1 187 ? 9.165 9.842 7.041 1.00 96.56 187 LEU A O 1
ATOM 1524 N N . PRO A 1 188 ? 7.712 10.073 5.335 1.00 97.31 188 PRO A N 1
ATOM 1525 C CA . PRO A 1 188 ? 6.636 10.610 6.157 1.00 97.31 188 PRO A CA 1
ATOM 1526 C C . PRO A 1 188 ? 6.264 9.659 7.297 1.00 97.31 188 PRO A C 1
ATOM 1528 O O . PRO A 1 188 ? 6.259 8.430 7.165 1.00 97.31 188 PRO A O 1
ATOM 1531 N N . ALA A 1 189 ? 5.916 10.242 8.442 1.00 97.31 189 ALA A N 1
ATOM 1532 C CA . ALA A 1 189 ? 5.452 9.480 9.588 1.00 97.31 189 ALA A CA 1
ATOM 1533 C C . ALA A 1 189 ? 4.115 8.788 9.276 1.00 97.31 189 ALA A C 1
ATOM 1535 O O . ALA A 1 189 ? 3.178 9.400 8.762 1.00 97.31 189 ALA A O 1
ATOM 1536 N N . LEU A 1 190 ? 4.012 7.506 9.635 1.00 97.88 190 LEU A N 1
ATOM 1537 C CA . LEU A 1 190 ? 2.730 6.808 9.655 1.00 97.88 190 LEU A CA 1
ATOM 1538 C C . LEU A 1 190 ? 1.852 7.421 10.763 1.00 97.88 190 LEU A C 1
ATOM 1540 O O . LEU A 1 190 ? 2.373 7.651 11.857 1.00 97.88 190 LEU A O 1
ATOM 1544 N N . PRO A 1 191 ? 0.541 7.630 10.539 1.00 97.19 191 PRO A N 1
ATOM 1545 C CA . PRO A 1 191 ? -0.346 8.196 11.552 1.00 97.19 191 PRO A CA 1
ATOM 1546 C C . PRO A 1 191 ? -0.338 7.380 12.849 1.00 97.19 191 PRO A C 1
ATOM 1548 O O . PRO A 1 191 ? -0.471 6.155 12.816 1.00 97.19 191 PRO A O 1
ATOM 1551 N N . GLU A 1 192 ? -0.213 8.058 13.992 1.00 96.06 192 GLU A N 1
ATOM 1552 C CA . GLU A 1 192 ? -0.040 7.429 15.307 1.00 96.06 192 GLU A CA 1
ATOM 1553 C C . GLU A 1 192 ? -1.107 6.377 15.610 1.00 96.06 192 GLU A C 1
ATOM 1555 O O . GLU A 1 192 ? -2.286 6.557 15.300 1.00 96.06 192 GLU A O 1
ATOM 1560 N N . LYS A 1 193 ? -0.712 5.268 16.235 1.00 95.25 193 LYS A N 1
ATOM 1561 C CA . LYS A 1 193 ? -1.625 4.199 16.643 1.00 95.25 193 LYS A CA 1
ATOM 1562 C C . LYS A 1 193 ? -1.994 4.404 18.118 1.00 95.25 193 LYS A C 1
ATOM 1564 O O . LYS A 1 193 ? -1.218 3.958 18.965 1.00 95.25 193 LYS A O 1
ATOM 1569 N N . PRO A 1 194 ? -3.130 5.049 18.448 1.00 93.69 194 PRO A N 1
ATOM 1570 C CA . PRO A 1 194 ? -3.526 5.183 19.839 1.00 93.69 194 PRO A CA 1
ATOM 1571 C C . PRO A 1 194 ? -3.809 3.808 20.447 1.00 93.69 194 PRO A C 1
ATOM 1573 O O . PRO A 1 194 ? -4.064 2.816 19.753 1.00 93.69 194 PRO A O 1
ATOM 1576 N N . LEU A 1 195 ? -3.726 3.751 21.770 1.00 91.56 195 LEU A N 1
ATOM 1577 C CA . LEU A 1 195 ? -3.971 2.540 22.534 1.00 91.56 195 LEU A CA 1
ATOM 1578 C C . LEU A 1 195 ? -5.462 2.183 22.471 1.00 91.56 195 LEU A C 1
ATOM 1580 O O . LEU A 1 195 ? -6.304 2.967 22.900 1.00 91.56 195 LEU A O 1
ATOM 1584 N N . LYS A 1 196 ? -5.775 0.963 22.009 1.00 90.06 196 LYS A N 1
ATOM 1585 C CA . LYS A 1 196 ? -7.149 0.441 21.840 1.00 90.06 196 LYS A CA 1
ATOM 1586 C C . LYS A 1 196 ? -8.060 0.590 23.071 1.00 90.06 196 LYS A C 1
ATOM 1588 O O . LYS A 1 196 ? -9.272 0.558 22.931 1.00 90.06 196 LYS A O 1
ATOM 1593 N N . GLN A 1 197 ? -7.484 0.685 24.269 1.00 92.12 197 GLN A N 1
ATOM 1594 C CA . GLN A 1 197 ? -8.213 0.816 25.536 1.00 92.12 197 GLN A CA 1
ATOM 1595 C C . GLN A 1 197 ? -8.718 2.244 25.812 1.00 92.12 197 GLN A C 1
ATOM 1597 O O . GLN A 1 197 ? -9.564 2.422 26.679 1.00 92.12 197 GLN A O 1
ATOM 1602 N N . PHE A 1 198 ? -8.202 3.251 25.098 1.00 95.00 198 PHE A N 1
ATOM 1603 C CA . PHE A 1 198 ? -8.450 4.677 25.358 1.00 95.00 198 PHE A CA 1
ATOM 1604 C C . PHE A 1 198 ? -8.994 5.432 24.134 1.00 95.00 198 PHE A C 1
ATOM 1606 O O . PHE A 1 198 ? -9.052 6.660 24.131 1.00 95.00 198 PHE A O 1
ATOM 1613 N N . THR A 1 199 ? -9.347 4.732 23.056 1.00 95.06 199 THR A N 1
ATOM 1614 C CA . THR A 1 199 ? -9.858 5.345 21.824 1.00 95.06 199 THR A CA 1
ATOM 1615 C C . THR A 1 199 ? -10.854 4.403 21.177 1.00 95.06 199 THR A C 1
ATOM 1617 O O . THR A 1 199 ? -10.504 3.262 20.872 1.00 95.06 199 THR A O 1
ATOM 1620 N N . ASP A 1 200 ? -12.078 4.879 20.948 1.00 95.06 200 ASP A N 1
ATOM 1621 C CA . ASP A 1 200 ? -13.021 4.142 20.118 1.00 95.06 200 ASP A CA 1
ATOM 1622 C C . ASP A 1 200 ? -12.568 4.218 18.658 1.00 95.06 200 ASP A C 1
ATOM 1624 O O . ASP A 1 200 ? -12.423 5.291 18.074 1.00 95.06 200 ASP A O 1
ATOM 1628 N N . HIS A 1 201 ? -12.314 3.053 18.075 1.00 93.88 201 HIS A N 1
ATOM 1629 C CA . HIS A 1 201 ? -11.908 2.922 16.684 1.00 93.88 201 HIS A CA 1
ATOM 1630 C C . HIS A 1 201 ? -13.093 2.888 15.706 1.00 93.88 201 HIS A C 1
ATOM 1632 O O . HIS A 1 201 ? -12.852 2.783 14.506 1.00 93.88 201 HIS A O 1
ATOM 1638 N N . HIS A 1 202 ? -14.335 2.980 16.191 1.00 94.88 202 HIS A N 1
ATOM 1639 C CA . HIS A 1 202 ? -15.553 3.091 15.379 1.00 94.88 202 HIS A CA 1
ATOM 1640 C C . HIS A 1 202 ? -16.127 4.511 15.373 1.00 94.88 202 HIS A C 1
ATOM 1642 O O . HIS A 1 202 ? -17.058 4.774 14.613 1.00 94.88 202 HIS A O 1
ATOM 1648 N N . ASP A 1 203 ? -15.575 5.427 16.179 1.00 96.81 203 ASP A N 1
ATOM 1649 C CA . ASP A 1 203 ? -15.975 6.831 16.158 1.00 96.81 203 ASP A CA 1
ATOM 1650 C C . ASP A 1 203 ? -15.787 7.414 14.739 1.00 96.81 203 ASP A C 1
ATOM 1652 O O . ASP A 1 203 ? -14.668 7.386 14.206 1.00 96.81 203 ASP A O 1
ATOM 1656 N N . PRO A 1 204 ? -16.847 7.962 14.111 1.00 96.25 204 PRO A N 1
ATOM 1657 C CA . PRO A 1 204 ? -16.753 8.530 12.773 1.00 96.25 204 PRO A CA 1
ATOM 1658 C C . PRO A 1 204 ? -15.712 9.648 12.663 1.00 96.25 204 PRO A C 1
ATOM 1660 O O . PRO A 1 204 ? -15.059 9.755 11.625 1.00 96.25 204 PRO A O 1
ATOM 1663 N N . SER A 1 205 ? -15.506 10.448 13.720 1.00 96.56 205 SER A N 1
ATOM 1664 C CA . SER A 1 205 ? -14.525 11.541 13.689 1.00 96.56 205 SER A CA 1
ATOM 1665 C C . SER A 1 205 ? -13.086 11.008 13.667 1.00 96.56 205 SER A C 1
ATOM 1667 O O . SER A 1 205 ? -12.280 11.430 12.833 1.00 96.56 205 SER A O 1
ATOM 1669 N N . PHE A 1 206 ? -12.790 9.991 14.485 1.00 96.62 206 PHE A N 1
ATOM 1670 C CA . PHE A 1 206 ? -11.531 9.250 14.461 1.00 96.62 206 PHE A CA 1
ATOM 1671 C C . PHE A 1 206 ? -11.278 8.605 13.094 1.00 96.62 206 PHE A C 1
ATOM 1673 O O . PHE A 1 206 ? -10.166 8.693 12.573 1.00 96.62 206 PHE A O 1
ATOM 1680 N N . ILE A 1 207 ? -12.290 7.967 12.500 1.00 97.50 207 ILE A N 1
ATOM 1681 C CA . ILE A 1 207 ? -12.173 7.311 11.190 1.00 97.50 207 ILE A CA 1
ATOM 1682 C C . ILE A 1 207 ? -11.927 8.329 10.072 1.00 97.50 207 ILE A C 1
ATOM 1684 O O . ILE A 1 207 ? -11.052 8.103 9.234 1.00 97.50 207 ILE A O 1
ATOM 1688 N N . GLN A 1 208 ? -12.621 9.467 10.074 1.00 97.44 208 GLN A N 1
ATOM 1689 C CA . GLN A 1 208 ? -12.429 10.523 9.080 1.00 97.44 208 GLN A CA 1
ATOM 1690 C C . GLN A 1 208 ? -11.028 11.150 9.178 1.00 97.44 208 GLN A C 1
ATOM 1692 O O . GLN A 1 208 ? -10.313 11.223 8.175 1.00 97.44 208 GLN A O 1
ATOM 1697 N N . ASP A 1 209 ? -10.588 11.526 10.384 1.00 97.38 209 ASP A N 1
ATOM 1698 C CA . ASP A 1 209 ? -9.224 12.008 10.645 1.00 97.38 209 ASP A CA 1
ATOM 1699 C C . ASP A 1 209 ? -8.168 10.979 10.205 1.00 97.38 209 ASP A C 1
ATOM 1701 O O . ASP A 1 209 ? -7.179 11.315 9.543 1.00 97.38 209 ASP A O 1
ATOM 1705 N N . ARG A 1 210 ? -8.411 9.696 10.500 1.00 97.88 210 ARG A N 1
ATOM 1706 C CA . ARG A 1 210 ? -7.555 8.584 10.082 1.00 97.88 210 ARG A CA 1
ATOM 1707 C C . ARG A 1 210 ? -7.465 8.470 8.562 1.00 97.88 210 ARG A C 1
ATOM 1709 O O . ARG A 1 210 ? -6.352 8.304 8.067 1.00 97.88 210 ARG A O 1
ATOM 1716 N N . CYS A 1 211 ? -8.575 8.590 7.833 1.00 98.25 211 CYS A N 1
ATOM 1717 C CA . CYS A 1 211 ? -8.587 8.568 6.367 1.00 98.25 211 CYS A CA 1
ATOM 1718 C C . CYS A 1 211 ? -7.738 9.707 5.791 1.00 98.25 211 CYS A C 1
ATOM 1720 O O . CYS A 1 211 ? -6.818 9.447 5.020 1.00 98.25 211 CYS A O 1
ATOM 1722 N N . ILE A 1 212 ? -7.964 10.947 6.240 1.00 97.94 212 ILE A N 1
ATOM 1723 C CA . ILE A 1 212 ? -7.214 12.131 5.785 1.00 97.94 212 ILE A CA 1
ATOM 1724 C C . ILE A 1 212 ? -5.708 11.956 6.039 1.00 97.94 212 ILE A C 1
ATOM 1726 O O . ILE A 1 212 ? -4.878 12.236 5.171 1.00 97.94 212 ILE A O 1
ATOM 1730 N N . LYS A 1 213 ? -5.331 11.464 7.225 1.00 98.12 213 LYS A N 1
ATOM 1731 C CA . LYS A 1 213 ? -3.927 11.230 7.590 1.00 98.12 213 LYS A CA 1
ATOM 1732 C C . LYS A 1 213 ? -3.288 10.084 6.795 1.00 98.12 213 LYS A C 1
ATOM 1734 O O . LYS A 1 213 ? -2.118 10.192 6.432 1.00 98.12 213 LYS A O 1
ATOM 1739 N N . LEU A 1 214 ? -4.024 9.009 6.506 1.00 98.56 214 LEU A N 1
ATOM 1740 C CA . LEU A 1 214 ? -3.538 7.889 5.690 1.00 98.56 214 LEU A CA 1
ATOM 1741 C C . LEU A 1 214 ? -3.419 8.255 4.205 1.00 98.56 214 LEU A C 1
ATOM 1743 O O . LEU A 1 214 ? -2.452 7.844 3.569 1.00 98.56 214 LEU A O 1
ATOM 1747 N N . GLU A 1 215 ? -4.335 9.058 3.661 1.00 98.50 215 GLU A N 1
ATOM 1748 C CA . GLU A 1 215 ? -4.236 9.563 2.289 1.00 98.50 215 GLU A CA 1
ATOM 1749 C C . GLU A 1 215 ? -3.018 10.478 2.132 1.00 98.50 215 GLU A C 1
ATOM 1751 O O . GLU A 1 215 ? -2.182 10.241 1.261 1.00 98.50 215 GLU A O 1
ATOM 1756 N N . ARG A 1 216 ? -2.846 11.459 3.032 1.00 98.06 216 ARG A N 1
ATOM 1757 C CA . ARG A 1 216 ? -1.657 12.330 3.056 1.00 98.06 216 ARG A CA 1
ATOM 1758 C C . ARG A 1 216 ? -0.359 11.530 3.170 1.00 98.06 216 ARG A C 1
ATOM 1760 O O . ARG A 1 216 ? 0.607 11.854 2.485 1.00 98.06 216 ARG A O 1
ATOM 1767 N N . PHE A 1 217 ? -0.344 10.476 3.990 1.00 98.38 217 PHE A N 1
ATOM 1768 C CA . PHE A 1 217 ? 0.782 9.547 4.079 1.00 98.38 217 PHE A CA 1
ATOM 1769 C C . PHE A 1 217 ? 1.054 8.853 2.736 1.00 98.38 217 PHE A C 1
ATOM 1771 O O . PHE A 1 217 ? 2.196 8.866 2.287 1.00 98.38 217 PHE A O 1
ATOM 1778 N N . LEU A 1 218 ? 0.038 8.298 2.061 1.00 98.25 218 LEU A N 1
ATOM 1779 C CA . LEU A 1 218 ? 0.229 7.648 0.759 1.00 98.25 218 LEU A CA 1
ATOM 1780 C C . LEU A 1 218 ? 0.726 8.624 -0.308 1.00 98.25 218 LEU A C 1
ATOM 1782 O O . LEU A 1 218 ? 1.711 8.307 -0.966 1.00 98.25 218 LEU A O 1
ATOM 1786 N N . ILE A 1 219 ? 0.106 9.803 -0.434 1.00 96.94 219 ILE A N 1
ATOM 1787 C CA . ILE A 1 219 ? 0.520 10.848 -1.384 1.00 96.94 219 ILE A CA 1
ATOM 1788 C C . ILE A 1 219 ? 1.991 11.213 -1.150 1.00 96.94 219 ILE A C 1
ATOM 1790 O O . ILE A 1 219 ? 2.796 11.146 -2.077 1.00 96.94 219 ILE A O 1
ATOM 1794 N N . ALA A 1 220 ? 2.364 11.527 0.096 1.00 96.56 220 ALA A N 1
ATOM 1795 C CA . ALA A 1 220 ? 3.737 11.877 0.445 1.00 96.56 220 ALA A CA 1
ATOM 1796 C C . ALA A 1 220 ? 4.724 10.730 0.162 1.00 96.56 220 ALA A C 1
ATOM 1798 O O . ALA A 1 220 ? 5.798 10.979 -0.376 1.00 96.56 220 ALA A O 1
ATOM 1799 N N . MET A 1 221 ? 4.359 9.475 0.455 1.00 96.75 221 MET A N 1
ATOM 1800 C CA . MET A 1 221 ? 5.195 8.309 0.146 1.00 96.75 221 MET A CA 1
ATOM 1801 C C . MET A 1 221 ? 5.372 8.105 -1.364 1.00 96.75 221 MET A C 1
ATOM 1803 O O . MET A 1 221 ? 6.480 7.813 -1.804 1.00 96.75 221 MET A O 1
ATOM 1807 N N . THR A 1 222 ? 4.317 8.262 -2.172 1.00 95.69 222 THR A N 1
ATOM 1808 C CA . THR A 1 222 ? 4.399 8.108 -3.637 1.00 95.69 222 THR A CA 1
ATOM 1809 C C . THR A 1 222 ? 5.166 9.232 -4.329 1.00 95.69 222 THR A C 1
ATOM 1811 O O . THR A 1 222 ? 5.688 9.007 -5.418 1.00 95.69 222 THR A O 1
ATOM 1814 N N . SER A 1 223 ? 5.272 10.406 -3.698 1.00 93.62 223 SER A N 1
ATOM 1815 C CA . SER A 1 223 ? 6.074 11.537 -4.184 1.00 93.62 223 SER A CA 1
ATOM 1816 C C . SER A 1 223 ? 7.569 11.429 -3.859 1.00 93.62 223 SER A C 1
ATOM 1818 O O . SER A 1 223 ? 8.351 12.232 -4.364 1.00 93.62 223 SER A O 1
ATOM 1820 N N . ILE A 1 224 ? 7.997 10.475 -3.022 1.00 92.81 224 ILE A N 1
ATOM 1821 C CA . ILE A 1 224 ? 9.425 10.253 -2.756 1.00 92.81 224 ILE A CA 1
ATOM 1822 C C . ILE A 1 224 ? 10.021 9.402 -3.891 1.00 92.81 224 ILE A C 1
ATOM 1824 O O . ILE A 1 224 ? 9.492 8.318 -4.175 1.00 92.81 224 ILE A O 1
ATOM 1828 N N . PRO A 1 225 ? 11.144 9.829 -4.507 1.00 87.31 225 PRO A N 1
ATOM 1829 C CA . PRO A 1 225 ? 11.838 9.042 -5.520 1.00 87.31 225 PRO A CA 1
ATOM 1830 C C . PRO A 1 225 ? 12.133 7.612 -5.057 1.00 87.31 225 PRO A C 1
ATOM 1832 O O . PRO A 1 225 ? 12.386 7.347 -3.881 1.00 87.31 225 PRO A O 1
ATOM 1835 N N . HIS A 1 226 ? 12.110 6.679 -6.003 1.00 85.62 226 HIS A N 1
ATOM 1836 C CA . HIS A 1 226 ? 12.193 5.223 -5.835 1.00 85.62 226 HIS A CA 1
ATOM 1837 C C . HIS A 1 226 ? 11.009 4.579 -5.100 1.00 85.62 226 HIS A C 1
ATOM 1839 O O . HIS A 1 226 ? 10.589 3.496 -5.506 1.00 85.62 226 HIS A O 1
ATOM 1845 N N . VAL A 1 227 ? 10.439 5.218 -4.071 1.00 92.56 227 VAL A N 1
ATOM 1846 C CA . VAL A 1 227 ? 9.395 4.632 -3.211 1.00 92.56 227 VAL A CA 1
ATOM 1847 C C . VAL A 1 227 ? 8.156 4.236 -4.012 1.00 92.56 227 VAL A C 1
ATOM 1849 O O . VAL A 1 227 ? 7.691 3.105 -3.878 1.00 92.56 227 VAL A O 1
ATOM 1852 N N . GLY A 1 228 ? 7.677 5.101 -4.912 1.00 90.88 228 GLY A N 1
ATOM 1853 C CA . GLY A 1 228 ? 6.565 4.779 -5.816 1.00 90.88 228 GLY A CA 1
ATOM 1854 C C . GLY A 1 228 ? 6.819 3.540 -6.690 1.00 90.88 228 GLY A C 1
ATOM 1855 O O . GLY A 1 228 ? 5.894 2.785 -6.974 1.00 90.88 228 GLY A O 1
ATOM 1856 N N . ASN A 1 229 ? 8.075 3.279 -7.065 1.00 87.19 229 ASN A N 1
ATOM 1857 C CA . ASN A 1 229 ? 8.456 2.142 -7.905 1.00 87.19 229 ASN A CA 1
ATOM 1858 C C . ASN A 1 229 ? 8.818 0.864 -7.129 1.00 87.19 229 ASN A C 1
ATOM 1860 O O . ASN A 1 229 ? 9.033 -0.176 -7.755 1.00 87.19 229 ASN A O 1
ATOM 1864 N N . MET A 1 230 ? 8.845 0.894 -5.792 1.00 86.88 230 MET A N 1
ATOM 1865 C CA . MET A 1 230 ? 9.091 -0.302 -4.985 1.00 86.88 230 MET A CA 1
ATOM 1866 C C . MET A 1 230 ? 7.973 -1.335 -5.150 1.00 86.88 230 MET A C 1
ATOM 1868 O O . MET A 1 230 ? 6.789 -1.000 -5.115 1.00 86.88 230 MET A O 1
ATOM 1872 N N . VAL A 1 231 ? 8.344 -2.617 -5.227 1.00 83.62 231 VAL A N 1
ATOM 1873 C CA . VAL A 1 231 ? 7.391 -3.735 -5.370 1.00 83.62 231 VAL A CA 1
ATOM 1874 C C . VAL A 1 231 ? 6.348 -3.741 -4.247 1.00 83.62 231 VAL A C 1
ATOM 1876 O O . VAL A 1 231 ? 5.167 -3.933 -4.518 1.00 83.62 231 VAL A O 1
ATOM 1879 N N . CYS A 1 232 ? 6.753 -3.461 -3.002 1.00 90.44 232 CYS A N 1
ATOM 1880 C CA . CYS A 1 232 ? 5.831 -3.366 -1.865 1.00 90.44 232 CYS A CA 1
ATOM 1881 C C . CYS A 1 232 ? 4.814 -2.219 -2.007 1.00 90.44 232 CYS A C 1
ATOM 1883 O O . CYS A 1 232 ? 3.646 -2.414 -1.680 1.00 90.44 232 CYS A O 1
ATOM 1885 N N . MET A 1 233 ? 5.218 -1.063 -2.550 1.00 95.88 233 MET A N 1
ATOM 1886 C CA . MET A 1 233 ? 4.310 0.056 -2.824 1.00 95.88 233 MET A CA 1
ATOM 1887 C C . MET A 1 233 ? 3.345 -0.281 -3.965 1.00 95.88 233 MET A C 1
ATOM 1889 O O . MET A 1 233 ? 2.133 -0.193 -3.778 1.00 95.88 233 MET A O 1
ATOM 1893 N N . LYS A 1 234 ? 3.857 -0.752 -5.112 1.00 93.81 234 LYS A N 1
ATOM 1894 C CA . LYS A 1 234 ? 3.041 -1.190 -6.260 1.00 93.81 234 LYS A CA 1
ATOM 1895 C C . LYS A 1 234 ? 1.993 -2.238 -5.858 1.00 93.81 234 LYS A C 1
ATOM 1897 O O . LYS A 1 234 ? 0.812 -2.096 -6.175 1.00 93.81 234 LYS A O 1
ATOM 1902 N N . ALA A 1 235 ? 2.406 -3.255 -5.096 1.00 90.62 235 ALA A N 1
ATOM 1903 C CA . ALA A 1 235 ? 1.514 -4.283 -4.567 1.00 90.62 235 ALA A CA 1
ATOM 1904 C C . ALA A 1 235 ? 0.486 -3.707 -3.577 1.00 90.62 235 ALA A C 1
ATOM 1906 O O . ALA A 1 235 ? -0.704 -3.987 -3.696 1.00 90.62 235 ALA A O 1
ATOM 1907 N N . PHE A 1 236 ? 0.900 -2.851 -2.636 1.00 97.31 236 PHE A N 1
ATOM 1908 C CA . PHE A 1 236 ? -0.031 -2.223 -1.695 1.00 97.31 236 PHE A CA 1
ATOM 1909 C C . PHE A 1 236 ? -1.097 -1.379 -2.407 1.00 97.31 236 PHE A C 1
ATOM 1911 O O . PHE A 1 236 ? -2.276 -1.502 -2.077 1.00 97.31 236 PHE A O 1
ATOM 1918 N N . LEU A 1 237 ? -0.709 -0.594 -3.414 1.00 97.38 237 LEU A N 1
ATOM 1919 C CA . LEU A 1 237 ? -1.606 0.232 -4.231 1.00 97.38 237 LEU A CA 1
ATOM 1920 C C . LEU A 1 237 ? -2.481 -0.573 -5.212 1.00 97.38 237 LEU A C 1
ATOM 1922 O O . LEU A 1 237 ? -3.388 -0.005 -5.823 1.00 97.38 237 LEU A O 1
ATOM 1926 N N . GLY A 1 238 ? -2.212 -1.873 -5.369 1.00 95.56 238 GLY A N 1
ATOM 1927 C CA . GLY A 1 238 ? -2.942 -2.776 -6.258 1.00 95.56 238 GLY A CA 1
ATOM 1928 C C . GLY A 1 238 ? -2.634 -2.602 -7.749 1.00 95.56 238 GLY A C 1
ATOM 1929 O O . GLY A 1 238 ? -3.401 -3.075 -8.586 1.00 95.56 238 GLY A O 1
ATOM 1930 N N . ILE A 1 239 ? -1.528 -1.937 -8.101 1.00 92.25 239 ILE A N 1
ATOM 1931 C CA . ILE A 1 239 ? -1.092 -1.741 -9.490 1.00 92.25 239 ILE A CA 1
ATOM 1932 C C . ILE A 1 239 ? 0.383 -2.125 -9.613 1.00 92.25 239 ILE A C 1
ATOM 1934 O O . ILE A 1 239 ? 1.279 -1.363 -9.255 1.00 92.25 239 ILE A O 1
ATOM 1938 N N . MET A 1 240 ? 0.625 -3.308 -10.167 1.00 86.81 240 MET A N 1
ATOM 1939 C CA . MET A 1 240 ? 1.927 -3.752 -10.659 1.00 86.81 240 MET A CA 1
ATOM 1940 C C . MET A 1 240 ? 1.953 -3.650 -12.194 1.00 86.81 240 MET A C 1
ATOM 1942 O O . MET A 1 240 ? 0.978 -3.242 -12.825 1.00 86.81 240 MET A O 1
ATOM 1946 N N . ASP A 1 241 ? 3.085 -3.975 -12.817 1.00 80.00 241 ASP A N 1
ATOM 1947 C CA . ASP A 1 241 ? 3.322 -3.615 -14.221 1.00 80.00 241 ASP A CA 1
ATOM 1948 C C . ASP A 1 241 ? 2.372 -4.343 -15.192 1.00 80.00 241 ASP A C 1
ATOM 1950 O O . ASP A 1 241 ? 1.688 -3.686 -15.975 1.00 80.00 241 ASP A O 1
ATOM 1954 N N . GLN A 1 242 ? 2.240 -5.669 -15.058 1.00 82.94 242 GLN A N 1
ATOM 1955 C CA . GLN A 1 242 ? 1.295 -6.512 -15.818 1.00 82.94 242 GLN A CA 1
ATOM 1956 C C . GLN A 1 242 ? 0.166 -7.097 -14.949 1.00 82.94 242 GLN A C 1
ATOM 1958 O O . GLN A 1 242 ? -0.574 -7.975 -15.388 1.00 82.94 242 GLN A O 1
ATOM 1963 N N . VAL A 1 243 ? 0.047 -6.678 -13.687 1.00 86.50 243 VAL A N 1
ATOM 1964 C CA . VAL A 1 243 ? -0.862 -7.304 -12.715 1.00 86.50 243 VAL A CA 1
ATOM 1965 C C . VAL A 1 243 ? -1.577 -6.238 -11.900 1.00 86.50 243 VAL A C 1
ATOM 1967 O O . VAL A 1 243 ? -0.949 -5.348 -11.332 1.00 86.50 243 VAL A O 1
ATOM 1970 N N . ARG A 1 244 ? -2.898 -6.358 -11.806 1.00 93.69 244 ARG A N 1
ATOM 1971 C CA . ARG A 1 244 ? -3.766 -5.491 -11.013 1.00 93.69 244 ARG A CA 1
ATOM 1972 C C . ARG A 1 244 ? -4.409 -6.297 -9.897 1.00 93.69 244 ARG A C 1
ATOM 1974 O O . ARG A 1 244 ? -5.062 -7.301 -10.161 1.00 93.69 244 ARG A O 1
ATOM 1981 N N . GLU A 1 245 ? -4.261 -5.832 -8.666 1.00 94.75 245 GLU A N 1
ATOM 1982 C CA . GLU A 1 245 ? -5.063 -6.296 -7.536 1.00 94.75 245 GLU A CA 1
ATOM 1983 C C . GLU A 1 245 ? -6.191 -5.289 -7.308 1.00 94.75 245 GLU A C 1
ATOM 1985 O O . GLU A 1 245 ? -5.944 -4.084 -7.252 1.00 94.75 245 GLU A O 1
ATOM 1990 N N . TYR A 1 246 ? -7.418 -5.770 -7.159 1.00 97.38 246 TYR A N 1
ATOM 1991 C CA . TYR A 1 246 ? -8.566 -4.970 -6.733 1.00 97.38 246 TYR A CA 1
ATOM 1992 C C . TYR A 1 246 ? -9.398 -5.781 -5.731 1.00 97.38 246 TYR A C 1
ATOM 1994 O O . TYR A 1 246 ? -9.251 -7.002 -5.643 1.00 97.38 246 TYR A O 1
ATOM 2002 N N . SER A 1 247 ? -10.254 -5.141 -4.935 1.00 98.12 247 SER A N 1
ATOM 2003 C CA . SER A 1 247 ? -11.121 -5.874 -4.005 1.00 98.12 247 SER A CA 1
ATOM 2004 C C . SER A 1 247 ? -12.501 -5.261 -3.829 1.00 98.12 247 SER A C 1
ATOM 2006 O O . SER A 1 247 ? -12.680 -4.050 -3.941 1.00 98.12 247 SER A O 1
ATOM 2008 N N . LEU A 1 248 ? -13.477 -6.125 -3.546 1.00 97.88 248 LEU A N 1
ATOM 2009 C CA . LEU A 1 248 ? -14.888 -5.778 -3.388 1.00 97.88 248 LEU A CA 1
ATOM 2010 C C . LEU A 1 248 ? -15.400 -6.185 -2.003 1.00 97.88 248 LEU A C 1
ATOM 2012 O O . LEU A 1 248 ? -15.008 -7.226 -1.467 1.00 97.88 248 LEU A O 1
ATOM 2016 N N . ALA A 1 249 ? -16.311 -5.375 -1.462 1.00 97.75 249 ALA A N 1
ATOM 2017 C CA . ALA A 1 249 ? -17.039 -5.650 -0.231 1.00 97.75 249 ALA A CA 1
ATOM 2018 C C . ALA A 1 249 ? -18.381 -6.333 -0.542 1.00 97.75 249 ALA A C 1
ATOM 2020 O O . ALA A 1 249 ? -19.282 -5.738 -1.132 1.00 97.75 249 ALA A O 1
ATOM 2021 N N . PHE A 1 250 ? -18.536 -7.584 -0.116 1.00 97.44 250 PHE A N 1
ATOM 2022 C CA . PHE A 1 250 ? -19.757 -8.362 -0.298 1.00 97.44 250 PHE A CA 1
ATOM 2023 C C . PHE A 1 250 ? -20.634 -8.283 0.950 1.00 97.44 250 PHE A C 1
ATOM 2025 O O . PHE A 1 250 ? -20.343 -8.917 1.963 1.00 97.44 250 PHE A O 1
ATOM 2032 N N . GLN A 1 251 ? -21.729 -7.525 0.850 1.00 96.00 251 GLN A N 1
ATOM 2033 C CA . GLN A 1 251 ? -22.824 -7.493 1.832 1.00 96.00 251 GLN A CA 1
ATOM 2034 C C . GLN A 1 251 ? -23.695 -8.762 1.749 1.00 96.00 251 GLN A C 1
ATOM 2036 O O . GLN A 1 251 ? -24.143 -9.301 2.757 1.00 96.00 251 GLN A O 1
ATOM 2041 N N . ALA A 1 252 ? -23.940 -9.255 0.530 1.00 93.06 252 ALA A N 1
ATOM 2042 C CA . ALA A 1 252 ? -24.862 -10.359 0.282 1.00 93.06 252 ALA A CA 1
ATOM 2043 C C . ALA A 1 252 ? -24.292 -11.731 0.719 1.00 93.06 252 ALA A C 1
ATOM 2045 O O . ALA A 1 252 ? -23.079 -11.958 0.644 1.00 93.06 252 ALA A O 1
ATOM 2046 N N . PRO A 1 253 ? -25.149 -12.707 1.091 1.00 89.25 253 PRO A N 1
ATOM 2047 C CA . PRO A 1 253 ? -24.704 -14.075 1.377 1.00 89.25 253 PRO A CA 1
ATOM 2048 C C . PRO A 1 253 ? -24.012 -14.727 0.170 1.00 89.25 253 PRO A C 1
ATOM 2050 O O . PRO A 1 253 ? -22.964 -15.361 0.309 1.00 89.25 253 PRO A O 1
ATOM 2053 N N . THR A 1 254 ? -24.573 -14.528 -1.027 1.00 91.94 254 THR A N 1
ATOM 2054 C CA . THR A 1 254 ? -24.045 -15.020 -2.307 1.00 91.94 254 THR A CA 1
ATOM 2055 C C . THR A 1 254 ? -23.092 -14.012 -2.943 1.00 91.94 254 THR A C 1
ATOM 2057 O O . THR A 1 254 ? -23.459 -12.846 -3.073 1.00 91.94 254 THR A O 1
ATOM 2060 N N . LEU A 1 255 ? -21.948 -14.472 -3.458 1.00 94.62 255 LEU A N 1
ATOM 2061 C CA . LEU A 1 255 ? -21.004 -13.619 -4.193 1.00 94.62 255 LEU A CA 1
ATOM 2062 C C . LEU A 1 255 ? -21.542 -13.072 -5.524 1.00 94.62 255 LEU A C 1
ATOM 2064 O O . LEU A 1 255 ? -21.029 -12.072 -6.000 1.00 94.62 255 LEU A O 1
ATOM 2068 N N . GLY A 1 256 ? -22.527 -13.722 -6.154 1.00 95.38 256 GLY A N 1
ATOM 2069 C CA . GLY A 1 256 ? -22.976 -13.324 -7.495 1.00 95.38 256 GLY A CA 1
ATOM 2070 C C . GLY A 1 256 ? -22.055 -13.778 -8.635 1.00 95.38 256 GLY A C 1
ATOM 2071 O O . GLY A 1 256 ? -22.208 -13.322 -9.764 1.00 95.38 256 GLY A O 1
ATOM 2072 N N . LEU A 1 257 ? -21.127 -14.698 -8.363 1.00 96.81 257 LEU A N 1
ATOM 2073 C CA . LEU A 1 257 ? -20.229 -15.317 -9.338 1.00 96.81 257 LEU A CA 1
ATOM 2074 C C . LEU A 1 257 ? -20.025 -16.807 -9.027 1.00 96.81 257 LEU A C 1
ATOM 2076 O O . LEU A 1 257 ? -20.248 -17.250 -7.897 1.00 96.81 257 LEU A O 1
ATOM 2080 N N . SER A 1 258 ? -19.588 -17.575 -10.024 1.00 96.88 258 SER A N 1
ATOM 2081 C CA . SER A 1 258 ? -19.078 -18.933 -9.844 1.00 96.88 258 SER A CA 1
ATOM 2082 C C . SER A 1 258 ? -17.555 -18.928 -9.712 1.00 96.88 258 SER A C 1
ATOM 2084 O O . SER A 1 258 ? -16.857 -18.114 -10.322 1.00 96.88 258 SER A O 1
ATOM 2086 N N . LEU A 1 259 ? -17.039 -19.866 -8.920 1.00 96.81 259 LEU A N 1
ATOM 2087 C CA . LEU A 1 259 ? -15.610 -20.129 -8.785 1.00 96.81 259 LEU A CA 1
ATOM 2088 C C . LEU A 1 259 ? -15.298 -21.485 -9.406 1.00 96.81 259 LEU A C 1
ATOM 2090 O O . LEU A 1 259 ? -16.016 -22.453 -9.155 1.00 96.81 259 LEU A O 1
ATOM 2094 N N . LEU A 1 260 ? -14.218 -21.549 -10.175 1.00 95.44 260 LEU A N 1
ATOM 2095 C CA . LEU A 1 260 ? -13.673 -22.786 -10.722 1.00 95.44 260 LEU A CA 1
ATOM 2096 C C . LEU A 1 260 ? -12.362 -23.132 -10.002 1.00 95.44 260 LEU A C 1
ATOM 2098 O O . LEU A 1 260 ? -11.609 -22.219 -9.634 1.00 95.44 260 LEU A O 1
ATOM 2102 N N . PRO A 1 261 ? -12.072 -24.428 -9.787 1.00 93.75 261 PRO A N 1
ATOM 2103 C CA . PRO A 1 261 ? -10.745 -24.854 -9.376 1.00 93.75 261 PRO A CA 1
ATOM 2104 C C . PRO A 1 261 ? -9.747 -24.526 -10.485 1.00 93.75 261 PRO A C 1
ATOM 2106 O O . PRO A 1 261 ? -10.063 -24.625 -11.668 1.00 93.75 261 PRO A O 1
ATOM 2109 N N . ARG A 1 262 ? -8.526 -24.156 -10.105 1.00 85.62 262 ARG A N 1
ATOM 2110 C CA . ARG A 1 262 ? -7.417 -24.041 -11.054 1.00 85.62 262 ARG A CA 1
ATOM 2111 C C . ARG A 1 262 ? -6.687 -25.378 -11.147 1.00 85.62 262 ARG A C 1
ATOM 2113 O O . ARG A 1 262 ? -6.267 -25.897 -10.118 1.00 85.62 262 ARG A O 1
ATOM 2120 N N . ASP A 1 263 ? -6.490 -25.903 -12.356 1.00 69.56 263 ASP A N 1
ATOM 2121 C CA . ASP A 1 263 ? -5.944 -27.259 -12.565 1.00 69.56 263 ASP A CA 1
ATOM 2122 C C . ASP A 1 263 ? -4.512 -27.452 -12.037 1.00 69.56 263 ASP A C 1
ATOM 2124 O O . ASP A 1 263 ? -4.120 -28.560 -11.683 1.00 69.56 263 ASP A O 1
ATOM 2128 N N . ARG A 1 264 ? -3.734 -26.369 -11.906 1.00 64.69 264 ARG A N 1
ATOM 2129 C CA . ARG A 1 264 ? -2.390 -26.385 -11.301 1.00 64.69 264 ARG A CA 1
ATOM 2130 C C . ARG A 1 264 ? -2.423 -26.356 -9.769 1.00 64.69 264 ARG A C 1
ATOM 2132 O O . ARG A 1 264 ? -1.780 -25.515 -9.141 1.00 64.69 264 ARG A O 1
ATOM 2139 N N . GLN A 1 265 ? -3.179 -27.261 -9.155 1.00 55.94 265 GLN A N 1
ATOM 2140 C CA . GLN A 1 265 ? -3.166 -27.410 -7.699 1.00 55.94 265 GLN A CA 1
ATOM 2141 C C . GLN A 1 265 ? -1.790 -27.919 -7.252 1.00 55.94 265 GLN A C 1
ATOM 2143 O O . GLN A 1 265 ? -1.390 -29.024 -7.608 1.00 55.94 265 GLN A O 1
ATOM 2148 N N . GLY A 1 266 ? -1.069 -27.107 -6.476 1.00 53.03 266 GLY A N 1
ATOM 2149 C CA . GLY A 1 266 ? 0.234 -27.465 -5.910 1.00 53.03 266 GLY A CA 1
ATOM 2150 C C . GLY A 1 266 ? 1.416 -26.611 -6.376 1.00 53.03 266 GLY A C 1
ATOM 2151 O O . GLY A 1 266 ? 2.449 -26.659 -5.715 1.00 53.03 266 GLY A O 1
ATOM 2152 N N . GLU A 1 267 ? 1.292 -25.779 -7.424 1.00 64.12 267 GLU A N 1
ATOM 2153 C CA . GLU A 1 267 ? 2.354 -24.799 -7.720 1.00 64.12 267 GLU A CA 1
ATOM 2154 C C . GLU A 1 267 ? 2.397 -23.719 -6.616 1.00 64.12 267 GLU A C 1
ATOM 2156 O O . GLU A 1 267 ? 1.391 -23.017 -6.410 1.00 64.12 267 GLU A O 1
ATOM 2161 N N . PRO A 1 268 ? 3.531 -23.549 -5.903 1.00 58.09 268 PRO A N 1
ATOM 2162 C CA . PRO A 1 268 ? 3.654 -22.560 -4.839 1.00 58.09 268 PRO A CA 1
ATOM 2163 C C . PRO A 1 268 ? 3.524 -21.147 -5.418 1.00 58.09 268 PRO A C 1
ATOM 2165 O O . PRO A 1 268 ? 4.307 -20.735 -6.265 1.00 58.09 268 PRO A O 1
ATOM 2168 N N . GLY A 1 269 ? 2.520 -20.397 -4.954 1.00 62.47 269 GLY A N 1
ATOM 2169 C CA . GLY A 1 269 ? 2.190 -19.064 -5.481 1.00 62.47 269 GLY A CA 1
ATOM 2170 C C . GLY A 1 269 ? 0.884 -19.000 -6.270 1.00 62.47 269 GLY A C 1
ATOM 2171 O O . GLY A 1 269 ? 0.321 -17.918 -6.416 1.00 62.47 269 GLY A O 1
ATOM 2172 N N . SER A 1 270 ? 0.347 -20.134 -6.725 1.00 73.38 270 SER A N 1
ATOM 2173 C CA . SER A 1 270 ? -0.937 -20.151 -7.428 1.00 73.38 270 SER A CA 1
ATOM 2174 C C . SER A 1 270 ? -2.126 -19.944 -6.473 1.00 73.38 270 SER A C 1
ATOM 2176 O O . SER A 1 270 ? -2.172 -20.487 -5.366 1.00 73.38 270 SER A O 1
ATOM 2178 N N . SER A 1 271 ? -3.112 -19.150 -6.908 1.00 78.94 271 SER A N 1
ATOM 2179 C CA . SER A 1 271 ? -4.439 -19.148 -6.281 1.00 78.94 271 SER A CA 1
ATOM 2180 C C . SER A 1 271 ? -5.204 -20.423 -6.667 1.00 78.94 271 SER A C 1
ATOM 2182 O O . SER A 1 271 ? -5.191 -20.786 -7.851 1.00 78.94 271 SER A O 1
ATOM 2184 N N . PRO A 1 272 ? -5.921 -21.064 -5.722 1.00 84.94 272 PRO A N 1
ATOM 2185 C CA . PRO A 1 272 ? -6.740 -22.241 -6.006 1.00 84.94 272 PRO A CA 1
ATOM 2186 C C . PRO A 1 272 ? -8.045 -21.936 -6.755 1.00 84.94 272 PRO A C 1
ATOM 2188 O O . PRO A 1 272 ? -8.688 -22.871 -7.234 1.00 84.94 272 PRO A O 1
ATOM 2191 N N . CYS A 1 273 ? -8.463 -20.666 -6.833 1.00 91.44 273 CYS A N 1
ATOM 2192 C CA . CYS A 1 273 ? -9.776 -20.258 -7.334 1.00 91.44 273 CYS A CA 1
ATOM 2193 C C . CYS A 1 273 ? -9.659 -19.202 -8.436 1.00 91.44 273 CYS A C 1
ATOM 2195 O O . CYS A 1 273 ? -9.088 -18.130 -8.217 1.00 91.44 273 CYS A O 1
ATOM 2197 N N . VAL A 1 274 ? -10.297 -19.463 -9.577 1.00 94.44 274 VAL A N 1
ATOM 2198 C CA . VAL A 1 274 ? -10.537 -18.463 -10.629 1.00 94.44 274 VAL A CA 1
ATOM 2199 C C . VAL A 1 274 ? -12.030 -18.173 -10.758 1.00 94.44 274 VAL A C 1
ATOM 2201 O O . VAL A 1 274 ? -12.863 -19.043 -10.494 1.00 94.44 274 VAL A O 1
ATOM 2204 N N . VAL A 1 275 ? -12.386 -16.955 -11.159 1.00 96.44 275 VAL A N 1
ATOM 2205 C CA . VAL A 1 275 ? -13.769 -16.588 -11.483 1.00 96.44 275 VAL A CA 1
ATOM 2206 C C . VAL A 1 275 ? -14.178 -17.306 -12.768 1.00 96.44 275 VAL A C 1
ATOM 2208 O O . VAL A 1 275 ? -13.539 -17.136 -13.802 1.00 96.44 275 VAL A O 1
ATOM 2211 N N . GLY A 1 276 ? -15.235 -18.116 -12.715 1.00 96.12 276 GLY A N 1
ATOM 2212 C CA . GLY A 1 276 ? -15.742 -18.842 -13.882 1.00 96.12 276 GLY A CA 1
ATOM 2213 C C . GLY A 1 276 ? -16.749 -18.031 -14.690 1.00 96.12 276 GLY A C 1
ATOM 2214 O O . GLY A 1 276 ? -16.611 -17.866 -15.896 1.00 96.12 276 GLY A O 1
ATOM 2215 N N . MET A 1 277 ? -17.783 -17.530 -14.017 1.00 96.56 277 MET A N 1
ATOM 2216 C CA . MET A 1 277 ? -18.902 -16.813 -14.626 1.00 96.56 277 MET A CA 1
ATOM 2217 C C . MET A 1 277 ? -19.489 -15.824 -13.623 1.00 96.56 277 MET A C 1
ATOM 2219 O O . MET A 1 277 ? -19.615 -16.134 -12.440 1.00 96.56 277 MET A O 1
ATOM 2223 N N . ILE A 1 278 ? -19.892 -14.652 -14.102 1.00 97.25 278 ILE A N 1
ATOM 2224 C CA . ILE A 1 278 ? -20.554 -13.628 -13.293 1.00 97.25 278 ILE A CA 1
ATOM 2225 C C . ILE A 1 278 ? -22.061 -13.783 -13.485 1.00 97.25 278 ILE A C 1
ATOM 2227 O O . ILE A 1 278 ? -22.560 -13.739 -14.604 1.00 97.25 278 ILE A O 1
ATOM 2231 N N . GLN A 1 279 ? -22.775 -14.011 -12.387 1.00 96.94 279 GLN A N 1
ATOM 2232 C CA . GLN A 1 279 ? -24.226 -14.219 -12.353 1.00 96.94 279 GLN A CA 1
ATOM 2233 C C . GLN A 1 279 ? -24.984 -12.931 -12.005 1.00 96.94 279 GLN A C 1
ATOM 2235 O O . GLN A 1 279 ? -26.152 -12.799 -12.356 1.00 96.94 279 GLN A O 1
ATOM 2240 N N . LYS A 1 280 ? -24.328 -12.013 -11.285 1.00 95.50 280 LYS A N 1
ATOM 2241 C CA . LYS A 1 280 ? -24.868 -10.737 -10.804 1.00 95.50 280 LYS A CA 1
ATOM 2242 C C . LYS A 1 280 ? -23.832 -9.620 -10.999 1.00 95.50 280 LYS A C 1
ATOM 2244 O O . LYS A 1 280 ? -23.077 -9.321 -10.069 1.00 95.50 280 LYS A O 1
ATOM 2249 N N . PRO A 1 281 ? -23.715 -9.040 -12.208 1.00 94.44 281 PRO A N 1
ATOM 2250 C CA . PRO A 1 281 ? -22.713 -8.010 -12.496 1.00 94.44 281 PRO A CA 1
ATOM 2251 C C . PRO A 1 281 ? -22.835 -6.778 -11.585 1.00 94.44 281 PRO A C 1
ATOM 2253 O O . PRO A 1 281 ? -21.832 -6.128 -11.302 1.00 94.44 281 PRO A O 1
ATOM 2256 N N . GLU A 1 282 ? -24.027 -6.496 -11.056 1.00 94.44 282 GLU A N 1
ATOM 2257 C CA . GLU A 1 282 ? -24.307 -5.374 -10.162 1.00 94.44 282 GLU A CA 1
ATOM 2258 C C . GLU A 1 282 ? -23.545 -5.428 -8.823 1.00 94.44 282 GLU A C 1
ATOM 2260 O O . GLU A 1 282 ? -23.197 -4.372 -8.291 1.00 94.44 282 GLU A O 1
ATOM 2265 N N . VAL A 1 283 ? -23.219 -6.630 -8.316 1.00 93.38 283 VAL A N 1
ATOM 2266 C CA . VAL A 1 283 ? -22.390 -6.839 -7.105 1.00 93.38 283 VAL A CA 1
ATOM 2267 C C . VAL A 1 283 ? -20.940 -7.232 -7.414 1.00 93.38 283 VAL A C 1
ATOM 2269 O O . VAL A 1 283 ? -20.111 -7.281 -6.509 1.00 93.38 283 VAL A O 1
ATOM 2272 N N . CYS A 1 284 ? -20.616 -7.500 -8.680 1.00 94.56 284 CYS A N 1
ATOM 2273 C CA . CYS A 1 284 ? -19.290 -7.923 -9.144 1.00 94.56 284 CYS A CA 1
ATOM 2274 C C . CYS A 1 284 ? -18.639 -6.871 -10.059 1.00 94.56 284 CYS A C 1
ATOM 2276 O O . CYS A 1 284 ? -17.970 -7.217 -11.032 1.00 94.56 284 CYS A O 1
ATOM 2278 N N . GLN A 1 285 ? -18.857 -5.582 -9.783 1.00 93.75 285 GLN A N 1
ATOM 2279 C CA . GLN A 1 285 ? -18.409 -4.492 -10.654 1.00 93.75 285 GLN A CA 1
ATOM 2280 C C . GLN A 1 285 ? -16.890 -4.531 -10.880 1.00 93.75 285 GLN A C 1
ATOM 2282 O O . GLN A 1 285 ? -16.104 -4.512 -9.935 1.00 93.75 285 GLN A O 1
ATOM 2287 N N . GLY A 1 286 ? -16.480 -4.588 -12.150 1.00 92.38 286 GLY A N 1
ATOM 2288 C CA . GLY A 1 286 ? -15.073 -4.663 -12.556 1.00 92.38 286 GLY A CA 1
ATOM 2289 C C . GLY A 1 286 ? -14.428 -6.052 -12.470 1.00 92.38 286 GLY A C 1
ATOM 2290 O O . GLY A 1 286 ? -13.293 -6.191 -12.924 1.00 92.38 286 GLY A O 1
ATOM 2291 N N . VAL A 1 287 ? -15.128 -7.069 -11.951 1.00 95.88 287 VAL A N 1
ATOM 2292 C CA . VAL A 1 287 ? -14.672 -8.466 -12.008 1.00 95.88 287 VAL A CA 1
ATOM 2293 C C . VAL A 1 287 ? -14.826 -9.004 -13.423 1.00 95.88 287 VAL A C 1
ATOM 2295 O O . VAL A 1 287 ? -15.824 -8.712 -14.080 1.00 95.88 287 VAL A O 1
ATOM 2298 N N . LEU A 1 288 ? -13.877 -9.826 -13.880 1.00 96.25 288 LEU A N 1
ATOM 2299 C CA . LEU A 1 288 ? -13.974 -10.577 -15.132 1.00 96.25 288 LEU A CA 1
ATOM 2300 C C . LEU A 1 288 ? -13.804 -12.094 -14.902 1.00 96.25 288 LEU A C 1
ATOM 2302 O O . LEU A 1 288 ? -13.091 -12.512 -13.985 1.00 96.25 288 LEU A O 1
ATOM 2306 N N . PRO A 1 289 ? -14.414 -12.950 -15.746 1.00 96.31 289 PRO A N 1
ATOM 2307 C CA . PRO A 1 289 ? -14.035 -14.358 -15.846 1.00 96.31 289 PRO A CA 1
ATOM 2308 C C . PRO A 1 289 ? -12.527 -14.521 -16.088 1.00 96.31 289 PRO A C 1
ATOM 2310 O O . PRO A 1 289 ? -11.940 -13.814 -16.903 1.00 96.31 289 PRO A O 1
ATOM 2313 N N . GLY A 1 290 ? -11.902 -15.463 -15.381 1.00 94.69 290 GLY A N 1
ATOM 2314 C CA . GLY A 1 290 ? -10.456 -15.701 -15.389 1.00 94.69 290 GLY A CA 1
ATOM 2315 C C . GLY A 1 290 ? -9.669 -14.976 -14.288 1.00 94.69 290 GLY A C 1
ATOM 2316 O O . GLY A 1 290 ? -8.547 -15.396 -13.993 1.00 94.69 290 GLY A O 1
ATOM 2317 N N . ASP A 1 291 ? -10.240 -13.958 -13.631 1.00 95.56 291 ASP A N 1
ATOM 2318 C CA . ASP A 1 291 ? -9.592 -13.289 -12.494 1.00 95.56 291 ASP A CA 1
ATOM 2319 C C . ASP A 1 291 ? -9.385 -14.267 -11.318 1.00 95.56 291 ASP A C 1
ATOM 2321 O O . ASP A 1 291 ? -10.197 -15.159 -11.062 1.00 95.56 291 ASP A O 1
ATOM 2325 N N . GLN A 1 292 ? -8.280 -14.116 -10.586 1.00 94.81 292 GLN A N 1
ATOM 2326 C CA . GLN A 1 292 ? -7.854 -15.043 -9.527 1.00 94.81 292 GLN A CA 1
ATOM 2327 C C . GLN A 1 292 ? -8.197 -14.492 -8.140 1.00 94.81 292 GLN A C 1
ATOM 2329 O O . GLN A 1 292 ? -7.848 -13.353 -7.844 1.00 94.81 292 GLN A O 1
ATOM 2334 N N . LEU A 1 293 ? -8.794 -15.281 -7.241 1.00 95.50 293 LEU A N 1
ATOM 2335 C CA . LEU A 1 293 ? -9.045 -14.818 -5.865 1.00 95.50 293 LEU A CA 1
ATOM 2336 C C . LEU A 1 293 ? -7.772 -14.943 -5.022 1.00 95.50 293 LEU A C 1
ATOM 2338 O O . LEU A 1 293 ? -7.249 -16.043 -4.856 1.00 95.50 293 LEU A O 1
ATOM 2342 N N . SER A 1 294 ? -7.276 -13.849 -4.450 1.00 94.19 294 SER A N 1
ATOM 2343 C CA . SER A 1 294 ? -6.017 -13.843 -3.691 1.00 94.19 294 SER A CA 1
ATOM 2344 C C . SER A 1 294 ? -6.203 -13.859 -2.175 1.00 94.19 294 SER A C 1
ATOM 2346 O O . SER A 1 294 ? -5.420 -14.509 -1.477 1.00 94.19 294 SER A O 1
ATOM 2348 N N . ARG A 1 295 ? -7.225 -13.169 -1.647 1.00 96.06 295 ARG A N 1
ATOM 2349 C CA . ARG A 1 295 ? -7.483 -13.034 -0.200 1.00 96.06 295 ARG A CA 1
ATOM 2350 C C . ARG A 1 295 ? -8.977 -12.941 0.119 1.00 96.06 295 ARG A C 1
ATOM 2352 O O . ARG A 1 295 ? -9.745 -12.412 -0.681 1.00 96.06 295 ARG A O 1
ATOM 2359 N N . VAL A 1 296 ? -9.359 -13.369 1.323 1.00 96.88 296 VAL A N 1
ATOM 2360 C CA . VAL A 1 296 ? -10.695 -13.167 1.922 1.00 96.88 296 VAL A CA 1
ATOM 2361 C C . VAL A 1 296 ? -10.507 -12.610 3.335 1.00 96.88 296 VAL A C 1
ATOM 2363 O O . VAL A 1 296 ? -9.755 -13.196 4.110 1.00 96.88 296 VAL A O 1
ATOM 2366 N N . ASN A 1 297 ? -11.101 -11.452 3.646 1.00 96.06 297 ASN A N 1
ATOM 2367 C CA . ASN A 1 297 ? -10.859 -10.670 4.875 1.00 96.06 297 ASN A CA 1
ATOM 2368 C C . ASN A 1 297 ? -9.359 -10.517 5.226 1.00 96.06 297 ASN A C 1
ATOM 2370 O O . ASN A 1 297 ? -8.941 -10.552 6.383 1.00 96.06 297 ASN A O 1
ATOM 2374 N N . GLY A 1 298 ? -8.517 -10.352 4.198 1.00 93.06 298 GLY A N 1
ATOM 2375 C CA . GLY A 1 298 ? -7.059 -10.227 4.328 1.00 93.06 298 GLY A CA 1
ATOM 2376 C C . GLY A 1 298 ? -6.306 -11.533 4.584 1.00 93.06 298 GLY A C 1
ATOM 2377 O O . GLY A 1 298 ? -5.077 -11.514 4.582 1.00 93.06 298 GLY A O 1
ATOM 2378 N N . VAL A 1 299 ? -6.996 -12.663 4.759 1.00 94.12 299 VAL A N 1
ATOM 2379 C CA . VAL A 1 299 ? -6.356 -13.978 4.844 1.00 94.12 299 VAL A CA 1
ATOM 2380 C C . VAL A 1 299 ? -6.018 -14.455 3.425 1.00 94.12 299 VAL A C 1
ATOM 2382 O O . VAL A 1 299 ? -6.926 -14.538 2.592 1.00 94.12 299 VAL A O 1
ATOM 2385 N N . PRO A 1 300 ? -4.743 -14.756 3.113 1.00 92.62 300 PRO A N 1
ATOM 2386 C CA . PRO A 1 300 ? -4.345 -15.223 1.790 1.00 92.62 300 PRO A CA 1
ATOM 2387 C C . PRO A 1 300 ? -4.897 -16.621 1.485 1.00 92.62 300 PRO A C 1
ATOM 2389 O O . PRO A 1 300 ? -4.972 -17.481 2.360 1.00 92.62 300 PRO A O 1
ATOM 2392 N N . LEU A 1 301 ? -5.246 -16.850 0.217 1.00 91.88 301 LEU A N 1
ATOM 2393 C CA . LEU A 1 301 ? -5.670 -18.156 -0.307 1.00 91.88 301 LEU A CA 1
ATOM 2394 C C . LEU A 1 301 ? -4.519 -18.958 -0.940 1.00 91.88 301 LEU A C 1
ATOM 2396 O O . LEU A 1 301 ? -4.716 -20.101 -1.345 1.00 91.88 301 LEU A O 1
ATOM 2400 N N . GLN A 1 302 ? -3.320 -18.378 -1.032 1.00 85.25 302 GLN A N 1
ATOM 2401 C CA . GLN A 1 302 ? -2.123 -19.044 -1.549 1.00 85.25 302 GLN A CA 1
ATOM 2402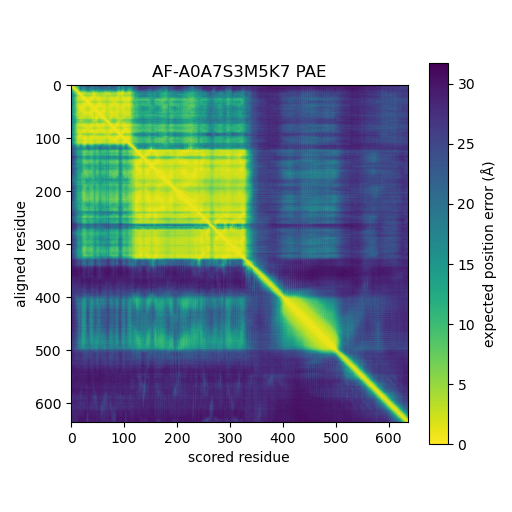 C C . GLN A 1 302 ? -1.817 -20.310 -0.731 1.00 85.25 302 GLN A C 1
ATOM 2404 O O . GLN A 1 302 ? -1.675 -20.246 0.488 1.00 85.25 302 GLN A O 1
ATOM 2409 N N . GLY A 1 303 ? -1.720 -21.459 -1.404 1.00 84.25 303 GLY A N 1
ATOM 2410 C CA . GLY A 1 303 ? -1.495 -22.763 -0.764 1.00 84.25 303 GLY A CA 1
ATOM 2411 C C . GLY A 1 303 ? -2.736 -23.414 -0.133 1.00 84.25 303 GLY A C 1
ATOM 2412 O O . GLY A 1 303 ? -2.647 -24.551 0.323 1.00 84.25 303 GLY A O 1
ATOM 2413 N N . ALA A 1 304 ? -3.899 -22.753 -0.126 1.00 89.69 304 ALA A N 1
ATOM 2414 C CA . ALA A 1 304 ? -5.159 -23.397 0.240 1.00 89.69 304 ALA A CA 1
ATOM 2415 C C . ALA A 1 304 ? -5.670 -24.292 -0.905 1.00 89.69 304 ALA A C 1
ATOM 2417 O O . ALA A 1 304 ? -5.400 -24.036 -2.076 1.00 89.69 304 ALA A O 1
ATOM 2418 N N . THR A 1 305 ? -6.463 -25.318 -0.590 1.00 92.19 305 THR A N 1
ATOM 2419 C CA . THR A 1 305 ? -7.205 -26.073 -1.615 1.00 92.19 305 THR A CA 1
ATOM 2420 C C . THR A 1 305 ? -8.442 -25.294 -2.070 1.00 92.19 305 THR A C 1
ATOM 2422 O O . THR A 1 305 ? -8.958 -24.447 -1.336 1.00 92.19 305 THR A O 1
ATOM 2425 N N . PHE A 1 306 ? -8.985 -25.620 -3.249 1.00 94.19 306 PHE A N 1
ATOM 2426 C CA . PHE A 1 306 ? -10.250 -25.037 -3.723 1.00 94.19 306 PHE A CA 1
ATOM 2427 C C . PHE A 1 306 ? -11.386 -25.220 -2.700 1.00 94.19 306 PHE A C 1
ATOM 2429 O O . PHE A 1 306 ? -12.112 -24.276 -2.391 1.00 94.19 306 PHE A O 1
ATOM 2436 N N . ALA A 1 307 ? -11.488 -26.411 -2.098 1.00 94.50 307 ALA A N 1
ATOM 2437 C CA . ALA A 1 307 ? -12.473 -26.698 -1.058 1.00 94.50 307 ALA A CA 1
ATOM 2438 C C . ALA A 1 307 ? -12.284 -25.821 0.195 1.00 94.50 307 ALA A C 1
ATOM 2440 O O . ALA A 1 307 ? -13.267 -25.298 0.718 1.00 94.50 307 ALA A O 1
ATOM 2441 N N . ALA A 1 308 ? -11.043 -25.603 0.646 1.00 94.44 308 ALA A N 1
ATOM 2442 C CA . ALA A 1 308 ? -10.748 -24.743 1.794 1.00 94.44 308 ALA A CA 1
ATOM 2443 C C . ALA A 1 308 ? -11.056 -23.259 1.515 1.00 94.44 308 ALA A C 1
ATOM 2445 O O . ALA A 1 308 ? -11.606 -22.571 2.375 1.00 94.44 308 ALA A O 1
ATOM 2446 N N . ALA A 1 309 ? -10.766 -22.773 0.305 1.00 95.00 309 ALA A N 1
ATOM 2447 C CA . ALA A 1 309 ? -11.115 -21.418 -0.116 1.00 95.00 309 ALA A CA 1
ATOM 2448 C C . ALA A 1 309 ? -12.641 -21.208 -0.177 1.00 95.00 309 ALA A C 1
ATOM 2450 O O . ALA A 1 309 ? -13.156 -20.236 0.378 1.00 95.00 309 ALA A O 1
ATOM 2451 N N . VAL A 1 310 ? -13.384 -22.152 -0.769 1.00 95.88 310 VAL A N 1
ATOM 2452 C CA . VAL A 1 310 ? -14.858 -22.122 -0.800 1.00 95.88 310 VAL A CA 1
ATOM 2453 C C . VAL A 1 310 ? -15.458 -22.232 0.606 1.00 95.88 310 VAL A C 1
ATOM 2455 O O . VAL A 1 310 ? -16.439 -21.548 0.898 1.00 95.88 310 VAL A O 1
ATOM 2458 N N . ALA A 1 311 ? -14.881 -23.051 1.491 1.00 95.69 311 ALA A N 1
ATOM 2459 C CA . ALA A 1 311 ? -15.310 -23.146 2.885 1.00 95.69 311 ALA A CA 1
ATOM 2460 C C . ALA A 1 311 ? -15.146 -21.803 3.614 1.00 95.69 311 ALA A C 1
ATOM 2462 O O . ALA A 1 311 ? -16.113 -21.332 4.209 1.00 95.69 311 ALA A O 1
ATOM 2463 N N . ARG A 1 312 ? -13.989 -21.135 3.473 1.00 95.62 312 ARG A N 1
ATOM 2464 C CA . ARG A 1 312 ? -13.741 -19.800 4.046 1.00 95.62 312 ARG A CA 1
ATOM 2465 C C . ARG A 1 312 ? -14.759 -18.763 3.563 1.00 95.62 312 ARG A C 1
ATOM 2467 O O . ARG A 1 312 ? -15.384 -18.097 4.374 1.00 95.62 312 ARG A O 1
ATOM 2474 N N . ILE A 1 313 ? -14.999 -18.676 2.254 1.00 95.94 313 ILE A N 1
ATOM 2475 C CA . ILE A 1 313 ? -15.983 -17.750 1.647 1.00 95.94 313 ILE A CA 1
ATOM 2476 C C . ILE A 1 313 ? -17.407 -17.949 2.210 1.00 95.94 313 ILE A C 1
ATOM 2478 O O . ILE A 1 313 ? -18.190 -16.995 2.308 1.00 95.94 313 ILE A O 1
ATOM 2482 N N . LYS A 1 314 ? -17.753 -19.191 2.575 1.00 95.38 314 LYS A N 1
ATOM 2483 C CA . LYS A 1 314 ? -19.035 -19.543 3.201 1.00 95.38 314 LYS A CA 1
ATOM 2484 C C . LYS A 1 314 ? -19.075 -19.249 4.704 1.00 95.38 314 LYS A C 1
ATOM 2486 O O . LYS A 1 314 ? -20.140 -18.883 5.184 1.00 95.38 314 LYS A O 1
ATOM 2491 N N . SER A 1 315 ? -17.968 -19.425 5.429 1.00 94.81 315 SER A N 1
ATOM 2492 C CA . SER A 1 315 ? -17.911 -19.253 6.889 1.00 94.81 315 SER A CA 1
ATOM 2493 C C . SER A 1 315 ? -17.626 -17.823 7.346 1.00 94.81 315 SER A C 1
ATOM 2495 O O . SER A 1 315 ? -18.048 -17.450 8.435 1.00 94.81 315 SER A O 1
ATOM 2497 N N . THR A 1 316 ? -16.899 -17.033 6.553 1.00 95.75 316 THR A N 1
ATOM 2498 C CA . THR A 1 316 ? -16.531 -15.655 6.901 1.00 95.75 316 THR A CA 1
ATOM 2499 C C . THR A 1 316 ? -17.790 -14.783 7.061 1.00 95.75 316 THR A C 1
ATOM 2501 O O . THR A 1 316 ? -18.638 -14.793 6.160 1.00 95.75 316 THR A O 1
ATOM 2504 N N . PRO A 1 317 ? -17.943 -14.017 8.163 1.00 95.38 317 PRO A N 1
ATOM 2505 C CA . PRO A 1 317 ? -19.093 -13.137 8.388 1.00 95.38 317 PRO A CA 1
ATOM 2506 C C . PRO A 1 317 ? -19.315 -12.108 7.271 1.00 95.38 317 PRO A C 1
ATOM 2508 O O . PRO A 1 317 ? -18.420 -11.824 6.477 1.00 95.38 317 PRO A O 1
ATOM 2511 N N . ARG A 1 318 ? -20.518 -11.524 7.202 1.00 95.62 318 ARG A N 1
ATOM 2512 C CA . ARG A 1 318 ? -20.835 -10.428 6.269 1.00 95.62 318 ARG A CA 1
ATOM 2513 C C . ARG A 1 318 ? -20.875 -9.074 7.006 1.00 95.62 318 ARG A C 1
ATOM 2515 O O . ARG A 1 318 ? -21.313 -9.053 8.155 1.00 95.62 318 ARG A O 1
ATOM 2522 N N . PRO A 1 319 ? -20.462 -7.965 6.362 1.00 96.81 319 PRO A N 1
ATOM 2523 C CA . PRO A 1 319 ? -19.844 -7.919 5.036 1.00 96.81 319 PRO A CA 1
ATOM 2524 C C . PRO A 1 319 ? -18.429 -8.518 5.051 1.00 96.81 319 PRO A C 1
ATOM 2526 O O . PRO A 1 319 ? -17.782 -8.573 6.096 1.00 96.81 319 PRO A O 1
ATOM 2529 N N . MET A 1 320 ? -17.946 -8.963 3.888 1.00 96.88 320 MET A N 1
ATOM 2530 C CA . MET A 1 320 ? -16.569 -9.448 3.731 1.00 96.88 320 MET A CA 1
ATOM 2531 C C . MET A 1 320 ? -15.859 -8.828 2.536 1.00 96.88 320 MET A C 1
ATOM 2533 O O . MET A 1 320 ? -16.481 -8.551 1.512 1.00 96.88 320 MET A O 1
ATOM 2537 N N . ILE A 1 321 ? -14.545 -8.673 2.647 1.00 98.00 321 ILE A N 1
ATOM 2538 C CA . ILE A 1 321 ? -13.678 -8.189 1.578 1.00 98.00 321 ILE A CA 1
ATOM 2539 C C . ILE A 1 321 ? -13.076 -9.384 0.834 1.00 98.00 321 ILE A C 1
ATOM 2541 O O . ILE A 1 321 ? -12.400 -10.218 1.440 1.00 98.00 321 ILE A O 1
ATOM 2545 N N . VAL A 1 322 ? -13.259 -9.446 -0.487 1.00 97.88 322 VAL A N 1
ATOM 2546 C CA . VAL A 1 322 ? -12.591 -10.432 -1.355 1.00 97.88 322 VAL A CA 1
ATOM 2547 C C . VAL A 1 322 ? -11.669 -9.711 -2.327 1.00 97.88 322 VAL A C 1
ATOM 2549 O O . VAL A 1 322 ? -12.084 -8.771 -3.004 1.00 97.88 322 VAL A O 1
ATOM 2552 N N . HIS A 1 323 ? -10.415 -10.156 -2.379 1.00 97.75 323 HIS A N 1
ATOM 2553 C CA . HIS A 1 323 ? -9.384 -9.619 -3.260 1.00 97.75 323 HIS A CA 1
ATOM 2554 C C . HIS A 1 323 ? -9.225 -10.486 -4.501 1.00 97.75 323 HIS A C 1
ATOM 2556 O O . HIS A 1 323 ? -9.156 -11.714 -4.412 1.00 97.75 323 HIS A O 1
ATOM 2562 N N . PHE A 1 324 ? -9.117 -9.820 -5.642 1.00 97.25 324 PHE A N 1
ATOM 2563 C CA . PHE A 1 324 ? -8.982 -10.399 -6.965 1.00 97.25 324 PHE A CA 1
ATOM 2564 C C . PHE A 1 324 ? -7.682 -9.916 -7.608 1.00 97.25 324 PHE A C 1
ATOM 2566 O O . PHE A 1 324 ? -7.232 -8.795 -7.366 1.00 97.25 324 PHE A O 1
ATOM 2573 N N . ILE A 1 325 ? -7.081 -10.768 -8.431 1.00 94.31 325 ILE A N 1
ATOM 2574 C CA . ILE A 1 325 ? -5.896 -10.481 -9.231 1.00 94.31 325 ILE A CA 1
ATOM 2575 C C . ILE A 1 325 ? -6.247 -10.688 -10.702 1.00 94.31 325 ILE A C 1
ATOM 2577 O O . ILE A 1 325 ? -6.619 -11.788 -11.116 1.00 94.31 325 ILE A O 1
ATOM 2581 N N . GLN A 1 326 ? -6.067 -9.625 -11.475 1.00 94.06 326 GLN A N 1
ATOM 2582 C CA . GLN A 1 326 ? -6.253 -9.557 -12.916 1.00 94.06 326 GLN A CA 1
ATOM 2583 C C . GLN A 1 326 ? -4.891 -9.407 -13.595 1.00 94.06 326 GLN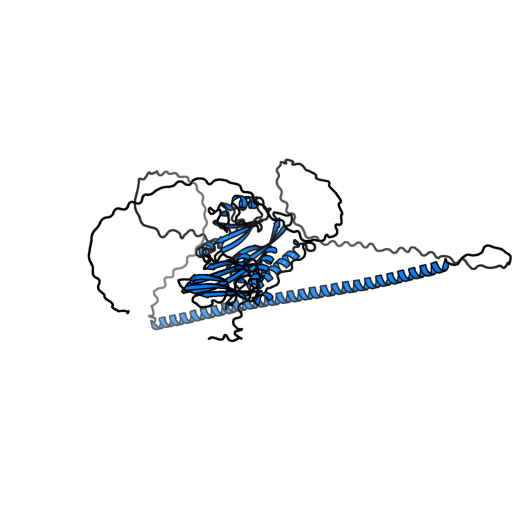 A C 1
ATOM 2585 O O . GLN A 1 326 ? -4.091 -8.548 -13.216 1.00 94.06 326 GLN A O 1
ATOM 2590 N N . VAL A 1 327 ? -4.624 -10.227 -14.611 1.00 86.62 327 VAL A N 1
ATOM 2591 C CA . VAL A 1 327 ? -3.428 -10.080 -15.453 1.00 86.62 327 VAL A CA 1
ATOM 2592 C C . VAL A 1 327 ? -3.764 -9.113 -16.585 1.00 86.62 327 VAL A C 1
ATOM 2594 O O . VAL A 1 327 ? -4.635 -9.389 -17.411 1.00 86.62 327 VAL A O 1
ATOM 2597 N N . ILE A 1 328 ? -3.084 -7.968 -16.620 1.00 81.06 328 ILE A N 1
ATOM 2598 C CA . ILE A 1 328 ? -3.198 -6.985 -17.696 1.00 81.06 328 ILE A CA 1
ATOM 2599 C C . ILE A 1 328 ? -2.315 -7.458 -18.855 1.00 81.06 328 ILE A C 1
ATOM 2601 O O . ILE A 1 328 ? -1.161 -7.054 -18.991 1.00 81.06 328 ILE A O 1
ATOM 2605 N N . ASN A 1 329 ? -2.869 -8.308 -19.718 1.00 75.12 329 ASN A N 1
ATOM 2606 C CA . ASN A 1 329 ? -2.272 -8.546 -21.029 1.00 75.12 329 ASN A CA 1
ATOM 2607 C C . ASN A 1 329 ? -2.412 -7.256 -21.854 1.00 75.12 329 ASN A C 1
ATOM 2609 O O . ASN A 1 329 ? -3.527 -6.779 -22.070 1.00 75.12 329 ASN A O 1
ATOM 2613 N N . ALA A 1 330 ? -1.295 -6.695 -22.327 1.00 53.16 330 ALA A N 1
ATOM 2614 C CA . ALA A 1 330 ? -1.263 -5.383 -22.987 1.00 53.16 330 ALA A CA 1
ATOM 2615 C C . ALA A 1 330 ? -2.158 -5.275 -24.244 1.00 53.16 330 ALA A C 1
ATOM 2617 O O . ALA A 1 330 ? -2.561 -4.178 -24.620 1.00 53.16 330 ALA A O 1
ATOM 2618 N N . SER A 1 331 ? -2.507 -6.404 -24.869 1.00 48.44 331 SER A N 1
ATOM 2619 C CA . SER A 1 331 ? -3.427 -6.478 -26.010 1.00 48.44 331 SER A CA 1
ATOM 2620 C C . SER A 1 331 ? -4.911 -6.327 -25.640 1.00 48.44 331 SER A C 1
ATOM 2622 O O . SER A 1 331 ? -5.703 -5.924 -26.489 1.00 48.44 331 SER A O 1
ATOM 2624 N N . THR A 1 332 ? -5.318 -6.618 -24.399 1.00 48.00 332 THR A N 1
ATOM 2625 C CA . THR A 1 332 ? -6.738 -6.608 -23.989 1.00 48.00 332 THR A CA 1
ATOM 2626 C C . THR A 1 332 ? -7.221 -5.248 -23.487 1.00 48.00 332 THR A C 1
ATOM 2628 O O . THR A 1 332 ? -8.427 -5.015 -23.406 1.00 48.00 332 THR A O 1
ATOM 2631 N N . THR A 1 333 ? -6.311 -4.329 -23.151 1.00 47.81 333 THR A N 1
ATOM 2632 C CA . THR A 1 333 ? -6.646 -3.026 -22.551 1.00 47.81 333 THR A CA 1
ATOM 2633 C C . THR A 1 333 ? -7.559 -2.191 -23.457 1.00 47.81 333 THR A C 1
ATOM 2635 O O . THR A 1 333 ? -8.495 -1.556 -22.972 1.00 47.81 333 THR A O 1
ATOM 2638 N N . ALA A 1 334 ? -7.359 -2.270 -24.779 1.00 45.28 334 ALA A N 1
ATOM 2639 C CA . ALA A 1 334 ? -8.210 -1.617 -25.776 1.00 45.28 334 ALA A CA 1
ATOM 2640 C C . ALA A 1 334 ? -9.645 -2.185 -25.814 1.00 45.28 334 ALA A C 1
ATOM 2642 O O . ALA A 1 334 ? -10.605 -1.428 -25.950 1.00 45.28 334 ALA A O 1
ATOM 2643 N N . ALA A 1 335 ? -9.813 -3.501 -25.638 1.00 46.88 335 ALA A N 1
ATOM 2644 C CA . ALA A 1 335 ? -11.129 -4.145 -25.613 1.00 46.88 335 ALA A CA 1
ATOM 2645 C C . ALA A 1 335 ? -11.894 -3.848 -24.309 1.00 46.88 335 ALA A C 1
ATOM 2647 O O . ALA A 1 335 ? -13.090 -3.560 -24.329 1.00 46.88 335 ALA A O 1
ATOM 2648 N N . ASN A 1 336 ? -11.199 -3.846 -23.168 1.00 47.12 336 ASN A N 1
ATOM 2649 C CA . ASN A 1 336 ? -11.829 -3.606 -21.868 1.00 47.12 336 ASN A CA 1
ATOM 2650 C C . ASN A 1 336 ? -12.252 -2.138 -21.673 1.00 47.12 336 ASN A C 1
ATOM 2652 O O . ASN A 1 336 ? -13.281 -1.880 -21.045 1.00 47.12 336 ASN A O 1
ATOM 2656 N N . ALA A 1 337 ? -11.530 -1.176 -22.262 1.00 48.50 337 ALA A N 1
ATOM 2657 C CA . ALA A 1 337 ? -11.949 0.229 -22.291 1.00 48.50 337 ALA A CA 1
ATOM 2658 C C . ALA A 1 337 ? -13.261 0.441 -23.080 1.00 48.50 337 ALA A C 1
ATOM 2660 O O . ALA A 1 337 ? -14.098 1.255 -22.682 1.00 48.50 337 ALA A O 1
ATOM 2661 N N . ALA A 1 338 ? -13.487 -0.332 -24.151 1.00 40.91 338 ALA A N 1
ATOM 2662 C CA . ALA A 1 338 ? -14.744 -0.319 -24.904 1.00 40.91 338 ALA A CA 1
ATOM 2663 C C . ALA A 1 338 ? -15.921 -0.907 -24.095 1.00 40.91 338 ALA A C 1
ATOM 2665 O O . ALA A 1 338 ? -17.037 -0.393 -24.154 1.00 40.91 338 ALA A O 1
ATOM 2666 N N . HIS A 1 339 ? -15.675 -1.934 -23.272 1.00 42.50 339 HIS A N 1
ATOM 2667 C CA . HIS A 1 339 ? -16.714 -2.497 -22.403 1.00 42.50 339 HIS A CA 1
ATOM 2668 C C . HIS A 1 339 ? -17.087 -1.573 -21.232 1.00 42.50 339 HIS A C 1
ATOM 2670 O O . HIS A 1 339 ? -18.269 -1.427 -20.926 1.00 42.50 339 HIS A O 1
ATOM 2676 N N . ALA A 1 340 ? -16.112 -0.892 -20.619 1.00 41.59 340 ALA A N 1
ATOM 2677 C CA . ALA A 1 340 ? -16.366 0.072 -19.543 1.00 41.59 340 ALA A CA 1
ATOM 2678 C C . ALA A 1 340 ? -17.105 1.346 -20.009 1.00 41.59 340 ALA A C 1
ATOM 2680 O O . ALA A 1 340 ? -17.686 2.049 -19.186 1.00 41.59 340 ALA A O 1
ATOM 2681 N N . SER A 1 341 ? -17.098 1.640 -21.314 1.00 38.62 341 SER A N 1
ATOM 2682 C CA . SER A 1 341 ? -17.778 2.795 -21.922 1.00 38.62 341 SER A CA 1
ATOM 2683 C C . SER A 1 341 ? -19.166 2.473 -22.501 1.00 38.62 341 SER A C 1
ATOM 2685 O O . SER A 1 341 ? -19.799 3.345 -23.091 1.00 38.62 341 SER A O 1
ATOM 2687 N N . GLY A 1 342 ? -19.674 1.247 -22.315 1.00 31.78 342 GLY A N 1
ATOM 2688 C CA . GLY A 1 342 ? -21.042 0.871 -22.696 1.00 31.78 342 GLY A CA 1
ATOM 2689 C C . GLY A 1 342 ? -21.294 0.752 -24.206 1.00 31.78 342 GLY A C 1
ATOM 2690 O O . GLY A 1 342 ? -22.448 0.680 -24.627 1.00 31.78 342 GLY A O 1
ATOM 2691 N N . ALA A 1 343 ? -20.243 0.720 -25.030 1.00 34.53 343 ALA A N 1
ATOM 2692 C CA . ALA A 1 343 ? -20.363 0.562 -26.476 1.00 34.53 343 ALA A CA 1
ATOM 2693 C C . ALA A 1 343 ? -20.483 -0.925 -26.863 1.00 34.53 343 ALA A C 1
ATOM 2695 O O . ALA A 1 343 ? -19.607 -1.728 -26.548 1.00 34.53 343 ALA A O 1
ATOM 2696 N N . ASN A 1 344 ? -21.555 -1.293 -27.574 1.00 33.62 344 ASN A N 1
ATOM 2697 C CA . ASN A 1 344 ? -21.795 -2.662 -28.058 1.00 33.62 344 ASN A CA 1
ATOM 2698 C C . ASN A 1 344 ? -20.822 -3.042 -29.199 1.00 33.62 344 ASN A C 1
ATOM 2700 O O . ASN A 1 344 ? -20.910 -2.441 -30.273 1.00 33.62 344 ASN A O 1
ATOM 2704 N N . PRO A 1 345 ? -19.959 -4.069 -29.053 1.00 35.66 345 PRO A N 1
ATOM 2705 C CA . PRO A 1 345 ? -18.992 -4.451 -30.079 1.00 35.66 345 PRO A CA 1
ATOM 2706 C C . PRO A 1 345 ? -19.479 -5.643 -30.928 1.00 35.66 345 PRO A C 1
ATOM 2708 O O . PRO A 1 345 ? -18.791 -6.652 -31.061 1.00 35.66 345 PRO A O 1
ATOM 2711 N N . THR A 1 346 ? -20.664 -5.549 -31.538 1.00 31.67 346 THR A N 1
ATOM 2712 C CA . THR A 1 346 ? -21.212 -6.589 -32.438 1.00 31.67 346 THR A CA 1
ATOM 2713 C C . THR A 1 346 ? -21.117 -6.184 -33.912 1.00 31.67 346 THR A C 1
ATOM 2715 O O . THR A 1 346 ? -22.134 -6.018 -34.581 1.00 31.67 346 THR A O 1
ATOM 2718 N N . ALA A 1 347 ? -19.888 -6.006 -34.417 1.00 32.78 347 ALA A N 1
ATOM 2719 C CA . ALA A 1 347 ? -19.644 -5.710 -35.840 1.00 32.78 347 ALA A CA 1
ATOM 2720 C C . ALA A 1 347 ? -18.280 -6.163 -36.416 1.00 32.78 347 ALA A C 1
ATOM 2722 O O . ALA A 1 347 ? -18.132 -6.188 -37.633 1.00 32.78 347 ALA A O 1
ATOM 2723 N N . ALA A 1 348 ? -17.281 -6.514 -35.592 1.00 31.66 348 ALA A N 1
ATOM 2724 C CA . ALA A 1 348 ? -15.874 -6.588 -36.026 1.00 31.66 348 ALA A CA 1
ATOM 2725 C C . ALA A 1 348 ? -15.184 -7.955 -35.808 1.00 31.66 348 ALA A C 1
ATOM 2727 O O . ALA A 1 348 ? -14.015 -8.010 -35.442 1.00 31.66 348 ALA A O 1
ATOM 2728 N N . LEU A 1 349 ? -15.890 -9.064 -36.053 1.00 29.58 349 LEU A N 1
ATOM 2729 C CA . LEU A 1 349 ? -15.312 -10.419 -36.104 1.00 29.58 349 LEU A CA 1
ATOM 2730 C C . LEU A 1 349 ? -15.941 -11.231 -37.248 1.00 29.58 349 LEU A C 1
ATOM 2732 O O . LEU A 1 349 ? -16.722 -12.147 -37.014 1.00 29.58 349 LEU A O 1
ATOM 2736 N N . ASN A 1 350 ? -15.636 -10.858 -38.497 1.00 31.12 350 ASN A N 1
ATOM 2737 C CA . ASN A 1 350 ? -15.860 -11.701 -39.682 1.00 31.12 350 ASN A CA 1
ATOM 2738 C C . ASN A 1 350 ? -15.059 -11.193 -40.898 1.00 31.12 350 ASN A C 1
ATOM 2740 O O . ASN A 1 350 ? -15.610 -10.727 -41.892 1.00 31.12 350 ASN A O 1
ATOM 2744 N N . ALA A 1 3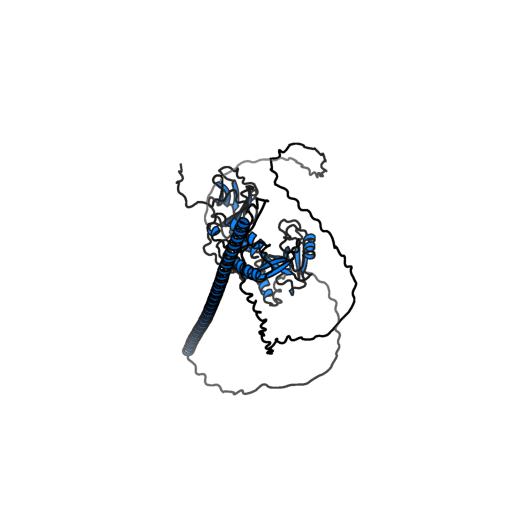51 ? -13.730 -11.285 -40.817 1.00 32.56 351 ALA A N 1
ATOM 2745 C CA . ALA A 1 351 ? -12.847 -11.164 -41.974 1.00 32.56 351 ALA A CA 1
ATOM 2746 C C . ALA A 1 351 ? -11.569 -11.980 -41.734 1.00 32.56 351 ALA A C 1
ATOM 2748 O O . ALA A 1 351 ? -10.789 -11.651 -40.845 1.00 32.56 351 ALA A O 1
ATOM 2749 N N . GLY A 1 352 ? -11.351 -13.028 -42.537 1.00 28.20 352 GLY A N 1
ATOM 2750 C CA . GLY A 1 352 ? -10.069 -13.738 -42.592 1.00 28.20 352 GLY A CA 1
ATOM 2751 C C . GLY A 1 352 ? -10.049 -15.166 -42.044 1.00 28.20 352 GLY A C 1
ATOM 2752 O O . GLY A 1 352 ? -9.350 -15.435 -41.077 1.00 28.20 352 GLY A O 1
ATOM 2753 N N . MET A 1 353 ? -10.708 -16.106 -42.731 1.00 30.45 353 MET A N 1
ATOM 2754 C CA . MET A 1 353 ? -10.135 -17.444 -42.940 1.00 30.45 353 MET A CA 1
ATOM 2755 C C . MET A 1 353 ? -10.844 -18.173 -44.087 1.00 30.45 353 MET A C 1
ATOM 2757 O O . MET A 1 353 ? -12.020 -18.511 -43.993 1.00 30.45 353 MET A O 1
ATOM 2761 N N . ALA A 1 354 ? -10.118 -18.425 -45.176 1.00 28.95 354 ALA A N 1
ATOM 2762 C CA . ALA A 1 354 ? -10.577 -19.259 -46.279 1.00 28.95 354 ALA A CA 1
ATOM 2763 C C . ALA A 1 354 ? -9.391 -20.008 -46.898 1.00 28.95 354 ALA A C 1
ATOM 2765 O O . ALA A 1 354 ? -8.572 -19.393 -47.572 1.00 28.95 354 ALA A O 1
ATOM 2766 N N . SER A 1 355 ? -9.318 -21.324 -46.677 1.00 29.34 355 SER A N 1
ATOM 2767 C CA . SER A 1 355 ? -8.999 -22.334 -47.702 1.00 29.34 355 SER A CA 1
ATOM 2768 C C . SER A 1 355 ? -9.022 -23.749 -47.098 1.00 29.34 355 SER A C 1
ATOM 2770 O O . SER A 1 355 ? -8.542 -23.926 -45.983 1.00 29.34 355 SER A O 1
ATOM 2772 N N . ALA A 1 356 ? -9.524 -24.716 -47.885 1.00 30.11 356 ALA A N 1
ATOM 2773 C CA . ALA A 1 356 ? -9.374 -26.187 -47.797 1.00 30.11 356 ALA A CA 1
ATOM 2774 C C . ALA A 1 356 ? -10.672 -27.033 -47.649 1.00 30.11 356 ALA A C 1
ATOM 2776 O O . ALA A 1 356 ? -10.934 -27.645 -46.624 1.00 30.11 356 ALA A O 1
ATOM 2777 N N . THR A 1 357 ? -11.427 -27.110 -48.755 1.00 29.56 357 THR A N 1
ATOM 2778 C CA . THR A 1 357 ? -11.936 -28.347 -49.416 1.00 29.56 357 THR A CA 1
ATOM 2779 C C . THR A 1 357 ? -12.583 -29.538 -48.661 1.00 29.56 357 THR A C 1
ATOM 2781 O O . THR A 1 357 ? -11.917 -30.231 -47.904 1.00 29.56 357 THR A O 1
ATOM 2784 N N . ILE A 1 358 ? -13.771 -29.933 -49.180 1.00 30.73 358 ILE A N 1
ATOM 2785 C CA . ILE A 1 358 ? -14.359 -31.308 -49.281 1.00 30.73 358 ILE A CA 1
ATOM 2786 C C . ILE A 1 358 ? -14.931 -31.883 -47.954 1.00 30.73 358 ILE A C 1
ATOM 2788 O O . ILE A 1 358 ? -14.202 -32.069 -46.996 1.00 30.73 358 ILE A O 1
ATOM 2792 N N . SER A 1 359 ? -16.221 -32.232 -47.799 1.00 29.86 359 SER A N 1
ATOM 2793 C CA . SER A 1 359 ? -17.125 -32.970 -48.707 1.00 29.86 359 SER A CA 1
ATOM 2794 C C . SER A 1 359 ? -18.625 -32.784 -48.366 1.00 29.86 359 SER A C 1
ATOM 2796 O O . SER A 1 359 ? -18.962 -32.333 -47.275 1.00 29.86 359 SER A O 1
ATOM 2798 N N . ALA A 1 360 ? -19.535 -33.175 -49.269 1.00 32.03 360 ALA A N 1
ATOM 2799 C CA . ALA A 1 360 ? -21.000 -33.136 -49.071 1.00 32.03 360 ALA A CA 1
ATOM 2800 C C . ALA A 1 360 ? -21.547 -34.401 -48.352 1.00 32.03 360 ALA A C 1
ATOM 2802 O O . ALA A 1 360 ? -20.847 -35.418 -48.329 1.00 32.03 360 ALA A O 1
ATOM 2803 N N . PRO A 1 361 ? -22.798 -34.401 -47.822 1.00 38.34 361 PRO A N 1
ATOM 2804 C CA . PRO A 1 361 ? -23.922 -34.818 -48.685 1.00 38.34 361 PRO A CA 1
ATOM 2805 C C . PRO A 1 361 ? -25.330 -34.207 -48.418 1.00 38.34 361 PRO A C 1
ATOM 2807 O O . PRO A 1 361 ? -25.717 -33.953 -47.287 1.00 38.34 361 PRO A O 1
ATOM 2810 N N . LYS A 1 362 ? -26.116 -34.152 -49.511 1.00 31.80 362 LYS A N 1
ATOM 2811 C CA . LYS A 1 362 ? -27.598 -34.226 -49.683 1.00 31.80 362 LYS A CA 1
ATOM 2812 C C . LYS A 1 362 ? -28.575 -33.305 -48.894 1.00 31.80 362 LYS A C 1
ATOM 2814 O O . LYS A 1 362 ? -28.550 -33.272 -47.671 1.00 31.80 362 LYS A O 1
ATOM 2819 N N . PRO A 1 363 ? -29.557 -32.676 -49.586 1.00 36.19 363 PRO A N 1
ATOM 2820 C CA . PRO A 1 363 ? -30.631 -31.891 -48.968 1.00 36.19 363 PRO A CA 1
ATOM 2821 C C . PRO A 1 363 ? -31.909 -32.706 -48.684 1.00 36.19 363 PRO A C 1
ATOM 2823 O O . PRO A 1 363 ? -32.217 -33.667 -49.390 1.00 36.19 363 PRO A O 1
ATOM 2826 N N . VAL A 1 364 ? -32.711 -32.237 -47.721 1.00 36.78 364 VAL A N 1
ATOM 2827 C CA . VAL A 1 364 ? -34.125 -32.610 -47.526 1.00 36.78 364 VAL A CA 1
ATOM 2828 C C . VAL A 1 364 ? -34.940 -31.325 -47.327 1.00 36.78 364 VAL A C 1
ATOM 2830 O O . VAL A 1 364 ? -34.561 -30.470 -46.530 1.00 36.78 364 VAL A O 1
ATOM 2833 N N . SER A 1 365 ? -36.034 -31.170 -48.074 1.00 48.16 365 SER A N 1
ATOM 2834 C CA . SER A 1 365 ? -36.957 -30.023 -47.997 1.00 48.16 365 SER A CA 1
ATOM 2835 C C . SER A 1 365 ? -37.918 -30.127 -46.802 1.00 48.16 365 SER A C 1
ATOM 2837 O O . SER A 1 365 ? -38.230 -31.234 -46.367 1.00 48.16 365 SER A O 1
ATOM 2839 N N . PRO A 1 366 ? -38.462 -28.996 -46.318 1.00 50.62 366 PRO A N 1
ATOM 2840 C CA . PRO A 1 366 ? -39.919 -28.781 -46.418 1.00 50.62 366 PRO A CA 1
ATOM 2841 C C . PRO A 1 366 ? -40.266 -27.375 -46.962 1.00 50.62 366 PRO A C 1
ATOM 2843 O O . PRO A 1 366 ? -39.595 -26.398 -46.655 1.00 50.62 366 PRO A O 1
ATOM 2846 N N . ILE A 1 367 ? -41.181 -27.253 -47.929 1.00 34.03 367 ILE A N 1
ATOM 2847 C CA . ILE A 1 367 ? -42.645 -27.084 -47.763 1.00 34.03 367 ILE A CA 1
ATOM 2848 C C . ILE A 1 367 ? -43.038 -25.705 -47.200 1.00 34.03 367 ILE A C 1
ATOM 2850 O O . ILE A 1 367 ? -42.855 -25.401 -46.025 1.00 34.03 367 ILE A O 1
ATOM 2854 N N . GLN A 1 368 ? -43.650 -24.901 -48.074 1.00 38.41 368 GLN A N 1
ATOM 2855 C CA . GLN A 1 368 ? -44.421 -23.704 -47.735 1.00 38.41 368 GLN A CA 1
ATOM 2856 C C . GLN A 1 368 ? -45.717 -24.096 -47.014 1.00 38.41 368 GLN A C 1
ATOM 2858 O O . GLN A 1 368 ? -46.308 -25.122 -47.348 1.00 38.41 368 GLN A O 1
ATOM 2863 N N . ASN A 1 369 ? -46.243 -23.234 -46.139 1.00 31.78 369 ASN A N 1
ATOM 2864 C CA . ASN A 1 369 ? -47.692 -23.179 -45.951 1.00 31.78 369 ASN A CA 1
ATOM 2865 C C . ASN A 1 369 ? -48.190 -21.788 -45.547 1.00 31.78 369 ASN A C 1
ATOM 2867 O O . ASN A 1 369 ? -47.482 -21.003 -44.921 1.00 31.78 369 ASN A O 1
ATOM 2871 N N . THR A 1 370 ? -49.416 -21.493 -45.970 1.00 36.28 370 THR A N 1
ATOM 2872 C CA . THR A 1 370 ? -50.034 -20.161 -46.001 1.00 36.28 370 THR A CA 1
ATOM 2873 C C . THR A 1 370 ? -51.234 -20.045 -45.060 1.00 36.28 370 THR A C 1
ATOM 2875 O O . THR A 1 370 ? -52.113 -20.901 -45.118 1.00 36.28 370 THR A O 1
ATOM 2878 N N . SER A 1 371 ? -51.355 -18.931 -44.335 1.00 36.12 371 SER A N 1
ATOM 2879 C CA . SER A 1 371 ? -52.627 -18.261 -43.971 1.00 36.12 371 SER A CA 1
ATOM 2880 C C . SER A 1 371 ? -52.290 -16.967 -43.205 1.00 36.12 371 SER A C 1
ATOM 2882 O O . SER A 1 371 ? -51.452 -16.982 -42.315 1.00 36.12 371 SER A O 1
ATOM 2884 N N . ALA A 1 372 ? -52.707 -15.764 -43.611 1.00 37.31 372 ALA A N 1
ATOM 2885 C CA . ALA A 1 372 ? -54.061 -15.243 -43.836 1.00 37.31 372 ALA A CA 1
ATOM 2886 C C . ALA A 1 372 ? -54.854 -15.024 -42.528 1.00 37.31 372 ALA A C 1
ATOM 2888 O O . ALA A 1 372 ? -55.406 -15.959 -41.957 1.00 37.31 372 ALA A O 1
ATOM 2889 N N . GLY A 1 373 ? -54.944 -13.758 -42.101 1.00 31.67 373 GLY A N 1
ATOM 2890 C CA . GLY A 1 373 ? -55.776 -13.266 -40.997 1.00 31.67 373 GLY A CA 1
ATOM 2891 C C . GLY A 1 373 ? -55.812 -11.732 -41.028 1.00 31.67 373 GLY A C 1
ATOM 2892 O O . GLY A 1 373 ? -54.759 -11.107 -41.115 1.00 31.67 373 GLY A O 1
ATOM 2893 N N . ALA A 1 374 ? -57.004 -11.129 -41.045 1.00 39.34 374 ALA A N 1
ATOM 2894 C CA . ALA A 1 374 ? -57.214 -9.712 -41.375 1.00 39.34 374 ALA A CA 1
ATOM 2895 C C . ALA A 1 374 ? -57.916 -8.916 -40.253 1.00 39.34 374 ALA A C 1
ATOM 2897 O O . ALA A 1 374 ? -58.587 -9.499 -39.407 1.00 39.34 374 ALA A O 1
ATOM 2898 N N . GLY A 1 375 ? -57.804 -7.579 -40.301 1.00 31.25 375 GLY A N 1
ATOM 2899 C CA . GLY A 1 375 ? -58.481 -6.618 -39.407 1.00 31.25 375 GLY A CA 1
ATOM 2900 C C . GLY A 1 375 ? -57.571 -5.415 -39.096 1.00 31.25 375 GLY A C 1
ATOM 2901 O O . GLY A 1 375 ? -56.667 -5.549 -38.286 1.00 31.25 375 GLY A O 1
ATOM 2902 N N . ALA A 1 376 ? -57.572 -4.310 -39.853 1.00 37.97 376 ALA A N 1
ATOM 2903 C CA . ALA A 1 376 ? -58.595 -3.255 -39.998 1.00 37.97 376 ALA A CA 1
ATOM 2904 C C . ALA A 1 376 ? -58.579 -2.205 -38.856 1.00 37.97 376 ALA A C 1
ATOM 2906 O O . ALA A 1 376 ? -58.934 -2.518 -37.725 1.00 37.97 376 ALA A O 1
ATOM 2907 N N . GLY A 1 377 ? -58.211 -0.948 -39.174 1.00 31.42 377 GLY A N 1
ATOM 2908 C CA . GLY A 1 377 ? -58.226 0.186 -38.227 1.00 31.42 377 GLY A CA 1
ATOM 2909 C C . GLY A 1 377 ? -57.420 1.432 -38.658 1.00 31.42 377 GLY A C 1
ATOM 2910 O O . GLY A 1 377 ? -56.285 1.609 -38.235 1.00 31.42 377 GLY A O 1
ATOM 2911 N N . HIS A 1 378 ? -58.013 2.310 -39.478 1.00 38.62 378 HIS A N 1
ATOM 2912 C CA . HIS A 1 378 ? -57.611 3.731 -39.662 1.00 38.62 378 HIS A CA 1
ATOM 2913 C C . HIS A 1 378 ? -58.177 4.603 -38.498 1.00 38.62 378 HIS A C 1
ATOM 2915 O O . HIS A 1 378 ? -58.938 4.022 -37.720 1.00 38.62 378 HIS A O 1
ATOM 2921 N N . PRO A 1 379 ? -57.923 5.941 -38.338 1.00 53.28 379 PRO A N 1
ATOM 2922 C CA . PRO A 1 379 ? -57.425 6.967 -39.295 1.00 53.28 379 PRO A CA 1
ATOM 2923 C C . PRO A 1 379 ? -56.289 7.916 -38.759 1.00 53.28 379 PRO A C 1
ATOM 2925 O O . PRO A 1 379 ? -56.040 7.988 -37.566 1.00 53.28 379 PRO A O 1
ATOM 2928 N N . SER A 1 380 ? -55.410 8.492 -39.600 1.00 36.00 380 SER A N 1
ATOM 2929 C CA . SER A 1 380 ? -55.433 9.828 -40.276 1.00 36.00 380 SER A CA 1
ATOM 2930 C C . SER A 1 380 ? -55.051 11.097 -39.467 1.00 36.00 380 SER A C 1
ATOM 2932 O O . SER A 1 380 ? -55.835 11.569 -38.650 1.00 36.00 380 SER A O 1
ATOM 2934 N N . ALA A 1 381 ? -53.898 11.696 -39.823 1.00 34.88 381 ALA A N 1
ATOM 2935 C CA . ALA A 1 381 ? -53.484 13.121 -39.754 1.00 34.88 381 ALA A CA 1
ATOM 2936 C C . ALA A 1 381 ? -52.095 13.215 -40.463 1.00 34.88 381 ALA A C 1
ATOM 2938 O O . ALA A 1 381 ? -51.250 12.377 -40.165 1.00 34.88 381 ALA A O 1
ATOM 2939 N N . SER A 1 382 ? -51.735 14.038 -41.468 1.00 36.12 382 SER A N 1
ATOM 2940 C CA . SER A 1 382 ? -52.165 15.361 -41.986 1.00 36.12 382 SER A CA 1
ATOM 2941 C C . SER A 1 382 ? -51.935 16.508 -40.989 1.00 36.12 382 SER A C 1
ATOM 2943 O O . SER A 1 382 ? -52.469 16.427 -39.893 1.00 36.12 382 SER A O 1
ATOM 2945 N N . ALA A 1 383 ? -51.192 17.599 -41.241 1.00 38.31 383 ALA A N 1
ATOM 2946 C CA . ALA A 1 383 ? -50.349 18.089 -42.357 1.00 38.31 383 ALA A CA 1
ATOM 2947 C C . ALA A 1 383 ? -49.143 18.872 -41.724 1.00 38.31 383 ALA A C 1
ATOM 2949 O O . ALA A 1 383 ? -49.061 18.927 -40.504 1.00 38.31 383 ALA A O 1
ATOM 2950 N N . HIS A 1 384 ? -48.125 19.463 -42.368 1.00 36.31 384 HIS A N 1
ATOM 2951 C CA . HIS A 1 384 ? -48.028 20.273 -43.591 1.00 36.31 384 HIS A CA 1
ATOM 2952 C C . HIS A 1 384 ? -46.580 20.299 -44.128 1.00 36.31 384 HIS A C 1
ATOM 2954 O O . HIS A 1 384 ? -45.621 20.188 -43.368 1.00 36.31 384 HIS A O 1
ATOM 2960 N N . ARG A 1 385 ? -46.420 20.559 -45.433 1.00 41.69 385 ARG A N 1
ATOM 2961 C CA . ARG A 1 385 ? -45.133 20.823 -46.100 1.00 41.69 385 ARG A CA 1
ATOM 2962 C C . ARG A 1 385 ? -45.318 22.023 -47.046 1.00 41.69 385 ARG A C 1
ATOM 2964 O O . ARG A 1 385 ? -46.215 21.945 -47.885 1.00 41.69 385 ARG A O 1
ATOM 2971 N N . PRO A 1 386 ? -44.557 23.126 -46.930 1.00 53.28 386 PRO A N 1
ATOM 2972 C CA . PRO A 1 386 ? -44.735 24.278 -47.812 1.00 53.28 386 PRO A CA 1
ATOM 2973 C C . PRO A 1 386 ? -44.057 24.061 -49.175 1.00 53.28 386 PRO A C 1
ATOM 2975 O O . PRO A 1 386 ? -42.876 23.729 -49.249 1.00 53.28 386 PRO A O 1
ATOM 2978 N N . HIS A 1 387 ? -44.810 24.288 -50.253 1.00 45.06 387 HIS A N 1
ATOM 2979 C CA . HIS A 1 387 ? -44.306 24.438 -51.621 1.00 45.06 387 HIS A CA 1
ATOM 2980 C C . HIS A 1 387 ? -44.338 25.918 -52.018 1.00 45.06 387 HIS A C 1
ATOM 2982 O O . HIS A 1 387 ? -45.426 26.473 -52.089 1.00 45.06 387 HIS A O 1
ATOM 2988 N N . THR A 1 388 ? -43.187 26.504 -52.359 1.00 39.22 388 THR A N 1
ATOM 2989 C CA . THR A 1 388 ? -43.004 27.709 -53.208 1.00 39.22 388 THR A CA 1
ATOM 2990 C C . THR A 1 388 ? -41.496 27.940 -53.381 1.00 39.22 388 THR A C 1
ATOM 2992 O O . THR A 1 388 ? -40.764 27.758 -52.417 1.00 39.22 388 THR A O 1
ATOM 2995 N N . ALA A 1 389 ? -40.951 28.379 -54.516 1.00 39.97 389 ALA A N 1
ATOM 2996 C CA . ALA A 1 389 ? -41.503 28.503 -55.865 1.00 39.97 389 ALA A CA 1
ATOM 2997 C C . ALA A 1 389 ? -40.334 28.447 -56.869 1.00 39.97 389 ALA A C 1
ATOM 2999 O O . ALA A 1 389 ? -39.324 29.122 -56.678 1.00 39.97 389 ALA A O 1
ATOM 3000 N N . THR A 1 390 ? -40.464 27.668 -57.944 1.00 41.78 390 THR A N 1
ATOM 3001 C CA . THR A 1 390 ? -39.411 27.538 -58.963 1.00 41.78 390 THR A CA 1
ATOM 3002 C C . THR A 1 390 ? -39.503 28.687 -59.966 1.00 41.78 390 THR A C 1
ATOM 3004 O O . THR A 1 390 ? -40.163 28.567 -60.997 1.00 41.78 390 THR A O 1
ATOM 3007 N N . TYR A 1 391 ? -38.845 29.811 -59.677 1.00 41.75 391 TYR A N 1
ATOM 3008 C CA . TYR A 1 391 ? -38.644 30.866 -60.672 1.00 41.75 391 TYR A CA 1
ATOM 3009 C C . TYR A 1 391 ? -37.563 30.442 -61.670 1.00 41.75 391 TYR A C 1
ATOM 3011 O O . TYR A 1 391 ? -36.382 30.366 -61.335 1.00 41.75 391 TYR A O 1
ATOM 3019 N N . ALA A 1 392 ? -37.971 30.187 -62.913 1.00 49.22 392 ALA A N 1
ATOM 3020 C CA . ALA A 1 392 ? -37.059 29.980 -64.029 1.00 49.22 392 ALA A CA 1
ATOM 3021 C C . ALA A 1 392 ? -36.420 31.320 -64.436 1.00 49.22 392 ALA A C 1
ATOM 3023 O O . ALA A 1 392 ? -36.944 32.045 -65.281 1.00 49.22 392 ALA A O 1
ATOM 3024 N N . ALA A 1 393 ? -35.288 31.661 -63.818 1.00 44.41 393 ALA A N 1
ATOM 3025 C CA . ALA A 1 393 ? -34.427 32.732 -64.302 1.00 44.41 393 ALA A CA 1
ATOM 3026 C C . ALA A 1 393 ? -33.726 32.277 -65.594 1.00 44.41 393 ALA A C 1
ATOM 3028 O O . ALA A 1 393 ? -33.104 31.215 -65.629 1.00 44.41 393 ALA A O 1
ATOM 3029 N N . GLY A 1 394 ? -33.848 33.074 -66.659 1.00 42.22 394 GLY A N 1
ATOM 3030 C CA . GLY A 1 394 ? -33.174 32.813 -67.931 1.00 42.22 394 GLY A CA 1
ATOM 3031 C C . GLY A 1 394 ? -31.643 32.874 -67.812 1.00 42.22 394 GLY A C 1
ATOM 3032 O O . GLY A 1 394 ? -31.123 33.385 -66.817 1.00 42.22 394 GLY A O 1
ATOM 3033 N N . PRO A 1 395 ? -30.904 32.374 -68.819 1.00 48.34 395 PRO A N 1
ATOM 3034 C CA . PRO A 1 395 ? -29.446 32.342 -68.788 1.00 48.34 395 PRO A CA 1
ATOM 3035 C C . PRO A 1 395 ? -28.869 33.764 -68.787 1.00 48.34 395 PRO A C 1
ATOM 3037 O O . PRO A 1 395 ? -28.759 34.411 -69.828 1.00 48.34 395 PRO A O 1
ATOM 3040 N N . SER A 1 396 ? -28.479 34.242 -67.604 1.00 52.97 396 SER A N 1
ATOM 3041 C CA . SER A 1 396 ? -27.650 35.437 -67.458 1.00 52.97 396 SER A CA 1
ATOM 3042 C C . SER A 1 396 ? -26.366 35.269 -68.277 1.00 52.97 396 SER A C 1
ATOM 3044 O O . SER A 1 396 ? -25.766 34.192 -68.236 1.00 52.97 396 SER A O 1
ATOM 3046 N N . PRO A 1 397 ? -25.908 36.306 -69.002 1.00 51.12 397 PRO A N 1
ATOM 3047 C CA . PRO A 1 397 ? -24.706 36.203 -69.812 1.00 51.12 397 PRO A CA 1
ATOM 3048 C C . PRO A 1 397 ? -23.512 35.890 -68.911 1.00 51.12 397 PRO A C 1
ATOM 3050 O O . PRO A 1 397 ? -23.148 36.687 -68.042 1.00 51.12 397 PRO A O 1
ATOM 3053 N N . THR A 1 398 ? -22.891 34.733 -69.135 1.00 56.03 398 THR A N 1
ATOM 3054 C CA . THR A 1 398 ? -21.634 34.344 -68.499 1.00 56.03 398 THR A CA 1
ATOM 3055 C C . THR A 1 398 ? -20.546 35.317 -68.933 1.00 56.03 398 THR A C 1
ATOM 3057 O O . THR A 1 398 ? -19.886 35.118 -69.955 1.00 56.03 398 THR A O 1
ATOM 3060 N N . LYS A 1 399 ? -20.354 36.385 -68.150 1.00 60.53 399 LYS A N 1
ATOM 3061 C CA . LYS A 1 399 ? -19.113 37.155 -68.179 1.00 60.53 399 LYS A CA 1
ATOM 3062 C C . LYS A 1 399 ? -17.981 36.164 -67.944 1.00 60.53 399 LYS A C 1
ATOM 3064 O O . LYS A 1 399 ? -17.949 35.504 -66.908 1.00 60.53 399 LYS A O 1
ATOM 3069 N N . VAL A 1 400 ? -17.087 36.055 -68.919 1.00 62.38 400 VAL A N 1
ATOM 3070 C CA . VAL A 1 400 ? -15.849 35.292 -68.783 1.00 62.38 400 VAL A CA 1
ATOM 3071 C C . VAL A 1 400 ? -14.999 36.032 -67.755 1.00 62.38 400 VAL A C 1
ATOM 3073 O O . VAL A 1 400 ? -14.348 37.021 -68.083 1.00 62.38 400 VAL A O 1
ATOM 3076 N N . VAL A 1 401 ? -15.092 35.606 -66.496 1.00 62.69 401 VAL A N 1
ATOM 3077 C CA . VAL A 1 401 ? -14.207 36.066 -65.423 1.00 62.69 401 VAL A CA 1
ATOM 3078 C C . VAL A 1 401 ? -12.800 35.608 -65.789 1.00 62.69 401 VAL A C 1
ATOM 3080 O O . VAL A 1 401 ? -12.607 34.441 -66.136 1.00 62.69 401 VAL A O 1
ATOM 3083 N N . ASP A 1 402 ? -11.831 36.523 -65.754 1.00 77.31 402 ASP A N 1
ATOM 3084 C CA . ASP A 1 402 ? -10.435 36.181 -66.022 1.00 77.31 402 ASP A CA 1
ATOM 3085 C C . ASP A 1 402 ? -10.001 35.104 -65.005 1.00 77.31 402 ASP A C 1
ATOM 3087 O O . ASP A 1 402 ? -10.163 35.316 -63.797 1.00 77.31 402 ASP A O 1
ATOM 3091 N N . PRO A 1 403 ? -9.448 33.951 -65.432 1.00 79.50 403 PRO A N 1
ATOM 3092 C CA . PRO A 1 403 ? -8.973 32.916 -64.513 1.00 79.50 403 PRO A CA 1
ATOM 3093 C C . PRO A 1 403 ? -8.007 33.436 -63.434 1.00 79.50 403 PRO A C 1
ATOM 3095 O O . PRO A 1 403 ? -7.938 32.871 -62.343 1.00 79.50 403 PRO A O 1
ATOM 3098 N N . ARG A 1 404 ? -7.290 34.539 -63.698 1.00 82.06 404 ARG A N 1
ATOM 3099 C CA . ARG A 1 404 ? -6.421 35.216 -62.721 1.00 82.06 404 ARG A CA 1
ATOM 3100 C C . ARG A 1 404 ? -7.189 35.965 -61.634 1.00 82.06 404 ARG A C 1
ATOM 3102 O O . ARG A 1 404 ? -6.678 36.106 -60.527 1.00 82.06 404 ARG A O 1
ATOM 3109 N N . GLU A 1 405 ? -8.386 36.459 -61.933 1.00 85.12 405 GLU A N 1
ATOM 3110 C CA . GLU A 1 405 ? -9.262 37.109 -60.955 1.00 85.12 405 GLU A CA 1
ATOM 3111 C C . GLU A 1 405 ? -9.906 36.063 -60.036 1.00 85.12 405 GLU A C 1
ATOM 3113 O O . GLU A 1 405 ? -9.891 36.230 -58.819 1.00 85.12 405 GLU A O 1
ATOM 3118 N N . ALA A 1 406 ? -10.345 34.929 -60.595 1.00 80.00 406 ALA A N 1
ATOM 3119 C CA . ALA A 1 406 ? -10.840 33.794 -59.813 1.00 80.00 406 ALA A CA 1
ATOM 3120 C C . ALA A 1 406 ? -9.777 33.246 -58.837 1.00 80.00 406 ALA A C 1
ATOM 3122 O O . ALA A 1 406 ? -10.067 33.072 -57.656 1.00 80.00 406 ALA A O 1
ATOM 3123 N N . ALA A 1 407 ? -8.533 33.057 -59.295 1.00 83.00 407 ALA A N 1
ATOM 3124 C CA . ALA A 1 407 ? -7.433 32.599 -58.440 1.00 83.00 407 ALA A CA 1
ATOM 3125 C C . ALA A 1 407 ? -7.107 33.580 -57.294 1.00 83.00 407 ALA A C 1
ATOM 3127 O O . ALA A 1 407 ? -6.847 33.158 -56.171 1.00 83.00 407 ALA A O 1
ATOM 3128 N N . ARG A 1 408 ? -7.172 34.896 -57.549 1.00 89.62 408 ARG A N 1
ATOM 3129 C CA . ARG A 1 408 ? -6.977 35.924 -56.509 1.00 89.62 408 ARG A CA 1
ATOM 3130 C C . ARG A 1 408 ? -8.089 35.933 -55.462 1.00 89.62 408 ARG A C 1
ATOM 3132 O O . ARG A 1 408 ? -7.816 36.200 -54.297 1.00 89.62 408 ARG A O 1
ATOM 3139 N N . LEU A 1 409 ? -9.332 35.667 -55.861 1.00 88.44 409 LEU A N 1
ATOM 3140 C CA . LEU A 1 409 ? -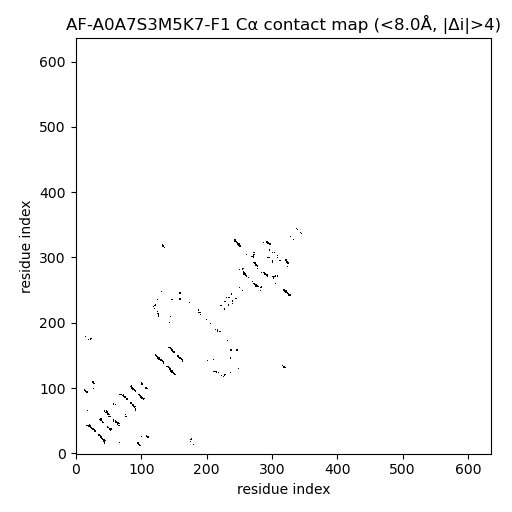10.455 35.584 -54.925 1.00 88.44 409 LEU A CA 1
ATOM 3141 C C . LEU A 1 409 ? -10.342 34.356 -54.010 1.00 88.44 409 LEU A C 1
ATOM 3143 O O . LEU A 1 409 ? -10.644 34.468 -52.824 1.00 88.44 409 LEU A O 1
ATOM 3147 N N . ASP A 1 410 ? -9.851 33.229 -54.529 1.00 88.50 410 ASP A N 1
ATOM 3148 C CA . ASP A 1 410 ? -9.603 32.005 -53.752 1.00 88.50 410 ASP A CA 1
ATOM 3149 C C . ASP A 1 410 ? -8.451 32.180 -52.739 1.00 88.50 410 ASP A C 1
ATOM 3151 O O . ASP A 1 410 ? -8.574 31.823 -51.565 1.00 88.50 410 ASP A O 1
ATOM 3155 N N . GLU A 1 411 ? -7.364 32.849 -53.145 1.00 92.44 411 GLU A N 1
ATOM 3156 C CA . GLU A 1 411 ? -6.259 33.227 -52.250 1.00 92.44 411 GLU A CA 1
ATOM 3157 C C . GLU A 1 411 ? -6.743 34.145 -51.108 1.00 92.44 411 GLU A C 1
ATOM 3159 O O . GLU A 1 411 ? -6.465 33.890 -49.934 1.00 92.44 411 GLU A O 1
ATOM 3164 N N . VAL A 1 412 ? -7.544 35.173 -51.422 1.00 94.81 412 VAL A N 1
ATOM 3165 C CA . VAL A 1 412 ? -8.124 36.084 -50.418 1.00 94.81 412 VAL A CA 1
ATOM 3166 C C . VAL A 1 412 ? -9.099 35.359 -49.482 1.00 94.81 412 VAL A C 1
ATOM 3168 O O . VAL A 1 412 ? -9.061 35.595 -48.273 1.00 94.81 412 VAL A O 1
ATOM 3171 N N . ALA A 1 413 ? -9.939 34.458 -50.000 1.00 93.56 413 ALA A N 1
ATOM 3172 C CA . ALA A 1 413 ? -10.844 33.647 -49.185 1.00 93.56 413 ALA A CA 1
ATOM 3173 C C . ALA A 1 413 ? -10.074 32.731 -48.216 1.00 93.56 413 ALA A C 1
ATOM 3175 O O . ALA A 1 413 ? -10.422 32.644 -47.037 1.00 93.56 413 ALA A O 1
ATOM 3176 N N . THR A 1 414 ? -8.982 32.120 -48.682 1.00 92.81 414 THR A N 1
ATOM 3177 C CA . THR A 1 414 ? -8.113 31.260 -47.864 1.00 92.81 414 THR A CA 1
ATOM 3178 C C . THR A 1 414 ? -7.433 32.051 -46.740 1.00 92.81 414 THR A C 1
ATOM 3180 O O . THR A 1 414 ? -7.418 31.609 -45.589 1.00 92.81 414 THR A O 1
ATOM 3183 N N . VAL A 1 415 ? -6.930 33.257 -47.031 1.00 95.19 415 VAL A N 1
ATOM 3184 C CA . VAL A 1 415 ? -6.325 34.150 -46.024 1.00 95.19 415 VAL A CA 1
ATOM 3185 C C . VAL A 1 415 ? -7.354 34.631 -44.992 1.00 95.19 415 VAL A C 1
ATOM 3187 O O . VAL A 1 415 ? -7.037 34.706 -43.803 1.00 95.19 415 VAL A O 1
ATOM 3190 N N . LEU A 1 416 ? -8.592 34.922 -45.409 1.00 95.81 416 LEU A N 1
ATOM 3191 C CA . LEU A 1 416 ? -9.676 35.288 -44.490 1.00 95.81 416 LEU A CA 1
ATOM 3192 C C . LEU A 1 416 ? -10.058 34.122 -43.568 1.00 95.81 416 LEU A C 1
ATOM 3194 O O . LEU A 1 416 ? -10.089 34.311 -42.353 1.00 95.81 416 LEU A O 1
ATOM 3198 N N . ALA A 1 417 ? -10.245 32.915 -44.108 1.00 93.56 417 ALA A N 1
ATOM 3199 C CA . ALA A 1 417 ? -10.556 31.725 -43.315 1.00 93.56 417 ALA A CA 1
ATOM 3200 C C . ALA A 1 417 ? -9.445 31.389 -42.299 1.00 93.56 417 ALA A C 1
ATOM 3202 O O . ALA A 1 417 ? -9.730 31.074 -41.143 1.00 93.56 417 ALA A O 1
ATOM 3203 N N . ALA A 1 418 ? -8.172 31.522 -42.691 1.00 93.81 418 ALA A N 1
ATOM 3204 C CA . ALA A 1 418 ? -7.037 31.346 -41.782 1.00 93.81 418 ALA A CA 1
ATOM 3205 C C . ALA A 1 418 ? -7.026 32.392 -40.650 1.00 93.81 418 ALA A C 1
ATOM 3207 O O . ALA A 1 418 ? -6.731 32.064 -39.498 1.00 93.81 418 ALA A O 1
ATOM 3208 N N . LYS A 1 419 ? -7.390 33.646 -40.952 1.00 96.94 419 LYS A N 1
ATOM 3209 C CA . LYS A 1 419 ? -7.501 34.717 -39.954 1.00 96.94 419 LYS A CA 1
ATOM 3210 C C . LYS A 1 419 ? -8.653 34.473 -38.972 1.00 96.94 419 LYS A C 1
ATOM 3212 O O . LYS A 1 419 ? -8.456 34.644 -37.772 1.00 96.94 419 LYS A O 1
ATOM 3217 N N . GLU A 1 420 ? -9.818 34.045 -39.456 1.00 97.06 420 GLU A N 1
ATOM 3218 C CA . GLU A 1 420 ? -10.968 33.690 -38.610 1.00 97.06 420 GLU A CA 1
ATOM 3219 C C . GLU A 1 420 ? -10.662 32.492 -37.698 1.00 97.06 420 GLU A C 1
ATOM 3221 O O . GLU A 1 420 ? -11.002 32.514 -36.514 1.00 97.06 420 GLU A O 1
ATOM 3226 N N . ALA A 1 421 ? -9.955 31.477 -38.208 1.00 94.06 421 ALA A N 1
ATOM 3227 C CA . ALA A 1 421 ? -9.503 30.338 -37.410 1.00 94.06 421 ALA A CA 1
ATOM 3228 C C . ALA A 1 421 ? -8.548 30.767 -36.279 1.00 94.06 421 ALA A C 1
ATOM 3230 O O . ALA A 1 421 ? -8.769 30.403 -35.123 1.00 94.06 421 ALA A O 1
ATOM 3231 N N . ALA A 1 422 ? -7.546 31.599 -36.586 1.00 95.88 422 ALA A N 1
ATOM 3232 C CA . ALA A 1 422 ? -6.606 32.125 -35.595 1.00 95.88 422 ALA A CA 1
ATOM 3233 C C . ALA A 1 422 ? -7.283 33.044 -34.557 1.00 95.88 422 ALA A C 1
ATOM 3235 O O . ALA A 1 422 ? -6.918 33.043 -33.379 1.00 95.88 422 ALA A O 1
ATOM 3236 N N . GLU A 1 423 ? -8.293 33.823 -34.959 1.00 97.19 423 GLU A N 1
ATOM 3237 C CA . GLU A 1 423 ? -9.075 34.637 -34.026 1.00 97.19 423 GLU A CA 1
ATOM 3238 C C . GLU A 1 423 ? -9.938 33.768 -33.099 1.00 97.19 423 GLU A C 1
ATOM 3240 O O . GLU A 1 423 ? -9.978 34.017 -31.892 1.00 97.19 423 GLU A O 1
ATOM 3245 N N . LYS A 1 424 ? -10.551 32.700 -33.621 1.00 96.69 424 LYS A N 1
ATOM 3246 C CA . LYS A 1 424 ? -11.312 31.729 -32.823 1.00 96.69 424 LYS A CA 1
ATOM 3247 C C . LYS A 1 424 ? -10.429 30.984 -31.816 1.00 96.69 424 LYS A C 1
ATOM 3249 O O . LYS A 1 424 ? -10.811 30.877 -30.653 1.00 96.69 424 LYS A O 1
ATOM 3254 N N . GLU A 1 425 ? -9.243 30.530 -32.223 1.00 95.88 425 GLU A N 1
ATOM 3255 C CA . GLU A 1 425 ? -8.257 29.910 -31.322 1.00 95.88 425 GLU A CA 1
ATOM 3256 C C . GLU A 1 425 ? -7.848 30.879 -30.199 1.00 95.88 425 GLU A C 1
ATOM 3258 O O . GLU A 1 425 ? -7.846 30.524 -29.018 1.00 95.88 425 GLU A O 1
ATOM 3263 N N . ARG A 1 426 ? -7.593 32.149 -30.542 1.00 97.50 426 ARG A N 1
ATOM 3264 C CA . ARG A 1 426 ? -7.279 33.195 -29.561 1.00 97.50 426 ARG A CA 1
ATOM 3265 C C . ARG A 1 426 ? -8.431 33.454 -28.584 1.00 97.50 426 ARG A C 1
ATOM 3267 O O . ARG A 1 426 ? -8.170 33.675 -27.401 1.00 97.50 426 ARG A O 1
ATOM 3274 N N . GLN A 1 427 ? -9.683 33.434 -29.048 1.00 96.94 427 GLN A N 1
ATOM 3275 C CA . GLN A 1 427 ? -10.864 33.568 -28.186 1.00 96.94 427 GLN A CA 1
ATOM 3276 C C . GLN A 1 427 ? -11.034 32.360 -27.252 1.00 96.94 427 GLN A C 1
ATOM 3278 O O . GLN A 1 427 ? -11.338 32.545 -26.073 1.00 96.94 427 GLN A O 1
ATOM 3283 N N . GLU A 1 428 ? -10.793 31.139 -27.735 1.00 95.56 428 GLU A N 1
ATOM 3284 C CA . GLU A 1 428 ? -10.838 29.931 -26.906 1.00 95.56 428 GLU A CA 1
ATOM 3285 C C . GLU A 1 428 ? -9.743 29.932 -25.831 1.00 95.56 428 GLU A C 1
ATOM 3287 O O . GLU A 1 428 ? -10.040 29.677 -24.663 1.00 95.56 428 GLU A O 1
ATOM 3292 N N . LYS A 1 429 ? -8.513 30.326 -26.176 1.00 95.56 429 LYS A N 1
ATOM 3293 C CA . LYS A 1 429 ? -7.436 30.493 -25.193 1.00 95.56 429 LYS A CA 1
ATOM 3294 C C . LYS A 1 429 ? -7.796 31.523 -24.113 1.00 95.56 429 LYS A C 1
ATOM 3296 O O . LYS A 1 429 ? -7.640 31.248 -22.928 1.00 95.56 429 LYS A O 1
ATOM 3301 N N . LEU A 1 430 ? -8.357 32.672 -24.503 1.00 97.44 430 LEU A N 1
ATOM 3302 C CA . LEU A 1 430 ? -8.846 33.699 -23.570 1.00 97.44 430 LEU A CA 1
ATOM 3303 C C . LEU A 1 430 ? -9.987 33.205 -22.666 1.00 97.44 430 LEU A C 1
ATOM 3305 O O . LEU A 1 430 ? -10.115 33.669 -21.533 1.00 97.44 430 LEU A O 1
ATOM 3309 N N . ARG A 1 431 ? -10.821 32.274 -23.145 1.00 97.06 431 ARG A N 1
ATOM 3310 C CA . ARG A 1 431 ? -11.845 31.610 -22.327 1.00 97.06 431 ARG A CA 1
ATOM 3311 C C . ARG A 1 431 ? -11.205 30.678 -21.298 1.00 97.06 431 ARG A C 1
ATOM 3313 O O . ARG A 1 431 ? -11.522 30.802 -20.120 1.00 97.06 431 ARG A O 1
ATOM 3320 N N . GLN A 1 432 ? -10.270 29.826 -21.715 1.00 94.38 432 GLN A N 1
ATOM 3321 C CA . GLN A 1 432 ? -9.542 28.924 -20.813 1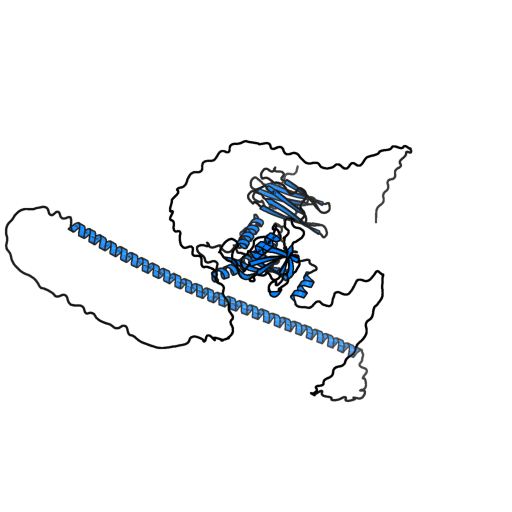.00 94.38 432 GLN A CA 1
ATOM 3322 C C . GLN A 1 432 ? -8.753 29.698 -19.743 1.00 94.38 432 GLN A C 1
ATOM 3324 O O . GLN A 1 432 ? -8.814 29.354 -18.567 1.00 94.38 432 GLN A O 1
ATOM 3329 N N . GLU A 1 433 ? -8.081 30.794 -20.110 1.00 94.44 433 GLU A N 1
ATOM 3330 C CA . GLU A 1 433 ? -7.379 31.671 -19.159 1.00 94.44 433 GLU A CA 1
ATOM 3331 C C . GLU A 1 433 ? -8.335 32.290 -18.118 1.00 94.44 433 GLU A C 1
ATOM 3333 O O . GLU A 1 433 ? -7.977 32.393 -16.944 1.00 94.44 433 GLU A O 1
ATOM 3338 N N . ARG A 1 434 ? -9.571 32.644 -18.506 1.00 97.12 434 ARG A N 1
ATOM 3339 C CA . ARG A 1 434 ? -10.608 33.115 -17.567 1.00 97.12 434 ARG A CA 1
ATOM 3340 C C . ARG A 1 434 ? -11.127 32.007 -16.653 1.00 97.12 434 ARG A C 1
ATOM 3342 O O . ARG A 1 434 ? -11.254 32.249 -15.458 1.00 97.12 434 ARG A O 1
ATOM 3349 N N . GLU A 1 435 ? -11.395 30.818 -17.190 1.00 94.44 435 GLU A N 1
ATOM 3350 C CA . GLU A 1 435 ? -11.837 29.649 -16.412 1.00 94.44 435 GLU A CA 1
ATOM 3351 C C . GLU A 1 435 ? -10.768 29.255 -15.364 1.00 94.44 435 GLU A C 1
ATOM 3353 O O . GLU A 1 435 ? -11.090 29.036 -14.195 1.00 94.44 435 GLU A O 1
ATOM 3358 N N . ILE A 1 436 ? -9.480 29.278 -15.736 1.00 89.62 436 ILE A N 1
ATOM 3359 C CA . ILE A 1 436 ? -8.346 29.053 -14.820 1.00 89.62 436 ILE A CA 1
ATOM 3360 C C . ILE A 1 436 ? -8.255 30.154 -13.752 1.00 89.62 436 ILE A C 1
ATOM 3362 O O . ILE A 1 436 ? -8.075 29.848 -12.571 1.00 89.62 436 ILE A O 1
ATOM 3366 N N . ALA A 1 437 ? -8.394 31.428 -14.134 1.00 94.81 437 ALA A N 1
ATOM 3367 C CA . ALA A 1 437 ? -8.344 32.548 -13.193 1.00 94.81 437 ALA A CA 1
ATOM 3368 C C . ALA A 1 437 ? -9.513 32.529 -12.189 1.00 94.81 437 ALA A C 1
ATOM 3370 O O . ALA A 1 437 ? -9.319 32.825 -11.009 1.00 94.81 437 ALA A O 1
ATOM 3371 N N . GLU A 1 438 ? -10.715 32.144 -12.627 1.00 96.69 438 GLU A N 1
ATOM 3372 C CA . GLU A 1 438 ? -11.866 31.976 -11.740 1.00 96.69 438 GLU A CA 1
ATOM 3373 C C . GLU A 1 438 ? -11.652 30.817 -10.759 1.00 96.69 438 GLU A C 1
ATOM 3375 O O . GLU A 1 438 ? -11.885 30.983 -9.560 1.00 96.69 438 GLU A O 1
ATOM 3380 N N . TYR A 1 439 ? -11.140 29.676 -11.229 1.00 90.38 439 TYR A N 1
ATOM 3381 C CA . TYR A 1 439 ? -10.827 28.534 -10.369 1.00 90.38 439 TYR A CA 1
ATOM 3382 C C . TYR A 1 439 ? -9.745 28.869 -9.326 1.00 90.38 439 TYR A C 1
ATOM 3384 O O . TYR A 1 439 ? -9.905 28.559 -8.144 1.00 90.38 439 TYR A O 1
ATOM 3392 N N . ALA A 1 440 ? -8.692 29.595 -9.716 1.00 91.62 440 ALA A N 1
ATOM 3393 C CA . ALA A 1 440 ? -7.678 30.096 -8.785 1.00 91.62 440 ALA A CA 1
ATOM 3394 C C . ALA A 1 440 ? -8.281 31.031 -7.716 1.00 91.62 440 ALA A C 1
ATOM 3396 O O . ALA A 1 440 ? -7.979 30.896 -6.530 1.00 91.62 440 ALA A O 1
ATOM 3397 N N . ALA A 1 441 ? -9.197 31.925 -8.105 1.00 95.56 441 ALA A N 1
ATOM 3398 C CA . ALA A 1 441 ? -9.904 32.797 -7.166 1.00 95.56 441 ALA A CA 1
ATOM 3399 C C . ALA A 1 441 ? -10.864 32.032 -6.231 1.00 95.56 441 ALA A C 1
ATOM 3401 O O . ALA A 1 441 ? -11.097 32.469 -5.103 1.00 95.56 441 ALA A O 1
ATOM 3402 N N . GLN A 1 442 ? -11.425 30.896 -6.662 1.00 92.38 442 GLN A N 1
ATOM 3403 C CA . GLN A 1 442 ? -12.209 30.013 -5.790 1.00 92.38 442 GLN A CA 1
ATOM 3404 C C . GLN A 1 442 ? -11.324 29.313 -4.747 1.00 92.38 442 GLN A C 1
ATOM 3406 O O . GLN A 1 442 ? -11.700 29.286 -3.574 1.00 92.38 442 GLN A O 1
ATOM 3411 N N . ILE A 1 443 ? -10.136 28.831 -5.135 1.00 85.50 443 ILE A N 1
ATOM 3412 C CA . ILE A 1 443 ? -9.149 28.257 -4.202 1.00 85.50 443 ILE A CA 1
ATOM 3413 C C . ILE A 1 443 ? -8.745 29.293 -3.145 1.00 85.50 443 ILE A C 1
ATOM 3415 O O . ILE A 1 443 ? -8.834 29.012 -1.953 1.00 85.50 443 ILE A O 1
ATOM 3419 N N . GLU A 1 444 ? -8.390 30.517 -3.550 1.00 94.44 444 GLU A N 1
ATOM 3420 C CA . GLU A 1 444 ? -7.961 31.559 -2.604 1.00 94.44 444 GLU A CA 1
ATOM 3421 C C . GLU A 1 444 ? -9.064 31.929 -1.589 1.00 94.44 444 GLU A C 1
ATOM 3423 O O . GLU A 1 444 ? -8.789 32.173 -0.411 1.00 94.44 444 GLU A O 1
ATOM 3428 N N . ARG A 1 445 ? -10.338 31.930 -2.016 1.00 96.12 445 ARG A N 1
ATOM 3429 C CA . ARG A 1 445 ? -11.492 32.121 -1.116 1.00 96.12 445 ARG A CA 1
ATOM 3430 C C . ARG A 1 445 ? -11.645 30.964 -0.129 1.00 96.12 445 ARG A C 1
ATOM 3432 O O . ARG A 1 445 ? -11.910 31.220 1.044 1.00 96.12 445 ARG A O 1
ATOM 3439 N N . ALA A 1 446 ? -11.470 29.721 -0.580 1.00 88.88 446 ALA A N 1
ATOM 3440 C CA . ALA A 1 446 ? -11.552 28.540 0.277 1.00 88.88 446 ALA A CA 1
ATOM 3441 C C . ALA A 1 446 ? -10.429 28.521 1.330 1.00 88.88 446 ALA A C 1
ATOM 3443 O O . ALA A 1 446 ? -10.705 28.345 2.515 1.00 88.88 446 ALA A O 1
ATOM 3444 N N . GLU A 1 447 ? -9.184 28.805 0.934 1.00 91.44 447 GLU A N 1
ATOM 3445 C CA . GLU A 1 447 ? -8.049 28.918 1.862 1.00 91.44 447 GLU A CA 1
ATOM 3446 C C . GLU A 1 447 ? -8.229 30.051 2.881 1.00 91.44 447 GLU A C 1
ATOM 3448 O O . GLU A 1 447 ? -7.815 29.933 4.037 1.00 91.44 447 GLU A O 1
ATOM 3453 N N . ARG A 1 448 ? -8.845 31.169 2.471 1.00 97.19 448 ARG A N 1
ATOM 3454 C CA . ARG A 1 448 ? -9.159 32.282 3.375 1.00 97.19 448 ARG A CA 1
ATOM 3455 C C . ARG A 1 448 ? -10.211 31.879 4.410 1.00 97.19 448 ARG A C 1
ATOM 3457 O O . ARG A 1 448 ? -9.990 32.123 5.593 1.00 97.19 448 ARG A O 1
ATOM 3464 N N . ALA A 1 449 ? -11.275 31.194 3.991 1.00 94.56 449 ALA A N 1
ATOM 3465 C CA . ALA A 1 449 ? -12.296 30.668 4.896 1.00 94.56 449 ALA A CA 1
ATOM 3466 C C . ALA A 1 449 ? -11.726 29.626 5.882 1.00 94.56 449 ALA A C 1
ATOM 3468 O O . ALA A 1 449 ? -11.992 29.709 7.079 1.00 94.56 449 ALA A O 1
ATOM 3469 N N . GLU A 1 450 ? -10.873 28.702 5.421 1.00 90.56 450 GLU A N 1
ATOM 3470 C CA . GLU A 1 450 ? -10.200 27.727 6.298 1.00 90.56 450 GLU A CA 1
ATOM 3471 C C . GLU A 1 450 ? -9.275 28.421 7.319 1.00 90.56 450 GLU A C 1
ATOM 3473 O O . GLU A 1 450 ? -9.166 27.997 8.472 1.00 90.56 450 GLU A O 1
ATOM 3478 N N . ARG A 1 451 ? -8.611 29.515 6.921 1.00 95.19 451 ARG A N 1
ATOM 3479 C CA . ARG A 1 451 ? -7.763 30.324 7.811 1.00 95.19 451 ARG A CA 1
ATOM 3480 C C . ARG A 1 451 ? -8.585 31.050 8.880 1.00 95.19 451 ARG A C 1
ATOM 3482 O O . ARG A 1 451 ? -8.190 31.035 10.043 1.00 95.19 451 ARG A O 1
ATOM 3489 N N . GLU A 1 452 ? -9.723 31.631 8.505 1.00 97.00 452 GLU A N 1
ATOM 3490 C CA . GLU A 1 452 ? -10.661 32.286 9.428 1.00 97.00 452 GLU A CA 1
ATOM 3491 C C . GLU A 1 452 ? -11.284 31.284 10.418 1.00 97.00 452 GLU A C 1
ATOM 3493 O O . GLU A 1 452 ? -11.360 31.565 11.616 1.00 97.00 452 GLU A O 1
ATOM 3498 N N . GLU A 1 453 ? -11.650 30.079 9.967 1.00 94.88 453 GLU A N 1
ATOM 3499 C CA . GLU A 1 453 ? -12.159 29.018 10.846 1.00 94.88 453 GLU A CA 1
ATOM 3500 C C . GLU A 1 453 ? -11.096 28.515 11.835 1.00 94.88 453 GLU A C 1
ATOM 3502 O O . GLU A 1 453 ? -11.379 28.387 13.030 1.00 94.88 453 GLU A O 1
ATOM 3507 N N . LYS A 1 454 ? -9.856 28.294 11.377 1.00 92.25 454 LYS A N 1
ATOM 3508 C CA . LYS A 1 454 ? -8.733 27.949 12.266 1.00 92.25 454 LYS A CA 1
ATOM 3509 C C . LYS A 1 454 ? -8.473 29.038 13.300 1.00 92.25 454 LYS A C 1
ATOM 3511 O O . LYS A 1 454 ? -8.210 28.719 14.458 1.00 92.25 454 LYS A O 1
ATOM 3516 N N . GLU A 1 455 ? -8.569 30.313 12.919 1.00 96.69 455 GLU A N 1
ATOM 3517 C CA . GLU A 1 455 ? -8.407 31.407 13.875 1.00 96.69 455 GLU A CA 1
ATOM 3518 C C . GLU A 1 455 ? -9.557 31.455 14.895 1.00 96.69 455 GLU A C 1
ATOM 3520 O O . GLU A 1 455 ? -9.300 31.665 16.082 1.00 96.69 455 GLU A O 1
ATOM 3525 N N . ARG A 1 456 ? -10.806 31.194 14.475 1.00 97.88 456 ARG A N 1
ATOM 3526 C CA . ARG A 1 456 ? -11.958 31.067 15.385 1.00 97.88 456 ARG A CA 1
ATOM 3527 C C . ARG A 1 456 ? -11.728 29.957 16.413 1.00 97.88 456 ARG A C 1
ATOM 3529 O O . ARG A 1 456 ? -11.800 30.227 17.610 1.00 97.88 456 ARG A O 1
ATOM 3536 N N . LEU A 1 457 ? -11.370 28.752 15.966 1.00 94.00 457 LEU A N 1
ATOM 3537 C CA . LEU A 1 457 ? -11.080 27.616 16.851 1.00 94.00 457 LEU A CA 1
ATOM 3538 C C . LEU A 1 457 ? -9.917 27.920 17.813 1.00 94.00 457 LEU A C 1
ATOM 3540 O O . LEU A 1 457 ? -10.014 27.650 19.007 1.00 94.00 457 LEU A O 1
ATOM 3544 N N . ALA A 1 458 ? -8.854 28.576 17.336 1.00 94.38 458 ALA A N 1
ATOM 3545 C CA . ALA A 1 458 ? -7.727 28.992 18.173 1.00 94.38 458 ALA A CA 1
ATOM 3546 C C . ALA A 1 458 ? -8.065 30.131 19.161 1.00 94.38 458 ALA A C 1
ATOM 3548 O O . ALA A 1 458 ? -7.310 30.373 20.106 1.00 94.38 458 ALA A O 1
ATOM 3549 N N . ARG A 1 459 ? -9.158 30.879 18.961 1.00 97.56 459 ARG A N 1
ATOM 3550 C CA . ARG A 1 459 ? -9.707 31.809 19.967 1.00 97.56 459 ARG A CA 1
ATOM 3551 C C . ARG A 1 459 ? -10.539 31.039 21.000 1.00 97.56 459 ARG A C 1
ATOM 3553 O O . ARG A 1 459 ? -10.274 31.172 22.188 1.00 97.56 459 ARG A O 1
ATOM 3560 N N . GLU A 1 460 ? -11.438 30.160 20.559 1.00 96.62 460 GLU A N 1
ATOM 3561 C CA . GLU A 1 460 ? -12.259 29.310 21.439 1.00 96.62 460 GLU A CA 1
ATOM 3562 C C . GLU A 1 460 ? -11.416 28.409 22.364 1.00 96.62 460 GLU A C 1
ATOM 3564 O O . GLU A 1 460 ? -11.736 28.252 23.544 1.00 96.62 460 GLU A O 1
ATOM 3569 N N . GLU A 1 461 ? -10.304 27.854 21.871 1.00 96.06 461 GLU A N 1
ATOM 3570 C CA . GLU A 1 461 ? -9.376 27.061 22.685 1.00 96.06 461 GLU A CA 1
ATOM 3571 C C . GLU A 1 461 ? -8.659 27.910 23.748 1.00 96.06 461 GLU A C 1
ATOM 3573 O O . GLU A 1 461 ? -8.541 27.478 24.898 1.00 96.06 461 GLU A O 1
ATOM 3578 N N . ARG A 1 462 ? -8.245 29.141 23.414 1.00 97.12 462 ARG A N 1
ATOM 3579 C CA . ARG A 1 462 ? -7.653 30.078 24.387 1.00 97.12 462 ARG A CA 1
ATOM 3580 C C . ARG A 1 462 ? -8.652 30.455 25.480 1.00 97.12 462 ARG A C 1
ATOM 3582 O O . ARG A 1 462 ? -8.318 30.332 26.657 1.00 97.12 462 ARG A O 1
ATOM 3589 N N . ASP A 1 463 ? -9.884 30.797 25.112 1.00 97.50 463 ASP A N 1
ATOM 3590 C CA . ASP A 1 463 ? -10.965 31.085 26.064 1.00 97.50 463 ASP A CA 1
ATOM 3591 C C . ASP A 1 463 ? -11.261 29.878 26.973 1.00 97.50 463 ASP A C 1
ATOM 3593 O O . ASP A 1 463 ? -11.554 30.031 28.163 1.00 97.50 463 ASP A O 1
ATOM 3597 N N . ARG A 1 464 ? -11.189 28.652 26.435 1.00 97.06 464 ARG A N 1
ATOM 3598 C CA . ARG A 1 464 ? -11.365 27.413 27.206 1.00 97.06 464 ARG A CA 1
ATOM 3599 C C . ARG A 1 464 ? -10.227 27.198 28.204 1.00 97.06 464 ARG A C 1
ATOM 3601 O O . ARG A 1 464 ? -10.499 26.839 29.350 1.00 97.06 464 ARG A O 1
ATOM 3608 N N . LEU A 1 465 ? -8.977 27.419 27.797 1.00 94.81 465 LEU A N 1
ATOM 3609 C CA . LEU A 1 465 ? -7.813 27.310 28.680 1.00 94.81 465 LEU A CA 1
ATOM 3610 C C . LEU A 1 465 ? -7.859 28.357 29.802 1.00 94.81 465 LEU A C 1
ATOM 3612 O O . LEU A 1 465 ? -7.650 27.999 30.960 1.00 94.81 465 LEU A O 1
ATOM 3616 N N . GLU A 1 466 ? -8.241 29.601 29.500 1.00 98.00 466 GLU A N 1
ATOM 3617 C CA . GLU A 1 466 ? -8.396 30.664 30.505 1.00 98.00 466 GLU A CA 1
ATOM 3618 C C . GLU A 1 466 ? -9.483 30.323 31.545 1.00 98.00 466 GLU A C 1
ATOM 3620 O O . GLU A 1 466 ? -9.315 30.576 32.741 1.00 98.00 466 GLU A O 1
ATOM 3625 N N . ARG A 1 467 ? -10.594 29.692 31.130 1.00 97.81 467 ARG A N 1
ATOM 3626 C CA . ARG A 1 467 ? -11.621 29.189 32.067 1.00 97.81 467 ARG A CA 1
ATOM 3627 C C . ARG A 1 467 ? -11.067 28.105 32.993 1.00 97.81 467 ARG A C 1
ATOM 3629 O O . ARG A 1 467 ? -11.300 28.180 34.197 1.00 97.81 467 ARG A O 1
ATOM 3636 N N . ILE A 1 468 ? -10.319 27.141 32.451 1.00 94.81 468 ILE A N 1
ATOM 3637 C CA . ILE A 1 468 ? -9.689 26.059 33.230 1.00 94.81 468 ILE A CA 1
ATOM 3638 C C . ILE A 1 468 ? -8.656 26.625 34.218 1.00 94.81 468 ILE A C 1
ATOM 3640 O O . ILE A 1 468 ? -8.552 26.149 35.347 1.00 94.81 468 ILE A O 1
ATOM 3644 N N . GLU A 1 469 ? -7.897 27.650 33.830 1.00 97.25 469 GLU A N 1
ATOM 3645 C CA . GLU A 1 469 ? -6.942 28.319 34.717 1.00 97.25 469 GLU A CA 1
ATOM 3646 C C . GLU A 1 469 ? -7.647 29.082 35.850 1.00 97.25 469 GLU A C 1
ATOM 3648 O O . GLU A 1 469 ? -7.320 28.883 37.022 1.00 97.25 469 GLU A O 1
ATOM 3653 N N . LYS A 1 470 ? -8.698 29.853 35.538 1.00 98.19 470 LYS A N 1
ATOM 3654 C CA . LYS A 1 470 ? -9.546 30.520 36.546 1.00 98.19 470 LYS A CA 1
ATOM 3655 C C . LYS A 1 470 ? -10.208 29.531 37.510 1.00 98.19 470 LYS A C 1
ATOM 3657 O O . LYS A 1 470 ? -10.353 29.833 38.695 1.00 98.19 470 LYS A O 1
ATOM 3662 N N . GLU A 1 471 ? -10.606 28.354 37.032 1.00 97.62 471 GLU A N 1
ATOM 3663 C CA . GLU A 1 471 ? -11.154 27.284 37.871 1.00 97.62 471 GLU A CA 1
ATOM 3664 C C . GLU A 1 471 ? -10.083 26.663 38.782 1.00 97.62 471 GLU A C 1
ATOM 3666 O O . GLU A 1 471 ? -10.324 26.495 39.979 1.00 97.62 471 GLU A O 1
ATOM 3671 N N . LYS A 1 472 ? -8.869 26.418 38.272 1.00 97.25 472 LYS A N 1
ATOM 3672 C CA . LYS A 1 472 ? -7.728 25.964 39.087 1.00 97.25 472 LYS A CA 1
ATOM 3673 C C . LYS A 1 472 ? -7.373 26.955 40.195 1.00 97.25 472 LYS A C 1
ATOM 3675 O O . LYS A 1 472 ? -7.139 26.520 41.319 1.00 97.25 472 LYS A O 1
ATOM 3680 N N . GLU A 1 473 ? -7.361 28.259 39.920 1.00 98.12 473 GLU A N 1
ATOM 3681 C CA . GLU A 1 473 ? -7.115 29.273 40.958 1.00 98.12 473 GLU A CA 1
ATOM 3682 C C . GLU A 1 473 ? -8.233 29.313 42.010 1.00 98.12 473 GLU A C 1
ATOM 3684 O O . GLU A 1 473 ? -7.948 29.388 43.206 1.00 98.12 473 GLU A O 1
ATOM 3689 N N . ARG A 1 474 ? -9.503 29.156 41.607 1.00 98.12 474 ARG A N 1
ATOM 3690 C CA . ARG A 1 474 ? -10.614 29.000 42.565 1.00 98.12 474 ARG A CA 1
ATOM 3691 C C . ARG A 1 474 ? -10.431 27.773 43.460 1.00 98.12 474 ARG A C 1
ATOM 3693 O O . ARG A 1 474 ? -10.584 27.892 44.672 1.00 98.12 474 ARG A O 1
ATOM 3700 N N . LEU A 1 475 ? -10.066 26.622 42.894 1.00 96.81 475 LEU A N 1
ATOM 3701 C CA . LEU A 1 475 ? -9.827 25.393 43.659 1.00 96.81 475 LEU A CA 1
ATOM 3702 C C . LEU A 1 475 ? -8.630 25.520 44.618 1.00 96.81 475 LEU A C 1
ATOM 3704 O O . LEU A 1 475 ? -8.713 25.049 45.751 1.00 96.81 475 LEU A O 1
ATOM 3708 N N . LYS A 1 476 ? -7.547 26.202 44.214 1.00 97.56 476 LYS A N 1
ATOM 3709 C CA . LYS A 1 476 ? -6.414 26.516 45.106 1.00 97.56 476 LYS A CA 1
ATOM 3710 C C . LYS A 1 476 ? -6.841 27.372 46.298 1.00 97.56 476 LYS A C 1
ATOM 3712 O O . LYS A 1 476 ? -6.418 27.097 47.419 1.00 97.56 476 LYS A O 1
ATOM 3717 N N . GLU A 1 477 ? -7.667 28.393 46.075 1.00 98.12 477 GLU A N 1
ATOM 3718 C CA . GLU A 1 477 ? -8.138 29.268 47.153 1.00 98.12 477 GLU A CA 1
ATOM 3719 C C . GLU A 1 477 ? -9.111 28.541 48.099 1.00 98.12 477 GLU A C 1
ATOM 3721 O O . GLU A 1 477 ? -8.987 28.685 49.313 1.00 98.12 477 GLU A O 1
ATOM 3726 N N . VAL A 1 478 ? -9.992 27.670 47.586 1.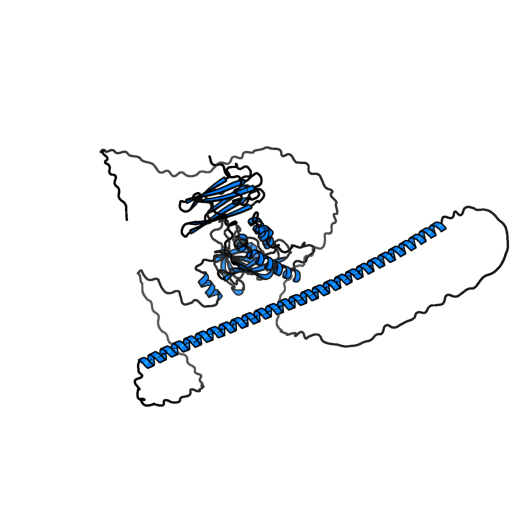00 97.75 478 VAL A N 1
ATOM 3727 C CA . VAL A 1 478 ? -10.818 26.779 48.429 1.00 97.75 478 VAL A CA 1
ATOM 3728 C C . VAL A 1 478 ? -9.937 25.880 49.305 1.00 97.75 478 VAL A C 1
ATOM 3730 O O . VAL A 1 478 ? -10.081 25.892 50.527 1.00 97.75 478 VAL A O 1
ATOM 3733 N N . ALA A 1 479 ? -8.955 25.185 48.721 1.00 97.31 479 ALA A N 1
ATOM 3734 C CA . ALA A 1 479 ? -8.032 24.330 49.474 1.00 97.31 479 ALA A CA 1
ATOM 3735 C C . ALA A 1 479 ? -7.218 25.113 50.529 1.00 97.31 479 ALA A C 1
ATOM 3737 O O . ALA A 1 479 ? -6.945 24.614 51.623 1.00 97.31 479 ALA A O 1
ATOM 3738 N N . ARG A 1 480 ? -6.859 26.372 50.239 1.00 98.12 480 ARG A N 1
ATOM 3739 C CA . ARG A 1 480 ? -6.202 27.273 51.198 1.00 98.12 480 ARG A CA 1
ATOM 3740 C C . ARG A 1 480 ? -7.118 27.629 52.372 1.00 98.12 480 ARG A C 1
ATOM 3742 O O . ARG A 1 480 ? -6.655 27.667 53.513 1.00 98.12 480 ARG A O 1
ATOM 3749 N N . GLN A 1 481 ? -8.399 27.883 52.113 1.00 97.75 481 GLN A N 1
ATOM 3750 C CA . GLN A 1 481 ? -9.389 28.185 53.149 1.00 97.75 481 GLN A CA 1
ATOM 3751 C C . GLN A 1 481 ? -9.682 26.962 54.028 1.00 97.75 481 GLN A C 1
ATOM 3753 O O . GLN A 1 481 ? -9.720 27.097 55.253 1.00 97.75 481 GLN A O 1
ATOM 3758 N N . GLU A 1 482 ? -9.782 25.766 53.442 1.00 98.00 482 GLU A N 1
ATOM 3759 C CA . GLU A 1 482 ? -9.906 24.500 54.178 1.00 98.00 482 GLU A CA 1
ATOM 3760 C C . GLU A 1 482 ? -8.685 24.235 55.073 1.00 98.00 482 GLU A C 1
ATOM 3762 O O . GLU A 1 482 ? -8.839 23.947 56.262 1.00 98.00 482 GLU A O 1
ATOM 3767 N N . ALA A 1 483 ? -7.465 24.426 54.558 1.00 97.44 483 ALA A N 1
ATOM 3768 C CA . ALA A 1 483 ? -6.240 24.287 55.348 1.00 97.44 483 ALA A CA 1
ATOM 3769 C C . ALA A 1 483 ? -6.187 25.274 56.534 1.00 97.44 483 ALA A C 1
ATOM 3771 O O . ALA A 1 483 ? -5.775 24.907 57.639 1.00 97.44 483 ALA A O 1
ATOM 3772 N N . LEU A 1 484 ? -6.649 26.516 56.342 1.00 98.06 484 LEU A N 1
ATOM 3773 C CA . LEU A 1 484 ? -6.771 27.509 57.416 1.00 98.06 484 LEU A CA 1
ATOM 3774 C C . LEU A 1 484 ? -7.854 27.138 58.442 1.00 98.06 484 LEU A C 1
ATOM 3776 O O . LEU A 1 484 ? -7.661 27.372 59.638 1.00 98.06 484 LEU A O 1
ATOM 3780 N N . ALA A 1 485 ? -8.974 26.553 58.010 1.00 97.62 485 ALA A N 1
ATOM 3781 C CA . ALA A 1 485 ? -10.021 26.060 58.902 1.00 97.62 485 ALA A CA 1
ATOM 3782 C C . ALA A 1 485 ? -9.516 24.890 59.764 1.00 97.62 485 ALA A C 1
ATOM 3784 O O . ALA A 1 485 ? -9.643 24.935 60.990 1.00 97.62 485 ALA A O 1
ATOM 3785 N N . LEU A 1 486 ? -8.842 23.912 59.152 1.00 97.75 486 LEU A N 1
ATOM 3786 C CA . LEU A 1 486 ? -8.235 22.772 59.842 1.00 97.75 486 LEU A CA 1
ATOM 3787 C C . LEU A 1 486 ? -7.167 23.218 60.856 1.00 97.75 486 LEU A C 1
ATOM 3789 O O . LEU A 1 486 ? -7.127 22.722 61.982 1.00 97.75 486 LEU A O 1
ATOM 3793 N N . ALA A 1 487 ? -6.335 24.206 60.507 1.00 97.31 487 ALA A N 1
ATOM 3794 C CA . ALA A 1 487 ? -5.345 24.775 61.422 1.00 97.31 487 ALA A CA 1
ATOM 3795 C C . ALA A 1 487 ? -5.985 25.489 62.632 1.00 97.31 487 ALA A C 1
ATOM 3797 O O . ALA A 1 487 ? -5.466 25.403 63.749 1.00 97.31 487 ALA A O 1
ATOM 3798 N N . ARG A 1 488 ? -7.128 26.167 62.440 1.00 97.62 488 ARG A N 1
ATOM 3799 C CA . ARG A 1 488 ? -7.915 26.765 63.536 1.00 97.62 488 ARG A CA 1
ATOM 3800 C C . ARG A 1 488 ? -8.535 25.697 64.435 1.00 97.62 488 ARG A C 1
ATOM 3802 O O . ARG A 1 488 ? -8.472 25.832 65.654 1.00 97.62 488 ARG A O 1
ATOM 3809 N N . GLU A 1 489 ? -9.095 24.636 63.857 1.00 97.56 489 GLU A N 1
ATOM 3810 C CA . GLU A 1 489 ? -9.651 23.514 64.621 1.00 97.56 489 GLU A CA 1
ATOM 3811 C C . GLU A 1 489 ? -8.564 22.804 65.440 1.00 97.56 489 GLU A C 1
ATOM 3813 O O . GLU A 1 489 ? -8.764 22.537 66.625 1.00 97.56 489 GLU A O 1
ATOM 3818 N N . LYS A 1 490 ? -7.383 22.576 64.848 1.00 97.69 490 LYS A N 1
ATOM 3819 C CA . LYS A 1 490 ? -6.233 21.994 65.547 1.00 97.69 490 LYS A CA 1
ATOM 3820 C C . LYS A 1 490 ? -5.816 22.843 66.752 1.00 97.69 490 LYS A C 1
ATOM 3822 O O . LYS A 1 490 ? -5.764 22.311 67.856 1.00 97.69 490 LYS A O 1
ATOM 3827 N N . ARG A 1 491 ? -5.634 24.161 66.578 1.00 97.06 491 ARG A N 1
ATOM 3828 C CA . ARG A 1 491 ? -5.342 25.079 67.698 1.00 97.06 491 ARG A CA 1
ATOM 3829 C C . ARG A 1 491 ? -6.419 25.055 68.781 1.00 97.06 491 ARG A C 1
ATOM 3831 O O . ARG A 1 491 ? -6.090 25.104 69.960 1.00 97.06 491 ARG A O 1
ATOM 3838 N N . ARG A 1 492 ? -7.698 24.957 68.403 1.00 96.81 492 ARG A N 1
ATOM 3839 C CA . ARG A 1 492 ? -8.801 24.840 69.369 1.00 96.81 492 ARG A CA 1
ATOM 3840 C C . ARG A 1 492 ? -8.716 23.537 70.171 1.00 96.81 492 ARG A C 1
ATOM 3842 O O . ARG A 1 492 ? -8.975 23.568 71.368 1.00 96.81 492 ARG A O 1
ATOM 3849 N N . LYS A 1 493 ? -8.343 22.415 69.545 1.00 95.75 493 LYS A N 1
ATOM 3850 C CA . LYS A 1 493 ? -8.118 21.132 70.239 1.00 95.75 493 LYS A CA 1
ATOM 3851 C C . LYS A 1 493 ? -6.897 21.186 71.161 1.00 95.75 493 LYS A C 1
ATOM 3853 O O . LYS A 1 493 ? -6.993 20.725 72.290 1.00 95.75 493 LYS A O 1
ATOM 3858 N N . GLU A 1 494 ? -5.799 21.801 70.720 1.00 94.94 494 GLU A N 1
ATOM 3859 C CA . GLU A 1 494 ? -4.594 22.026 71.539 1.00 94.94 494 GLU A CA 1
ATOM 3860 C C . GLU A 1 494 ? -4.906 22.891 72.780 1.00 94.94 494 GLU A C 1
ATOM 3862 O O . GLU A 1 494 ? -4.515 22.539 73.889 1.00 94.94 494 GLU A O 1
ATOM 3867 N N . GLN A 1 495 ? -5.685 23.970 72.621 1.00 94.00 495 GLN A N 1
ATOM 3868 C CA . GLN A 1 495 ? -6.166 24.797 73.739 1.00 94.00 495 GLN A CA 1
ATOM 3869 C C . GLN A 1 495 ? -7.112 24.045 74.684 1.00 94.00 495 GLN A C 1
ATOM 3871 O O . GLN A 1 495 ? -7.056 24.261 75.890 1.00 94.00 495 GLN A O 1
ATOM 3876 N N . LEU A 1 496 ? -7.975 23.169 74.157 1.00 93.31 496 LEU A N 1
ATOM 3877 C CA . LEU A 1 496 ? -8.883 22.371 74.981 1.00 93.31 496 LEU A CA 1
ATOM 3878 C C . LEU A 1 496 ? -8.120 21.325 75.808 1.00 93.31 496 LEU A C 1
ATOM 3880 O O . LEU A 1 496 ? -8.434 21.139 76.977 1.00 93.31 496 LEU A O 1
ATOM 3884 N N . ALA A 1 497 ? -7.105 20.680 75.221 1.00 90.88 497 ALA A N 1
ATOM 3885 C CA . ALA A 1 497 ? -6.257 19.710 75.916 1.00 90.88 497 ALA A CA 1
ATOM 3886 C C . ALA A 1 497 ? -5.487 20.361 77.077 1.00 90.88 497 ALA A C 1
ATOM 3888 O O . ALA A 1 497 ? -5.541 19.867 78.198 1.00 90.88 497 ALA A O 1
ATOM 3889 N N . LEU A 1 498 ? -4.893 21.539 76.841 1.00 90.31 498 LEU A N 1
ATOM 3890 C CA . LEU A 1 498 ? -4.242 22.357 77.876 1.00 90.31 498 LEU A CA 1
ATOM 3891 C C . LEU A 1 498 ? -5.158 22.725 79.057 1.00 90.31 498 LEU A C 1
ATOM 3893 O O . LEU A 1 498 ? -4.651 23.027 80.131 1.00 90.31 498 LEU A O 1
ATOM 3897 N N . PHE A 1 499 ? -6.481 22.717 78.870 1.00 86.38 499 PHE A N 1
ATOM 3898 C CA . PHE A 1 499 ? -7.459 23.007 79.922 1.00 86.38 499 PHE A CA 1
ATOM 3899 C C . PHE A 1 499 ? -7.941 21.752 80.677 1.00 86.38 499 PHE A C 1
ATOM 3901 O O . PHE A 1 499 ? -8.603 21.877 81.701 1.00 86.38 499 PHE A O 1
ATOM 3908 N N . MET A 1 500 ? -7.647 20.542 80.183 1.00 80.31 500 MET A N 1
ATOM 3909 C CA . MET A 1 500 ? -8.084 19.283 80.808 1.00 80.31 500 MET A CA 1
ATOM 3910 C C . MET A 1 500 ? -6.990 18.559 81.606 1.00 80.31 500 MET A C 1
ATOM 3912 O O . MET A 1 500 ? -7.324 17.673 82.387 1.00 80.31 500 MET A O 1
ATOM 3916 N N . ASP A 1 501 ? -5.725 18.959 81.458 1.00 65.00 501 ASP A N 1
ATOM 3917 C CA . ASP A 1 501 ? -4.577 18.386 82.182 1.00 65.00 501 ASP A CA 1
ATOM 3918 C C . ASP A 1 501 ? -4.270 19.095 83.524 1.00 65.00 501 ASP A C 1
ATOM 3920 O O . ASP A 1 501 ? -3.187 18.917 84.083 1.00 65.00 501 ASP A O 1
ATOM 3924 N N . GLU A 1 502 ? -5.193 19.895 84.078 1.00 62.41 502 GLU A N 1
ATOM 3925 C CA . GLU A 1 502 ? -5.021 20.443 85.432 1.00 62.41 502 GLU A CA 1
ATOM 3926 C C . GLU A 1 502 ? -5.300 19.338 86.477 1.00 62.41 502 GLU A C 1
ATOM 3928 O O . GLU A 1 502 ? -6.429 18.841 86.562 1.00 62.41 502 GLU A O 1
ATOM 3933 N N . PRO A 1 503 ? -4.301 18.892 87.268 1.00 55.03 503 PRO A N 1
ATOM 3934 C CA . PRO A 1 503 ? -4.489 17.778 88.186 1.00 55.03 503 PRO A CA 1
ATOM 3935 C C . PRO A 1 503 ? -5.361 18.214 89.366 1.00 55.03 503 PRO A C 1
ATOM 3937 O O . PRO A 1 503 ? -4.939 19.004 90.211 1.00 55.03 503 PRO A O 1
ATOM 3940 N N . THR A 1 504 ? -6.568 17.654 89.464 1.00 56.81 504 THR A N 1
ATOM 3941 C CA . THR A 1 504 ? -7.461 17.834 90.618 1.00 56.81 504 THR A CA 1
ATOM 3942 C C . THR A 1 504 ? -6.944 17.062 91.833 1.00 56.81 504 THR A C 1
ATOM 3944 O O . THR A 1 504 ? -7.527 16.055 92.241 1.00 56.81 504 THR A O 1
ATOM 3947 N N . ASP A 1 505 ? -5.836 17.524 92.405 1.00 47.75 505 ASP A N 1
ATOM 3948 C CA . ASP A 1 505 ? -5.210 16.929 93.579 1.00 47.75 505 ASP A CA 1
ATOM 3949 C C . ASP A 1 505 ? -5.506 17.767 94.830 1.00 47.75 505 ASP A C 1
ATOM 3951 O O . ASP A 1 505 ? -4.819 18.739 95.147 1.00 47.75 505 ASP A O 1
ATOM 3955 N N . SER A 1 506 ? -6.602 17.431 95.515 1.00 44.19 506 SER A N 1
ATOM 3956 C CA . SER A 1 506 ? -6.653 17.319 96.984 1.00 44.19 506 SER A CA 1
ATOM 3957 C C . SER A 1 506 ? -8.087 17.209 97.508 1.00 44.19 506 SER A C 1
ATOM 3959 O O . SER A 1 506 ? -8.929 18.094 97.360 1.00 44.19 506 SER A O 1
ATOM 3961 N N . ALA A 1 507 ? -8.342 16.140 98.257 1.00 43.28 507 ALA A N 1
ATOM 3962 C CA . ALA A 1 507 ? -9.451 16.094 99.196 1.00 43.28 507 ALA A CA 1
ATOM 3963 C C . ALA A 1 507 ? -8.939 16.439 100.602 1.00 43.28 507 ALA A C 1
ATOM 3965 O O . ALA A 1 507 ? -8.293 15.590 101.215 1.00 43.28 507 ALA A O 1
ATOM 3966 N N . SER A 1 508 ? -9.265 17.627 101.143 1.00 42.59 508 SER A N 1
ATOM 3967 C CA . SER A 1 508 ? -9.736 17.793 102.542 1.00 42.59 508 SER A CA 1
ATOM 3968 C C . SER A 1 508 ? -9.838 19.241 103.060 1.00 42.59 508 SER A C 1
ATOM 3970 O O . SER A 1 508 ? -8.848 19.945 103.192 1.00 42.59 508 SER A O 1
ATOM 3972 N N . LYS A 1 509 ? -11.025 19.549 103.605 1.00 42.47 509 LYS A N 1
ATOM 3973 C CA . LYS A 1 509 ? -11.274 20.361 104.821 1.00 42.47 509 LYS A CA 1
ATOM 3974 C C . LYS A 1 509 ? -10.963 21.880 104.834 1.00 42.47 509 LYS A C 1
ATOM 3976 O O . LYS A 1 509 ? -10.002 22.331 105.445 1.00 42.47 509 LYS A O 1
ATOM 3981 N N . SER A 1 510 ? -12.053 22.621 104.609 1.00 41.53 510 SER A N 1
ATOM 3982 C CA . SER A 1 510 ? -12.840 23.283 105.681 1.00 41.53 510 SER A CA 1
ATOM 3983 C C . SER A 1 510 ? -12.812 24.815 105.830 1.00 41.53 510 SER A C 1
ATOM 3985 O O . SER A 1 510 ? -11.771 25.452 105.805 1.00 41.53 510 SER A O 1
ATOM 3987 N N . LYS A 1 511 ? -14.013 25.312 106.181 1.00 44.38 511 LYS A N 1
ATOM 3988 C CA . LYS A 1 511 ? -14.365 26.572 106.865 1.00 44.38 511 LYS A CA 1
ATOM 3989 C C . LYS A 1 511 ? -14.316 27.903 106.088 1.00 44.38 511 LYS A C 1
ATOM 3991 O O . LYS A 1 511 ? -13.277 28.525 105.949 1.00 44.38 511 LYS A O 1
ATOM 3996 N N . LEU A 1 512 ? -15.543 28.402 105.884 1.00 46.19 512 LEU A N 1
ATOM 3997 C CA . LEU A 1 512 ? -16.023 29.709 106.363 1.00 46.19 512 LEU A CA 1
ATOM 3998 C C . LEU A 1 512 ? -15.499 30.965 105.640 1.00 46.19 512 LEU A C 1
ATOM 4000 O O . LEU A 1 512 ? -14.421 31.444 105.962 1.00 46.19 512 LEU A O 1
ATOM 4004 N N . PHE A 1 513 ? -16.343 31.580 104.803 1.00 39.12 513 PHE A N 1
ATOM 4005 C CA . PHE A 1 513 ? -16.758 32.982 104.987 1.00 39.12 513 PHE A CA 1
ATOM 4006 C C . PHE A 1 513 ? -17.996 33.317 104.133 1.00 39.12 513 PHE A C 1
ATOM 4008 O O . PHE A 1 513 ? -18.066 32.934 102.968 1.00 39.12 513 PHE A O 1
ATOM 4015 N N . ASP A 1 514 ? -18.958 34.033 104.720 1.00 45.59 514 ASP A N 1
ATOM 4016 C CA . ASP A 1 514 ? -20.063 34.680 104.000 1.00 45.59 514 ASP A CA 1
ATOM 4017 C C . ASP A 1 514 ? -19.568 35.931 103.258 1.00 45.59 514 ASP A C 1
ATOM 4019 O O . ASP A 1 514 ? -18.764 36.690 103.802 1.00 45.59 514 ASP A O 1
ATOM 4023 N N . SER A 1 515 ? -20.124 36.215 102.077 1.00 41.31 515 SER A N 1
ATOM 4024 C CA . SER A 1 515 ? -20.442 37.578 101.608 1.00 41.31 515 SER A CA 1
ATOM 4025 C C . SER A 1 515 ? -21.361 37.517 100.384 1.00 41.31 515 SER A C 1
ATOM 4027 O O . SER A 1 515 ? -21.328 36.553 99.622 1.00 41.31 515 SER A O 1
ATOM 4029 N N . ALA A 1 516 ? -22.229 38.519 100.243 1.00 40.88 516 ALA A N 1
ATOM 4030 C CA . ALA A 1 516 ? -23.419 38.471 99.393 1.00 40.88 516 ALA A CA 1
ATOM 4031 C C . ALA A 1 516 ? -23.334 39.340 98.120 1.00 40.88 516 ALA A C 1
ATOM 4033 O O . ALA A 1 516 ? -22.483 40.218 98.023 1.00 40.88 516 ALA A O 1
ATOM 4034 N N . GLU A 1 517 ? -24.325 39.132 97.238 1.00 39.88 517 GLU A N 1
ATOM 4035 C CA . GLU A 1 517 ? -24.814 40.048 96.184 1.00 39.88 517 GLU A CA 1
ATOM 4036 C C . GLU A 1 517 ? -23.904 40.391 94.975 1.00 39.88 517 GLU A C 1
ATOM 4038 O O . GLU A 1 517 ? -22.681 40.323 95.052 1.00 39.88 517 GLU A O 1
ATOM 4043 N N . PRO A 1 518 ? -24.487 40.858 93.846 1.00 56.97 518 PRO A N 1
ATOM 4044 C CA . PRO A 1 518 ? -25.771 40.460 93.254 1.00 56.97 518 PRO A CA 1
ATOM 4045 C C . PRO A 1 518 ? -25.653 40.128 91.745 1.00 56.97 518 PRO A C 1
ATOM 4047 O O . PRO A 1 518 ? -24.590 40.203 91.132 1.00 56.97 518 PRO A O 1
ATOM 4050 N N . ALA A 1 519 ? -26.775 39.742 91.130 1.00 49.34 519 ALA A N 1
ATOM 4051 C CA . ALA A 1 519 ? -26.873 39.461 89.695 1.00 49.34 519 ALA A CA 1
ATOM 4052 C C . ALA A 1 519 ? -26.646 40.705 88.810 1.00 49.34 519 ALA A C 1
ATOM 4054 O O . ALA A 1 519 ? -26.875 41.834 89.249 1.00 49.34 519 ALA A O 1
ATOM 4055 N N . PRO A 1 520 ? -26.363 40.486 87.514 1.00 50.75 520 PRO A N 1
ATOM 4056 C CA . PRO A 1 520 ? -27.123 41.221 86.507 1.00 50.75 520 PRO A CA 1
ATOM 4057 C C . PRO A 1 520 ? -27.803 40.328 85.455 1.00 50.75 520 PRO A C 1
ATOM 4059 O O . PRO A 1 520 ? -27.199 39.478 84.809 1.00 50.75 520 PRO A O 1
ATOM 4062 N N . GLU A 1 521 ? -29.092 40.616 85.291 1.00 39.50 521 GLU A N 1
ATOM 4063 C CA . GLU A 1 521 ? -29.812 40.759 84.020 1.00 39.50 521 GLU A CA 1
ATOM 4064 C C . GLU A 1 521 ? -29.797 39.621 82.984 1.00 39.50 521 GLU A C 1
ATOM 4066 O O . GLU A 1 521 ? -28.946 39.483 82.106 1.00 39.50 521 GLU A O 1
ATOM 4071 N N . VAL A 1 522 ? -30.932 38.920 82.986 1.00 52.03 522 VAL A N 1
ATOM 4072 C CA . VAL A 1 522 ? -31.534 38.298 81.805 1.00 52.03 522 VAL A CA 1
ATOM 4073 C C . VAL A 1 522 ? -31.646 39.324 80.668 1.00 52.03 522 VAL A C 1
ATOM 4075 O O . VAL A 1 522 ? -32.493 40.213 80.724 1.00 52.03 522 VAL A O 1
ATOM 4078 N N . ILE A 1 523 ? -30.883 39.138 79.587 1.00 44.31 523 ILE A N 1
ATOM 4079 C CA . ILE A 1 523 ? -31.200 39.734 78.281 1.00 44.31 523 ILE A CA 1
ATOM 4080 C C . ILE A 1 523 ? -31.600 38.628 77.304 1.00 44.31 523 ILE A C 1
ATOM 4082 O O . ILE A 1 523 ? -30.954 37.590 77.159 1.00 44.31 523 ILE A O 1
ATOM 4086 N N . SER A 1 524 ? -32.747 38.853 76.675 1.00 40.41 524 SER A N 1
ATOM 4087 C CA . SER A 1 524 ? -33.487 37.908 75.853 1.00 40.41 524 SER A CA 1
ATOM 4088 C C . SER A 1 524 ? -32.787 37.564 74.536 1.00 40.41 524 SER A C 1
ATOM 4090 O O . SER A 1 524 ? -32.225 38.418 73.855 1.00 40.41 524 SER A O 1
ATOM 4092 N N . LYS A 1 525 ? -32.918 36.300 74.110 1.00 47.94 525 LYS A N 1
ATOM 4093 C CA . LYS A 1 525 ? -32.713 35.914 72.706 1.00 47.94 525 LYS A CA 1
ATOM 4094 C C . LYS A 1 525 ? -33.806 36.574 71.850 1.00 47.94 525 LYS A C 1
ATOM 4096 O O . LYS A 1 525 ? -34.976 36.247 72.064 1.00 47.94 525 LYS A O 1
ATOM 4101 N N . PRO A 1 526 ? -33.486 37.428 70.863 1.00 46.06 526 PRO A N 1
ATOM 4102 C CA . PRO A 1 526 ? -34.475 37.872 69.893 1.00 46.06 526 PRO A CA 1
ATOM 4103 C C . PRO A 1 526 ? -34.732 36.766 68.862 1.00 46.06 526 PRO A C 1
ATOM 4105 O O . PRO A 1 526 ? -33.804 36.174 68.309 1.00 46.06 526 PRO A O 1
ATOM 4108 N N . ALA A 1 527 ? -36.005 36.503 68.575 1.00 49.00 527 ALA A N 1
ATOM 4109 C CA . ALA A 1 527 ? -36.395 35.612 67.491 1.00 49.00 527 ALA A CA 1
ATOM 4110 C C . ALA A 1 527 ? -36.165 36.292 66.130 1.00 49.00 527 ALA A C 1
ATOM 4112 O O . ALA A 1 527 ? -36.793 37.306 65.819 1.00 49.00 527 ALA A O 1
ATOM 4113 N N . ALA A 1 528 ? -35.316 35.701 65.287 1.00 41.81 528 ALA A N 1
ATOM 4114 C CA . ALA A 1 528 ? -35.179 36.083 63.886 1.00 41.81 528 ALA A CA 1
ATOM 4115 C C . ALA A 1 528 ? -36.049 35.176 63.003 1.00 41.81 528 ALA A C 1
ATOM 4117 O O . ALA A 1 528 ? -35.619 34.137 62.515 1.00 41.81 528 ALA A O 1
ATOM 4118 N N . LYS A 1 529 ? -37.306 35.608 62.865 1.00 42.06 529 LYS A N 1
ATOM 4119 C CA . LYS A 1 529 ? -38.091 35.660 61.622 1.00 42.06 529 LYS A CA 1
ATOM 4120 C C . LYS A 1 529 ? -37.678 34.703 60.492 1.00 42.06 529 LYS A C 1
ATOM 4122 O O . LYS A 1 529 ? -36.739 34.967 59.744 1.00 42.06 529 LYS A O 1
ATOM 4127 N N . SER A 1 530 ? -38.527 33.705 60.261 1.00 47.38 530 SER A N 1
ATOM 4128 C CA . SER A 1 530 ? -38.756 33.170 58.923 1.00 47.38 530 SER A CA 1
ATOM 4129 C C . SER A 1 530 ? -39.275 34.290 58.018 1.00 47.38 530 SER A C 1
ATOM 4131 O O . SER A 1 530 ? -40.389 34.781 58.202 1.00 47.38 530 SER A O 1
ATOM 4133 N N . THR A 1 531 ? -38.479 34.688 57.030 1.00 38.81 531 THR A N 1
ATOM 4134 C CA . THR A 1 531 ? -38.940 35.570 55.954 1.00 38.81 531 THR A CA 1
ATOM 4135 C C . THR A 1 531 ? -39.094 34.732 54.697 1.00 38.81 531 THR A C 1
ATOM 4137 O O . THR A 1 531 ? -38.111 34.355 54.063 1.00 38.81 531 THR A O 1
ATOM 4140 N N . ILE A 1 532 ? -40.346 34.430 54.366 1.00 43.50 532 ILE A N 1
ATOM 4141 C CA . ILE A 1 532 ? -40.739 33.970 53.035 1.00 43.50 532 ILE A CA 1
ATOM 4142 C C . ILE A 1 532 ? -40.408 35.106 52.062 1.00 43.50 532 ILE A C 1
ATOM 4144 O O . ILE A 1 532 ? -40.855 36.233 52.272 1.00 43.50 532 ILE A O 1
ATOM 4148 N N . ILE A 1 533 ? -39.628 34.816 51.023 1.00 41.19 533 ILE A N 1
ATOM 4149 C CA . ILE A 1 533 ? -39.567 35.641 49.814 1.00 41.19 533 ILE A CA 1
ATOM 4150 C C . ILE A 1 533 ? -39.773 34.697 48.638 1.00 41.19 533 ILE A C 1
ATOM 4152 O O . ILE A 1 533 ? -39.003 33.757 48.439 1.00 41.19 533 ILE A O 1
ATOM 4156 N N . ASP A 1 534 ? -40.844 34.949 47.897 1.00 34.81 534 ASP A N 1
ATOM 4157 C CA . ASP A 1 534 ? -41.236 34.187 46.724 1.00 34.81 534 ASP A CA 1
ATOM 4158 C C . ASP A 1 534 ? -40.186 34.278 45.608 1.00 34.81 534 ASP A C 1
ATOM 4160 O O . ASP A 1 534 ? -39.734 35.364 45.239 1.00 34.81 534 ASP A O 1
ATOM 4164 N N . ALA A 1 535 ? -39.860 33.134 45.006 1.00 35.50 535 ALA A N 1
ATOM 4165 C CA . ALA A 1 535 ? -39.326 33.100 43.650 1.00 35.50 535 ALA A CA 1
ATOM 4166 C C . ALA A 1 535 ? -40.526 33.017 42.684 1.00 35.50 535 ALA A C 1
ATOM 4168 O O . ALA A 1 535 ? -41.359 32.119 42.840 1.00 35.50 535 ALA A O 1
ATOM 4169 N N . PRO A 1 536 ? -40.673 33.941 41.718 1.00 51.62 536 PRO A N 1
ATOM 4170 C CA . PRO A 1 536 ? -41.924 34.088 40.988 1.00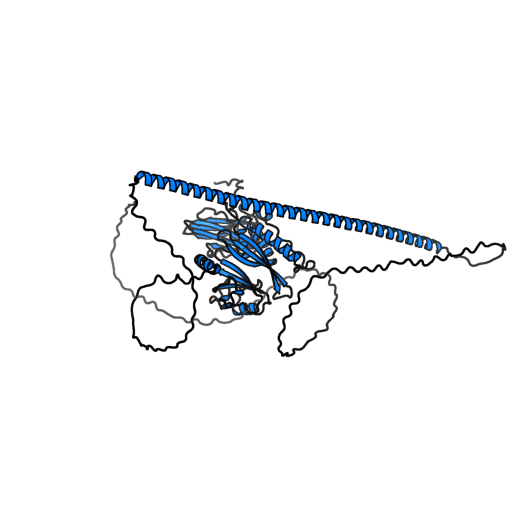 51.62 536 PRO A CA 1
ATOM 4171 C C . PRO A 1 536 ? -42.142 32.973 39.961 1.00 51.62 536 PRO A C 1
ATOM 4173 O O . PRO A 1 536 ? -41.323 32.743 39.071 1.00 51.62 536 PRO A O 1
ATOM 4176 N N . VAL A 1 537 ? -43.326 32.363 40.016 1.00 39.78 537 VAL A N 1
ATOM 4177 C CA . VAL A 1 537 ? -43.908 31.665 38.868 1.00 39.78 537 VAL A CA 1
ATOM 4178 C C . VAL A 1 537 ? -44.278 32.717 37.821 1.00 39.78 537 VAL A C 1
ATOM 4180 O O . VAL A 1 537 ? -45.256 33.441 37.987 1.00 39.78 537 VAL A O 1
ATOM 4183 N N . VAL A 1 538 ? -43.522 32.781 36.725 1.00 40.00 538 VAL A N 1
ATOM 4184 C CA . VAL A 1 538 ? -43.957 33.458 35.496 1.00 40.00 538 VAL A CA 1
ATOM 4185 C C . VAL A 1 538 ? -44.107 32.411 34.404 1.00 40.00 538 VAL A C 1
ATOM 4187 O O . VAL A 1 538 ? -43.128 31.881 33.884 1.00 40.00 538 VAL A O 1
ATOM 4190 N N . ALA A 1 539 ? -45.357 32.116 34.062 1.00 38.12 539 ALA A N 1
ATOM 4191 C CA . ALA A 1 539 ? -45.689 31.319 32.895 1.00 38.12 539 ALA A CA 1
ATOM 4192 C C . ALA A 1 539 ? -45.726 32.206 31.640 1.00 38.12 539 ALA A C 1
ATOM 4194 O O . ALA A 1 539 ? -46.517 33.141 31.555 1.00 38.12 539 ALA A O 1
ATOM 4195 N N . ALA A 1 540 ? -44.910 31.856 30.650 1.00 36.88 540 ALA A N 1
ATOM 4196 C CA . ALA A 1 540 ? -45.074 32.189 29.235 1.00 36.88 540 ALA A CA 1
ATOM 4197 C C . ALA A 1 540 ? -44.407 31.029 28.474 1.00 36.88 540 ALA A C 1
ATOM 4199 O O . ALA A 1 540 ? -43.203 30.838 28.582 1.00 36.88 540 ALA A O 1
ATOM 4200 N N . VAL A 1 541 ? -45.120 30.078 27.866 1.00 41.66 541 VAL A N 1
ATOM 4201 C CA . VAL A 1 541 ? -46.086 30.241 26.763 1.00 41.66 541 VAL A CA 1
ATOM 4202 C C . VAL A 1 541 ? -45.505 31.079 25.622 1.00 41.66 541 VAL A C 1
ATOM 4204 O O . VAL A 1 541 ? -45.976 32.169 25.324 1.00 41.66 541 VAL A O 1
ATOM 4207 N N . THR A 1 542 ? -44.514 30.507 24.940 1.00 35.25 542 THR A N 1
ATOM 4208 C CA . THR A 1 542 ? -44.260 30.745 23.512 1.00 35.25 542 THR A CA 1
ATOM 4209 C C . THR A 1 542 ? -43.884 29.426 22.840 1.00 35.25 542 THR A C 1
ATOM 4211 O O . THR A 1 542 ? -42.741 28.981 22.849 1.00 35.25 542 THR A O 1
ATOM 4214 N N . SER A 1 543 ? -44.886 28.776 22.253 1.00 38.81 543 SER A N 1
ATOM 4215 C CA . SER A 1 543 ? -44.720 27.652 21.332 1.00 38.81 543 SER A CA 1
ATOM 4216 C C . SER A 1 543 ? -44.202 28.139 19.975 1.00 38.81 543 SER A C 1
ATOM 4218 O O . SER A 1 543 ? -44.856 28.982 19.367 1.00 38.81 543 SER A O 1
ATOM 4220 N N . LEU A 1 544 ? -43.100 27.577 19.475 1.00 35.03 544 LEU A N 1
ATOM 4221 C CA . LEU A 1 544 ? -42.579 27.707 18.099 1.00 35.03 544 LEU A CA 1
ATOM 4222 C C . LEU A 1 544 ? -41.770 26.420 17.774 1.00 35.03 544 LEU A C 1
ATOM 4224 O O . LEU A 1 544 ? -41.465 25.660 18.695 1.00 35.03 544 LEU A O 1
ATOM 4228 N N . PRO A 1 545 ? -41.575 26.043 16.497 1.00 44.19 545 PRO A N 1
ATOM 4229 C CA . PRO A 1 545 ? -42.246 24.838 16.026 1.00 44.19 545 PRO A CA 1
ATOM 4230 C C . PRO A 1 545 ? -41.293 23.702 15.644 1.00 44.19 545 PRO A C 1
ATOM 4232 O O . PRO A 1 545 ? -40.246 23.909 15.032 1.00 44.19 545 PRO A O 1
ATOM 4235 N N . THR A 1 546 ? -41.723 22.472 15.916 1.00 39.84 546 THR A N 1
ATOM 4236 C CA . THR A 1 546 ? -41.108 21.258 15.371 1.00 39.84 546 THR A CA 1
ATOM 4237 C C . THR A 1 546 ? -41.361 21.187 13.856 1.00 39.84 546 THR A C 1
ATOM 4239 O O . THR A 1 546 ? -42.512 21.357 13.440 1.00 39.84 546 THR A O 1
ATOM 4242 N N . PRO A 1 547 ? -40.349 20.925 13.007 1.00 49.56 547 PRO A N 1
ATOM 4243 C CA . PRO A 1 547 ? -40.568 20.745 11.573 1.00 49.56 547 PRO A CA 1
ATOM 4244 C C . PRO A 1 547 ? -41.375 19.461 11.287 1.00 49.56 547 PRO A C 1
ATOM 4246 O O . PRO A 1 547 ? -41.255 18.480 12.027 1.00 49.56 547 PRO A O 1
ATOM 4249 N N . PRO A 1 548 ? -42.199 19.435 10.222 1.00 43.16 548 PRO 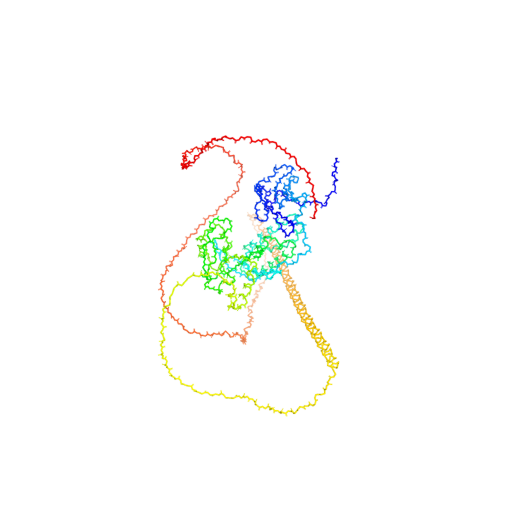A N 1
ATOM 4250 C CA . PRO A 1 548 ? -43.102 18.322 9.956 1.00 43.16 548 PRO A CA 1
ATOM 4251 C C . PRO A 1 548 ? -42.353 17.089 9.437 1.00 43.16 548 PRO A C 1
ATOM 4253 O O . PRO A 1 548 ? -41.860 17.069 8.309 1.00 43.16 548 PRO A O 1
ATOM 4256 N N . VAL A 1 549 ? -42.347 16.016 10.231 1.00 37.00 549 VAL A N 1
ATOM 4257 C CA . VAL A 1 549 ? -42.020 14.672 9.740 1.00 37.00 549 VAL A CA 1
ATOM 4258 C C . VAL A 1 549 ? -43.184 14.193 8.872 1.00 37.00 549 VAL A C 1
ATOM 4260 O O . VAL A 1 549 ? -44.261 13.880 9.381 1.00 37.00 549 VAL A O 1
ATOM 4263 N N . GLN A 1 550 ? -42.980 14.147 7.555 1.00 35.50 550 GLN A N 1
ATOM 4264 C CA . GLN A 1 550 ? -43.948 13.546 6.640 1.00 35.50 550 GLN A CA 1
ATOM 4265 C C . GLN A 1 550 ? -43.963 12.026 6.823 1.00 35.50 550 GLN A C 1
ATOM 4267 O O . GLN A 1 550 ? -43.077 11.317 6.351 1.00 35.50 550 GLN A O 1
ATOM 4272 N N . VAL A 1 551 ? -45.002 11.527 7.490 1.00 31.67 551 VAL A N 1
ATOM 4273 C CA . VAL A 1 551 ? -45.341 10.103 7.490 1.00 31.67 551 VAL A CA 1
ATOM 4274 C C . VAL A 1 551 ? -46.095 9.800 6.197 1.00 31.67 551 VAL A C 1
ATOM 4276 O O . VAL A 1 551 ? -47.271 10.137 6.070 1.00 31.67 551 VAL A O 1
ATOM 4279 N N . THR A 1 552 ? -45.436 9.156 5.236 1.00 34.72 552 THR A N 1
ATOM 4280 C CA . THR A 1 552 ? -46.118 8.513 4.108 1.00 34.72 552 THR A CA 1
ATOM 4281 C C . THR A 1 552 ? -46.545 7.107 4.511 1.00 34.72 552 THR A C 1
ATOM 4283 O O . THR A 1 552 ? -45.731 6.231 4.793 1.00 34.72 552 THR A O 1
ATOM 4286 N N . SER A 1 553 ? -47.855 6.896 4.569 1.00 31.80 553 SER A N 1
ATOM 4287 C CA . SER A 1 553 ? -48.469 5.607 4.864 1.00 31.80 553 SER A CA 1
ATOM 4288 C C . SER A 1 553 ? -48.578 4.741 3.607 1.00 31.80 553 SER A C 1
ATOM 4290 O O . SER A 1 553 ? -49.197 5.136 2.621 1.00 31.80 553 SER A O 1
ATOM 4292 N N . THR A 1 554 ? -48.062 3.513 3.674 1.00 30.80 554 THR A N 1
ATOM 4293 C CA . THR A 1 554 ? -48.394 2.438 2.728 1.00 30.80 554 THR A CA 1
ATOM 4294 C C . THR A 1 554 ? -48.691 1.129 3.461 1.00 30.80 554 THR A C 1
ATOM 4296 O O . THR A 1 554 ? -47.816 0.327 3.777 1.00 30.80 554 THR A O 1
ATOM 4299 N N . THR A 1 555 ? -49.984 0.890 3.685 1.00 30.02 555 THR A N 1
ATOM 4300 C CA . THR A 1 555 ? -50.613 -0.445 3.649 1.00 30.02 555 THR A CA 1
ATOM 4301 C C . THR A 1 555 ? -50.160 -1.161 2.358 1.00 30.02 555 THR A C 1
ATOM 4303 O O . THR A 1 555 ? -49.981 -0.499 1.342 1.00 30.02 555 THR A O 1
ATOM 4306 N N . THR A 1 556 ? -49.953 -2.475 2.228 1.00 29.70 556 THR A N 1
ATOM 4307 C CA . THR A 1 556 ? -50.453 -3.704 2.890 1.00 29.70 556 THR A CA 1
ATOM 4308 C C . THR A 1 556 ? -49.413 -4.802 2.520 1.00 29.70 556 THR A C 1
ATOM 4310 O O . THR A 1 556 ? -48.785 -4.671 1.476 1.00 29.70 556 THR A O 1
ATOM 4313 N N . ALA A 1 557 ? -49.111 -5.876 3.257 1.00 30.38 557 ALA A N 1
ATOM 4314 C CA . ALA A 1 557 ? -49.953 -7.048 3.524 1.00 30.38 557 ALA A CA 1
ATOM 4315 C C . ALA A 1 557 ? -49.172 -8.099 4.353 1.00 30.38 557 ALA A C 1
ATOM 4317 O O . ALA A 1 557 ? -47.944 -8.141 4.312 1.00 30.38 557 ALA A O 1
ATOM 4318 N N . ALA A 1 558 ? -49.888 -8.976 5.065 1.00 35.53 558 ALA A N 1
ATOM 4319 C CA . ALA A 1 558 ? -49.329 -10.183 5.694 1.00 35.53 558 ALA A CA 1
ATOM 4320 C C . ALA A 1 558 ? -49.153 -11.319 4.646 1.00 35.53 558 ALA A C 1
ATOM 4322 O O . ALA A 1 558 ? -49.762 -11.219 3.576 1.00 35.53 558 ALA A O 1
ATOM 4323 N N . PRO A 1 559 ? -48.379 -12.400 4.914 1.00 49.91 559 PRO A N 1
ATOM 4324 C CA . PRO A 1 559 ? -48.906 -13.460 5.789 1.00 49.91 559 PRO A CA 1
ATOM 4325 C C . PRO A 1 559 ? -47.893 -14.252 6.662 1.00 49.91 559 PRO A C 1
ATOM 4327 O O . PRO A 1 559 ? -46.820 -14.627 6.216 1.00 49.91 559 PRO A O 1
ATOM 4330 N N . SER A 1 560 ? -48.376 -14.634 7.853 1.00 30.81 560 SER A N 1
ATOM 4331 C CA . SER A 1 560 ? -48.350 -15.987 8.461 1.00 30.81 560 SER A CA 1
ATOM 4332 C C . SER A 1 560 ? -47.052 -16.775 8.776 1.00 30.81 560 SER A C 1
ATOM 4334 O O . SER A 1 560 ? -46.085 -16.806 8.029 1.00 30.81 560 SER A O 1
ATOM 4336 N N . ALA A 1 561 ? -47.195 -17.585 9.838 1.00 32.41 561 ALA A N 1
ATOM 4337 C CA . ALA A 1 561 ? -46.478 -18.823 10.186 1.00 32.41 561 ALA A CA 1
ATOM 4338 C C . ALA A 1 561 ? -45.079 -18.743 10.846 1.00 32.41 561 ALA A C 1
ATOM 4340 O O . ALA A 1 561 ? -44.031 -18.731 10.209 1.00 32.41 561 ALA A O 1
ATOM 4341 N N . VAL A 1 562 ? -45.112 -18.846 12.179 1.00 39.50 562 VAL A N 1
ATOM 4342 C CA . VAL A 1 562 ? -44.006 -19.215 13.085 1.00 39.50 562 VAL A CA 1
ATOM 4343 C C . VAL A 1 562 ? -43.723 -20.729 12.985 1.00 39.50 562 VAL A C 1
ATOM 4345 O O . VAL A 1 562 ? -44.654 -21.504 12.758 1.00 39.50 562 VAL A O 1
ATOM 4348 N N . PRO A 1 563 ? -42.482 -21.184 13.236 1.00 44.81 563 PRO A N 1
ATOM 4349 C CA . PRO A 1 563 ? -42.289 -22.181 14.299 1.00 44.81 563 PRO A CA 1
ATOM 4350 C C . PRO A 1 563 ? -41.262 -21.731 15.348 1.00 44.81 563 PRO A C 1
ATOM 4352 O O . PRO A 1 563 ? -40.292 -21.038 15.051 1.00 44.81 563 PRO A O 1
ATOM 4355 N N . ALA A 1 564 ? -41.495 -22.136 16.596 1.00 35.44 564 ALA A N 1
ATOM 4356 C CA . ALA A 1 564 ? -40.663 -21.776 17.737 1.00 35.44 564 ALA A CA 1
ATOM 4357 C C . ALA A 1 564 ? -39.335 -22.551 17.764 1.00 35.44 564 ALA A C 1
ATOM 4359 O O . ALA A 1 564 ? -39.302 -23.742 17.454 1.00 35.44 564 ALA A O 1
ATOM 4360 N N . VAL A 1 565 ? -38.272 -21.901 18.246 1.00 34.16 565 VAL A N 1
ATOM 4361 C CA . VAL A 1 565 ? -37.047 -22.564 18.722 1.00 34.16 565 VAL A CA 1
ATOM 4362 C C . VAL A 1 565 ? -36.699 -22.015 20.107 1.00 34.16 565 VAL A C 1
ATOM 4364 O O . VAL A 1 565 ? -36.926 -20.846 20.411 1.00 34.16 565 VAL A O 1
ATOM 4367 N N . SER A 1 566 ? -36.226 -22.913 20.965 1.00 31.39 566 SER A N 1
ATOM 4368 C CA . SER A 1 566 ? -36.071 -22.763 22.412 1.00 31.39 566 SER A CA 1
ATOM 4369 C C . SER A 1 566 ? -35.074 -21.692 22.857 1.00 31.39 566 SER A C 1
ATOM 4371 O O . SER A 1 566 ? -33.926 -21.680 22.414 1.00 31.39 566 SER A O 1
ATOM 4373 N N . VAL A 1 567 ? -35.478 -20.907 23.858 1.00 31.83 567 VAL A N 1
ATOM 4374 C CA . VAL A 1 567 ? -34.565 -20.158 24.731 1.00 31.83 567 VAL A CA 1
ATOM 4375 C C . VAL A 1 567 ? -33.768 -21.150 25.584 1.00 31.83 567 VAL A C 1
ATOM 4377 O O . VAL A 1 567 ? -34.362 -21.999 26.248 1.00 31.83 567 VAL A O 1
ATOM 4380 N N . VAL A 1 568 ? -32.440 -21.021 25.597 1.00 37.56 568 VAL A N 1
ATOM 4381 C CA . VAL A 1 568 ? -31.556 -21.684 26.567 1.00 37.56 568 VAL A CA 1
ATOM 4382 C C . VAL A 1 568 ? -30.797 -20.604 27.332 1.00 37.56 568 VAL A C 1
ATOM 4384 O O . VAL A 1 568 ? -30.042 -19.831 26.751 1.00 37.56 568 VAL A O 1
ATOM 4387 N N . ASP A 1 569 ? -31.043 -20.556 28.636 1.00 40.03 569 ASP A N 1
ATOM 4388 C CA . ASP A 1 569 ? -30.408 -19.681 29.624 1.00 40.03 569 ASP A CA 1
ATOM 4389 C C . ASP A 1 569 ? -29.077 -20.297 30.102 1.00 40.03 569 ASP A C 1
ATOM 4391 O O . ASP A 1 569 ? -29.045 -21.493 30.410 1.00 40.03 569 ASP A O 1
ATOM 4395 N N . PRO A 1 570 ? -27.981 -19.520 30.185 1.00 42.22 570 PRO A N 1
ATOM 4396 C CA . PRO A 1 570 ? -26.824 -19.899 30.986 1.00 42.22 570 PRO A CA 1
ATOM 4397 C C . PRO A 1 570 ? -26.458 -18.831 32.030 1.00 42.22 570 PRO A C 1
ATOM 4399 O O . PRO A 1 570 ? -25.340 -18.311 32.070 1.00 42.22 570 PRO A O 1
ATOM 4402 N N . SER A 1 571 ? -27.379 -18.542 32.942 1.00 30.70 571 SER A N 1
ATOM 4403 C CA . SER A 1 571 ? -27.055 -17.901 34.212 1.00 30.70 571 SER A CA 1
ATOM 4404 C C . SER A 1 571 ? -26.187 -18.815 35.095 1.00 30.70 571 SER A C 1
ATOM 4406 O O . SER A 1 571 ? -26.550 -19.954 35.375 1.00 30.70 571 SER A O 1
ATOM 4408 N N . ALA A 1 572 ? -25.091 -18.237 35.610 1.00 33.78 572 ALA A N 1
ATOM 4409 C CA . ALA A 1 572 ? -24.199 -18.698 36.691 1.00 33.78 572 ALA A CA 1
ATOM 4410 C C . ALA A 1 572 ? -22.844 -19.340 36.313 1.00 33.78 572 ALA A C 1
ATOM 4412 O O . ALA A 1 572 ? -22.734 -20.535 36.047 1.00 33.78 572 ALA A O 1
ATOM 4413 N N . LYS A 1 573 ? -21.770 -18.564 36.546 1.00 36.25 573 LYS A N 1
ATOM 4414 C CA . LYS A 1 573 ? -20.694 -18.918 37.501 1.00 36.25 573 LYS A CA 1
ATOM 4415 C C . LYS A 1 573 ? -19.834 -17.696 37.857 1.00 36.25 573 LYS A C 1
ATOM 4417 O O . LYS A 1 573 ? -19.039 -17.223 37.054 1.00 36.25 573 LYS A O 1
ATOM 4422 N N . LYS A 1 574 ? -19.972 -17.209 39.097 1.00 37.97 574 LYS A N 1
ATOM 4423 C CA . LYS A 1 574 ? -18.973 -16.352 39.758 1.00 37.97 574 LYS A CA 1
ATOM 4424 C C . LYS A 1 574 ? -17.989 -17.246 40.518 1.00 37.97 574 LYS A C 1
ATOM 4426 O O . LYS A 1 574 ? -18.426 -18.054 41.329 1.00 37.97 574 LYS A O 1
ATOM 4431 N N . SER A 1 575 ? -16.694 -17.043 40.301 1.00 34.66 575 SER A N 1
ATOM 4432 C CA . SER A 1 575 ? -15.594 -17.428 41.200 1.00 34.66 575 SER A CA 1
ATOM 4433 C C . SER A 1 575 ? -14.430 -16.498 40.847 1.00 34.66 575 SER A C 1
ATOM 4435 O O . SER A 1 575 ? -13.927 -16.563 39.734 1.00 34.66 575 SER A O 1
ATOM 4437 N N . LEU A 1 576 ? -14.134 -15.451 41.618 1.00 37.97 576 LEU A N 1
ATOM 4438 C CA . LEU A 1 576 ? -13.239 -15.526 42.780 1.00 37.97 576 LEU A CA 1
ATOM 4439 C C . LEU A 1 576 ? -12.029 -16.433 42.524 1.00 37.97 576 LEU A C 1
ATOM 4441 O O . LEU A 1 576 ? -12.129 -17.642 42.709 1.00 37.97 576 LEU A O 1
ATOM 4445 N N . PHE A 1 577 ? -10.914 -15.813 42.134 1.00 34.16 577 PHE A N 1
ATOM 4446 C CA . PHE A 1 577 ? -9.574 -16.134 42.628 1.00 34.16 577 PHE A CA 1
ATOM 4447 C C . PHE A 1 577 ? -8.682 -14.893 42.474 1.00 34.16 577 PHE A C 1
ATOM 4449 O O . PHE A 1 577 ? -8.422 -14.428 41.367 1.00 34.16 577 PHE A O 1
ATOM 4456 N N . THR A 1 578 ? -8.255 -14.334 43.603 1.00 40.28 578 THR A N 1
ATOM 4457 C CA . THR A 1 578 ? -7.133 -13.395 43.699 1.00 40.28 578 THR A CA 1
ATOM 4458 C C . THR A 1 578 ? -5.948 -14.171 44.241 1.00 40.28 578 THR A C 1
ATOM 4460 O O . THR A 1 578 ? -6.055 -14.698 45.346 1.00 40.28 578 THR A O 1
ATOM 4463 N N . GLU A 1 579 ? -4.825 -14.199 43.529 1.00 35.03 579 GLU A N 1
ATOM 4464 C CA . GLU A 1 579 ? -3.563 -14.639 44.123 1.00 35.03 579 GLU A CA 1
ATOM 4465 C C . GLU A 1 579 ? -2.387 -13.853 43.536 1.00 35.03 579 GLU A C 1
ATOM 4467 O O . GLU A 1 579 ? -2.223 -13.748 42.319 1.00 35.03 579 GLU A O 1
ATOM 4472 N N . GLU A 1 580 ? -1.591 -13.251 44.423 1.00 37.62 580 GLU A N 1
ATOM 4473 C CA . GLU A 1 580 ? -0.266 -12.735 44.089 1.00 37.62 580 GLU A CA 1
ATOM 4474 C C . GLU A 1 580 ? 0.670 -13.909 43.794 1.00 37.62 580 GLU A C 1
ATOM 4476 O O . GLU A 1 580 ? 0.739 -14.849 44.584 1.00 37.62 580 GLU A O 1
ATOM 4481 N N . VAL A 1 581 ? 1.511 -13.799 42.764 1.00 35.38 581 VAL A N 1
ATOM 4482 C CA . VAL A 1 581 ? 2.756 -14.577 42.712 1.00 35.38 581 VAL A CA 1
ATOM 4483 C C . VAL A 1 581 ? 3.919 -13.634 42.429 1.00 35.38 581 VAL A C 1
ATOM 4485 O O . VAL A 1 581 ? 4.015 -13.018 41.367 1.00 35.38 581 VAL A O 1
ATOM 4488 N N . LYS A 1 582 ? 4.799 -13.507 43.427 1.00 32.81 582 LYS A N 1
ATOM 4489 C CA . LYS A 1 582 ? 6.080 -12.798 43.327 1.00 32.81 582 LYS A CA 1
ATOM 4490 C C . LYS A 1 582 ? 7.032 -13.556 42.400 1.00 32.81 582 LYS A C 1
ATOM 4492 O O . LYS A 1 582 ? 6.920 -14.768 42.235 1.00 32.81 582 LYS A O 1
ATOM 4497 N N . GLY A 1 583 ? 7.962 -12.821 41.794 1.00 36.00 583 GLY A N 1
ATOM 4498 C CA . GLY A 1 583 ? 8.867 -13.359 40.780 1.00 36.00 583 GLY A CA 1
ATOM 4499 C C . GLY A 1 583 ? 9.743 -14.512 41.273 1.00 36.00 583 GLY A C 1
ATOM 4500 O O . GLY A 1 583 ? 10.070 -14.600 42.456 1.00 36.00 583 GLY A O 1
ATOM 4501 N N . PHE A 1 584 ? 10.163 -15.351 40.326 1.00 31.89 584 PHE A N 1
ATOM 4502 C CA . PHE A 1 584 ? 11.201 -16.352 40.532 1.00 31.89 584 PHE A CA 1
ATOM 4503 C C . PHE A 1 584 ? 12.331 -16.194 39.515 1.00 31.89 584 PHE A C 1
ATOM 4505 O O . PHE A 1 584 ? 12.129 -15.836 38.355 1.00 31.89 584 PHE A O 1
ATOM 4512 N N . GLU A 1 585 ? 13.530 -16.439 40.017 1.00 32.84 585 GLU A N 1
ATOM 4513 C CA . GLU A 1 585 ? 14.825 -16.271 39.372 1.00 32.84 585 GLU A CA 1
ATOM 4514 C C . GLU A 1 585 ? 15.111 -17.445 38.417 1.00 32.84 585 GLU A C 1
ATOM 4516 O O . GLU A 1 585 ? 14.857 -18.601 38.759 1.00 32.84 585 GLU A O 1
ATOM 4521 N N . VAL A 1 586 ? 15.627 -17.175 37.210 1.00 33.44 586 VAL A N 1
ATOM 4522 C CA . VAL A 1 586 ? 15.897 -18.220 36.202 1.00 33.44 586 VAL A CA 1
ATOM 4523 C C . VAL A 1 586 ? 17.394 -18.518 36.128 1.00 33.44 586 VAL A C 1
ATOM 4525 O O . VAL A 1 586 ? 18.154 -17.800 35.479 1.00 33.44 586 VAL A O 1
ATOM 4528 N N . ALA A 1 587 ? 17.802 -19.620 36.756 1.00 35.03 587 ALA A N 1
ATOM 4529 C CA . ALA A 1 587 ? 19.110 -20.243 36.554 1.00 35.03 587 ALA A CA 1
ATOM 4530 C C . ALA A 1 587 ? 19.098 -21.177 35.315 1.00 35.03 587 ALA A C 1
ATOM 4532 O O . ALA A 1 587 ? 18.040 -21.695 34.944 1.00 35.03 587 ALA A O 1
ATOM 4533 N N . PRO A 1 588 ? 20.242 -21.403 34.638 1.00 41.97 588 PRO A N 1
ATOM 4534 C CA . PRO A 1 588 ? 20.271 -22.068 33.335 1.00 41.97 588 PRO A CA 1
ATOM 4535 C C . PRO A 1 588 ? 20.161 -23.598 33.426 1.00 41.97 588 PRO A C 1
ATOM 4537 O O . PRO A 1 588 ? 20.891 -24.252 34.170 1.00 41.97 588 PRO A O 1
ATOM 4540 N N . VAL A 1 589 ? 19.298 -24.187 32.592 1.00 38.06 589 VAL A N 1
ATOM 4541 C CA . VAL A 1 589 ? 19.126 -25.646 32.491 1.00 38.06 589 VAL A CA 1
ATOM 4542 C C . VAL A 1 589 ? 20.163 -26.261 31.546 1.00 38.06 589 VAL A C 1
ATOM 4544 O O . VAL A 1 589 ? 20.206 -25.961 30.351 1.00 38.06 589 VAL A O 1
ATOM 4547 N N . VAL A 1 590 ? 20.965 -27.178 32.087 1.00 37.12 590 VAL A N 1
ATOM 4548 C CA . VAL A 1 590 ? 21.892 -28.042 31.342 1.00 37.12 590 VAL A CA 1
ATOM 4549 C C . VAL A 1 590 ? 21.107 -29.090 30.542 1.00 37.12 590 VAL A C 1
ATOM 4551 O O . VAL A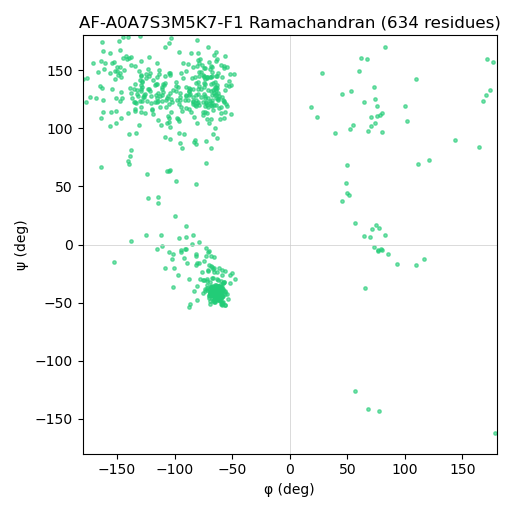 1 590 ? 20.225 -29.755 31.083 1.00 37.12 590 VAL A O 1
ATOM 4554 N N . ARG A 1 591 ? 21.440 -29.276 29.257 1.00 36.84 591 ARG A N 1
ATOM 4555 C CA . ARG A 1 591 ? 20.885 -30.358 28.422 1.00 36.84 591 ARG A CA 1
ATOM 4556 C C . ARG A 1 591 ? 21.708 -31.649 28.576 1.00 36.84 591 ARG A C 1
ATOM 4558 O O . ARG A 1 591 ? 22.917 -31.584 28.359 1.00 36.84 591 ARG A O 1
ATOM 4565 N N . PRO A 1 592 ? 21.095 -32.814 28.852 1.00 42.72 592 PRO A N 1
ATOM 4566 C CA . PRO A 1 592 ? 21.740 -34.109 28.659 1.00 42.72 592 PRO A CA 1
ATOM 4567 C C . PRO A 1 592 ? 21.696 -34.541 27.181 1.00 42.72 592 PRO A C 1
ATOM 4569 O O . PRO A 1 592 ? 20.865 -34.072 26.402 1.00 42.72 592 PRO A O 1
ATOM 4572 N N . ALA A 1 593 ? 22.600 -35.445 26.805 1.00 34.31 593 ALA A N 1
ATOM 4573 C CA . ALA A 1 593 ? 22.707 -36.031 25.467 1.00 34.31 593 ALA A CA 1
ATOM 4574 C C . ALA A 1 593 ? 22.175 -37.480 25.425 1.00 34.31 593 ALA A C 1
ATOM 4576 O O . ALA A 1 593 ? 21.968 -38.084 26.474 1.00 34.31 593 ALA A O 1
ATOM 4577 N N . SER A 1 594 ? 22.099 -38.053 24.211 1.00 34.84 594 SER A N 1
ATOM 4578 C CA . SER A 1 594 ? 21.828 -39.477 23.905 1.00 34.84 594 SER A CA 1
ATOM 4579 C C . SER A 1 594 ? 20.367 -39.929 24.106 1.00 34.84 594 SER A C 1
ATOM 4581 O O . SER A 1 594 ? 19.792 -39.789 25.176 1.00 34.84 594 SER A O 1
ATOM 4583 N N . SER A 1 595 ? 19.697 -40.512 23.110 1.00 32.72 595 SER A N 1
ATOM 4584 C CA . SER A 1 595 ? 20.090 -41.801 22.521 1.00 32.72 595 SER A CA 1
ATOM 4585 C C . SER A 1 595 ? 19.433 -42.073 21.161 1.00 32.72 595 SER A C 1
ATOM 4587 O O . SER A 1 595 ? 18.396 -41.503 20.825 1.00 32.72 595 SER A O 1
ATOM 4589 N N . ALA A 1 596 ? 20.062 -42.950 20.376 1.00 37.22 596 ALA A N 1
ATOM 4590 C CA . ALA A 1 596 ? 19.529 -43.467 19.119 1.00 37.22 596 ALA A CA 1
ATOM 4591 C C . ALA A 1 596 ? 18.707 -44.746 19.354 1.00 37.22 596 ALA A C 1
ATOM 4593 O O . ALA A 1 596 ? 19.031 -45.531 20.243 1.00 37.22 596 ALA A O 1
ATOM 4594 N N . VAL A 1 597 ? 17.694 -44.977 18.515 1.00 37.97 597 VAL A N 1
ATOM 4595 C CA . VAL A 1 597 ? 16.997 -46.265 18.392 1.00 37.97 597 VAL A CA 1
ATOM 4596 C C . VAL A 1 597 ? 16.851 -46.578 16.906 1.00 37.97 597 VAL A C 1
ATOM 4598 O O . VAL A 1 597 ? 16.295 -45.783 16.150 1.00 37.97 597 VAL A O 1
ATOM 4601 N N . GLU A 1 598 ? 17.379 -47.724 16.489 1.00 35.47 598 GLU A N 1
ATOM 4602 C CA . GLU A 1 598 ? 17.215 -48.261 15.139 1.00 35.47 598 GLU A CA 1
ATOM 4603 C C . GLU A 1 598 ? 15.780 -48.768 14.932 1.00 35.47 598 GLU A C 1
ATOM 4605 O O . GLU A 1 598 ? 15.191 -49.378 15.824 1.00 35.47 598 GLU A O 1
ATOM 4610 N N . SER A 1 599 ? 15.230 -48.593 13.727 1.00 34.59 599 SER A N 1
ATOM 4611 C CA . SER A 1 599 ? 14.071 -49.380 13.292 1.00 34.59 599 SER A CA 1
ATOM 4612 C C . SER A 1 599 ? 14.205 -49.754 11.818 1.00 34.59 599 SER A C 1
ATOM 4614 O O . SER A 1 599 ? 14.217 -48.902 10.931 1.00 34.59 599 SER A O 1
ATOM 4616 N N . THR A 1 600 ? 14.359 -51.053 11.581 1.00 33.97 600 THR A N 1
ATOM 4617 C CA . THR A 1 600 ? 14.594 -51.664 10.271 1.00 33.97 600 THR A CA 1
ATOM 4618 C C . THR A 1 600 ? 13.280 -51.841 9.513 1.00 33.97 600 THR A C 1
ATOM 4620 O O . THR A 1 600 ? 12.423 -52.597 9.964 1.00 33.97 600 THR A O 1
ATOM 4623 N N . ILE A 1 601 ? 13.136 -51.228 8.333 1.00 38.59 601 ILE A N 1
ATOM 4624 C CA . ILE A 1 601 ? 12.095 -51.581 7.348 1.00 38.59 601 ILE A CA 1
ATOM 4625 C C . ILE A 1 601 ? 12.733 -51.653 5.952 1.00 38.59 601 ILE A C 1
ATOM 4627 O O . ILE A 1 601 ? 13.526 -50.793 5.574 1.00 38.59 601 ILE A O 1
ATOM 4631 N N . ALA A 1 602 ? 12.419 -52.719 5.212 1.00 34.28 602 ALA A N 1
ATOM 4632 C CA . ALA A 1 602 ? 13.041 -53.066 3.934 1.00 34.28 602 ALA A CA 1
ATOM 4633 C C . ALA A 1 602 ? 12.468 -52.279 2.729 1.00 34.28 602 ALA A C 1
ATOM 4635 O O . ALA A 1 602 ? 11.296 -51.898 2.753 1.00 34.28 602 ALA A O 1
ATOM 4636 N N . PRO A 1 603 ? 13.251 -52.079 1.647 1.00 44.59 603 PRO A N 1
ATOM 4637 C CA . PRO A 1 603 ? 12.782 -51.443 0.417 1.00 44.59 603 PRO A CA 1
ATOM 4638 C C . PRO A 1 603 ? 12.103 -52.439 -0.540 1.00 44.59 603 PRO A C 1
ATOM 4640 O O . PRO A 1 603 ? 12.551 -53.574 -0.704 1.00 44.59 603 PRO A O 1
ATOM 4643 N N . ALA A 1 604 ? 11.052 -51.988 -1.228 1.00 37.31 604 ALA A N 1
ATOM 4644 C CA . ALA A 1 604 ? 10.346 -52.772 -2.239 1.00 37.31 604 ALA A CA 1
ATOM 4645 C C . ALA A 1 604 ? 10.865 -52.492 -3.665 1.00 37.31 604 ALA A C 1
ATOM 4647 O O . ALA A 1 604 ? 10.769 -51.373 -4.161 1.00 37.31 604 ALA A O 1
ATOM 4648 N N . VAL A 1 605 ? 11.394 -53.550 -4.286 1.00 39.50 605 VAL A N 1
ATOM 4649 C CA . VAL A 1 605 ? 11.382 -53.920 -5.719 1.00 39.50 605 VAL A CA 1
ATOM 4650 C C . VAL A 1 605 ? 11.056 -52.823 -6.756 1.00 39.50 605 VAL A C 1
ATOM 4652 O O . VAL A 1 605 ? 9.918 -52.371 -6.868 1.00 39.50 605 VAL A O 1
ATOM 4655 N N . GLN A 1 606 ? 12.020 -52.551 -7.645 1.00 39.00 606 GLN A N 1
ATOM 4656 C CA . GLN A 1 606 ? 11.775 -52.059 -9.011 1.00 39.00 606 GLN A CA 1
ATOM 4657 C C . GLN A 1 606 ? 11.974 -53.208 -10.023 1.00 39.00 606 GLN A C 1
ATOM 4659 O O . GLN A 1 606 ? 12.823 -54.065 -9.775 1.00 39.00 606 GLN A O 1
ATOM 4664 N N . PRO A 1 607 ? 11.238 -53.250 -11.151 1.00 52.22 607 PRO A N 1
ATOM 4665 C CA . PRO A 1 607 ? 11.465 -54.230 -12.212 1.00 52.22 607 PRO A CA 1
ATOM 4666 C C . PRO A 1 607 ? 12.521 -53.753 -13.224 1.00 52.22 607 PRO A C 1
ATOM 4668 O O . PRO A 1 607 ? 12.444 -52.640 -13.744 1.00 52.22 607 PRO A O 1
ATOM 4671 N N . GLU A 1 608 ? 13.475 -54.625 -13.547 1.00 31.48 608 GLU A N 1
ATOM 4672 C CA . GLU A 1 608 ? 14.416 -54.435 -14.656 1.00 31.48 608 GLU A CA 1
ATOM 4673 C C . GLU A 1 608 ? 13.732 -54.672 -16.015 1.00 31.48 608 GLU A C 1
ATOM 4675 O O . GLU A 1 608 ? 12.918 -55.585 -16.162 1.00 31.48 608 GLU A O 1
ATOM 4680 N N . ILE A 1 609 ? 14.119 -53.900 -17.036 1.00 37.31 609 ILE A N 1
ATOM 4681 C CA . ILE A 1 609 ? 13.899 -54.249 -18.447 1.00 37.31 609 ILE A CA 1
ATOM 4682 C C . ILE A 1 609 ? 15.251 -54.195 -19.156 1.00 37.31 609 ILE A C 1
ATOM 4684 O O . ILE A 1 609 ? 15.849 -53.131 -19.311 1.00 37.31 609 ILE A O 1
ATOM 4688 N N . SER A 1 610 ? 15.723 -55.361 -19.587 1.00 31.09 610 SER A N 1
ATOM 4689 C CA . SER A 1 610 ? 16.988 -55.529 -20.300 1.00 31.09 610 SER A CA 1
ATOM 4690 C C . SER A 1 610 ? 16.841 -55.201 -21.786 1.00 31.09 610 SER A C 1
ATOM 4692 O O . SER A 1 610 ? 15.898 -55.660 -22.428 1.00 31.09 610 SER A O 1
ATOM 4694 N N . VAL A 1 611 ? 17.829 -54.520 -22.372 1.00 34.97 611 VAL A N 1
ATOM 4695 C CA . VAL A 1 611 ? 18.056 -54.518 -23.827 1.00 34.97 611 VAL A CA 1
ATOM 4696 C C . VAL A 1 611 ? 19.522 -54.850 -24.090 1.00 34.97 611 VAL A C 1
ATOM 4698 O O . VAL A 1 611 ? 20.420 -54.327 -23.435 1.00 34.97 611 VAL A O 1
ATOM 4701 N N . GLN A 1 612 ? 19.745 -55.783 -25.012 1.00 30.70 612 GLN A N 1
ATOM 4702 C CA . GLN A 1 612 ? 21.045 -56.393 -25.275 1.00 30.70 612 GLN A CA 1
ATOM 4703 C C . GLN A 1 612 ? 21.939 -55.496 -26.135 1.00 30.70 612 GLN A C 1
ATOM 4705 O O . GLN A 1 612 ? 21.497 -54.931 -27.134 1.00 30.70 612 GLN A O 1
ATOM 4710 N N . THR A 1 613 ? 23.227 -55.454 -25.805 1.00 32.62 613 THR A N 1
ATOM 4711 C CA . THR A 1 613 ? 24.276 -55.053 -26.741 1.00 32.62 613 THR A CA 1
ATOM 4712 C C . THR A 1 613 ? 24.738 -56.270 -27.542 1.00 32.62 613 THR A C 1
ATOM 4714 O O . THR A 1 613 ? 25.017 -57.330 -26.985 1.00 32.62 613 THR A O 1
ATOM 4717 N N . SER A 1 614 ? 24.861 -56.114 -28.858 1.00 35.53 614 SER A N 1
ATOM 4718 C CA . SER A 1 614 ? 25.537 -57.077 -29.729 1.00 35.53 614 SER A CA 1
ATOM 4719 C C . SER A 1 614 ? 26.567 -56.344 -30.575 1.00 35.53 614 SER A C 1
ATOM 4721 O O . SER A 1 614 ? 26.224 -55.405 -31.293 1.00 35.53 614 SER A O 1
ATOM 4723 N N . ALA A 1 615 ? 27.820 -56.780 -30.489 1.00 32.16 615 ALA A N 1
ATOM 4724 C CA . ALA A 1 615 ? 28.903 -56.328 -31.349 1.00 32.16 615 ALA A CA 1
ATOM 4725 C C . ALA A 1 615 ? 29.275 -57.447 -32.327 1.00 32.16 615 ALA A C 1
ATOM 4727 O O . ALA A 1 615 ? 29.380 -58.609 -31.934 1.00 32.16 615 ALA A O 1
ATOM 4728 N N . SER A 1 616 ? 29.526 -57.083 -33.579 1.00 35.03 616 SER A N 1
ATOM 4729 C CA . SER A 1 616 ? 30.132 -57.947 -34.589 1.00 35.03 616 SER A CA 1
ATOM 4730 C C . SER A 1 616 ? 31.163 -57.131 -35.358 1.00 35.03 616 SER A C 1
ATOM 4732 O O . SER A 1 616 ? 30.848 -56.053 -35.863 1.00 35.03 616 SER A O 1
ATOM 4734 N N . ASN A 1 617 ? 32.392 -57.639 -35.413 1.00 35.53 617 ASN A N 1
ATOM 4735 C CA . ASN A 1 617 ? 33.453 -57.081 -36.247 1.00 35.53 617 ASN A CA 1
ATOM 4736 C C . ASN A 1 617 ? 33.109 -57.279 -37.727 1.00 35.53 617 ASN A C 1
ATOM 4738 O O . ASN A 1 617 ? 32.503 -58.293 -38.059 1.00 35.53 617 ASN A O 1
ATOM 4742 N N . ASP A 1 618 ? 33.620 -56.408 -38.598 1.00 35.59 618 ASP A N 1
ATOM 4743 C CA . ASP A 1 618 ? 34.314 -56.886 -39.797 1.00 35.59 618 ASP A CA 1
ATOM 4744 C C . ASP A 1 618 ? 35.298 -55.840 -40.350 1.00 35.59 618 ASP A C 1
ATOM 4746 O O . ASP A 1 618 ? 35.324 -54.687 -39.912 1.00 35.59 618 ASP A O 1
ATOM 4750 N N . VAL A 1 619 ? 36.187 -56.294 -41.235 1.00 37.03 619 VAL A N 1
ATOM 4751 C CA . VAL A 1 619 ? 37.474 -55.662 -41.576 1.00 37.03 619 VAL A CA 1
ATOM 4752 C C . VAL A 1 619 ? 37.559 -55.325 -43.072 1.00 37.03 619 VAL A C 1
ATOM 4754 O O . VAL A 1 619 ? 37.310 -56.206 -43.880 1.00 37.03 619 VAL A O 1
ATOM 4757 N N . GLU A 1 620 ? 37.973 -54.100 -43.436 1.00 35.50 620 GLU A N 1
ATOM 4758 C CA . GLU A 1 620 ? 38.973 -53.716 -44.475 1.00 35.50 620 GLU A CA 1
ATOM 4759 C C . GLU A 1 620 ? 38.938 -52.163 -44.671 1.00 35.50 620 GLU A C 1
ATOM 4761 O O . GLU A 1 620 ? 37.927 -51.546 -44.349 1.00 35.50 620 GLU A O 1
ATOM 4766 N N . LYS A 1 621 ? 39.928 -51.416 -45.208 1.00 32.84 621 LYS A N 1
ATOM 4767 C CA . LYS A 1 621 ? 41.413 -51.517 -45.266 1.00 32.84 621 LYS A CA 1
ATOM 4768 C C . LYS A 1 621 ? 41.971 -50.397 -46.165 1.00 32.84 621 LYS A C 1
ATOM 4770 O O . LYS A 1 621 ? 41.538 -50.288 -47.306 1.00 32.84 621 LYS A O 1
ATOM 4775 N N . ALA A 1 622 ? 43.016 -49.692 -45.709 1.00 33.16 622 ALA A N 1
ATOM 4776 C CA . ALA A 1 622 ? 43.772 -48.682 -46.482 1.00 33.16 622 ALA A CA 1
ATOM 4777 C C . ALA A 1 622 ? 42.937 -47.449 -46.958 1.00 33.16 622 ALA A C 1
ATOM 4779 O O . ALA A 1 622 ? 41.717 -47.479 -46.939 1.00 33.16 622 ALA A O 1
ATOM 4780 N N . THR A 1 623 ? 43.489 -46.280 -47.318 1.00 32.53 623 THR A N 1
ATOM 4781 C CA . THR A 1 623 ? 44.892 -45.869 -47.541 1.00 32.53 623 THR A CA 1
ATOM 4782 C C . THR A 1 623 ? 45.068 -44.368 -47.224 1.00 32.53 623 THR A C 1
ATOM 4784 O O . THR A 1 623 ? 44.354 -43.541 -47.773 1.00 32.53 623 THR A O 1
ATOM 4787 N N . SER A 1 624 ? 46.033 -44.047 -46.357 1.00 35.09 624 SER A N 1
ATOM 4788 C CA . SER A 1 624 ? 47.065 -42.985 -46.454 1.00 35.09 624 SER A CA 1
ATOM 4789 C C . SER A 1 624 ? 46.897 -41.658 -47.245 1.00 35.09 624 SER A C 1
ATOM 4791 O O . SER A 1 624 ? 46.519 -41.654 -48.411 1.00 35.09 624 SER A O 1
ATOM 4793 N N . VAL A 1 625 ? 47.562 -40.635 -46.673 1.00 33.66 625 VAL A N 1
ATOM 4794 C CA . VAL A 1 625 ? 48.142 -39.384 -47.241 1.00 33.66 625 VAL A CA 1
ATOM 4795 C C . VAL A 1 625 ? 47.306 -38.093 -47.072 1.00 33.66 625 VAL A C 1
ATOM 4797 O O . VAL A 1 625 ? 46.194 -38.016 -47.586 1.00 33.66 625 VAL A O 1
ATOM 4800 N N . PRO A 1 626 ? 47.847 -37.062 -46.381 1.00 53.03 626 PRO A N 1
ATOM 4801 C CA . PRO A 1 626 ? 47.279 -35.714 -46.304 1.00 53.03 626 PRO A CA 1
ATOM 4802 C C . PRO A 1 626 ? 47.917 -34.755 -47.326 1.00 53.03 626 PRO A C 1
ATOM 4804 O O . PRO A 1 626 ? 49.033 -34.996 -47.789 1.00 53.03 626 PRO A O 1
ATOM 4807 N N . THR A 1 627 ? 47.285 -33.601 -47.554 1.00 33.53 627 THR A N 1
ATOM 4808 C CA . THR A 1 627 ? 47.993 -32.405 -48.037 1.00 33.53 627 THR A CA 1
ATOM 4809 C C . THR A 1 627 ? 47.315 -31.118 -47.584 1.00 33.53 627 THR A C 1
ATOM 4811 O O . THR A 1 627 ? 46.099 -31.064 -47.397 1.00 33.53 627 THR A O 1
ATOM 4814 N N . ASP A 1 628 ? 48.135 -30.089 -47.403 1.00 32.88 628 ASP A N 1
ATOM 4815 C CA . ASP A 1 628 ? 47.759 -28.744 -46.982 1.00 32.88 628 ASP A CA 1
ATOM 4816 C C . ASP A 1 628 ? 46.842 -28.022 -47.981 1.00 32.88 628 ASP A C 1
ATOM 4818 O O . ASP A 1 628 ? 46.878 -28.281 -49.184 1.00 32.88 628 ASP A O 1
ATOM 4822 N N . ASN A 1 629 ? 46.134 -26.996 -47.499 1.00 32.72 629 ASN A N 1
ATOM 4823 C CA . ASN A 1 629 ? 46.355 -25.651 -48.038 1.00 32.72 629 ASN A CA 1
ATOM 4824 C C . ASN A 1 629 ? 45.800 -24.556 -47.122 1.00 32.72 629 ASN A C 1
ATOM 4826 O O . ASN A 1 629 ? 44.662 -24.617 -46.659 1.00 32.72 629 ASN A O 1
ATOM 4830 N N . ALA A 1 630 ? 46.610 -23.519 -46.920 1.00 33.94 630 ALA A N 1
ATOM 4831 C CA . ALA A 1 630 ? 46.211 -22.275 -46.282 1.00 33.94 630 ALA A CA 1
ATOM 4832 C C . ALA A 1 630 ? 46.080 -21.169 -47.338 1.00 33.94 630 ALA A C 1
ATOM 4834 O O . ALA A 1 630 ? 47.027 -20.913 -48.075 1.00 33.94 630 ALA A O 1
ATOM 4835 N N . ALA A 1 631 ? 44.940 -20.479 -47.360 1.00 32.34 631 ALA A N 1
ATOM 4836 C CA . ALA A 1 631 ? 44.788 -19.096 -47.822 1.00 32.34 631 ALA A CA 1
ATOM 4837 C C . ALA A 1 631 ? 43.446 -18.574 -47.266 1.00 32.34 631 ALA A C 1
ATOM 4839 O O . ALA A 1 631 ? 42.445 -19.277 -47.337 1.00 32.34 631 ALA A O 1
ATOM 4840 N N . LEU A 1 632 ? 43.387 -17.465 -46.522 1.00 33.59 632 LEU A N 1
ATOM 4841 C CA . LEU A 1 632 ? 43.460 -16.085 -47.026 1.00 33.59 632 LEU A CA 1
ATOM 4842 C C . LEU A 1 632 ? 42.448 -15.805 -48.145 1.00 33.59 632 LEU A C 1
ATOM 4844 O O . LEU A 1 632 ? 42.720 -16.083 -49.306 1.00 33.59 632 LEU A O 1
ATOM 4848 N N . LEU A 1 633 ? 41.331 -15.172 -47.781 1.00 32.84 633 LEU A N 1
ATOM 4849 C CA . LEU A 1 633 ? 40.947 -13.828 -48.239 1.00 32.84 633 LEU A CA 1
ATOM 4850 C C . LEU A 1 633 ? 39.728 -13.347 -47.431 1.00 32.84 633 LEU A C 1
ATOM 4852 O O . LEU A 1 633 ? 38.993 -14.154 -46.868 1.00 32.84 633 LEU A O 1
ATOM 4856 N N . GLY A 1 634 ? 39.544 -12.033 -47.341 1.00 29.98 634 GLY A N 1
ATOM 4857 C CA . GLY A 1 634 ? 38.372 -11.410 -46.726 1.00 29.98 634 GLY A CA 1
ATOM 4858 C C . GLY A 1 634 ? 37.923 -10.187 -47.523 1.00 29.98 634 GLY A C 1
ATOM 4859 O O . GLY A 1 634 ? 38.610 -9.814 -48.474 1.00 29.98 634 GLY A O 1
ATOM 4860 N N . TRP A 1 635 ? 36.832 -9.570 -47.050 1.00 36.38 635 TRP A N 1
ATOM 4861 C CA . TRP A 1 635 ? 36.106 -8.423 -47.629 1.00 36.38 635 TRP A CA 1
ATOM 4862 C C . TRP A 1 635 ? 35.293 -8.827 -48.877 1.00 36.38 635 TRP A C 1
ATOM 4864 O O . TRP A 1 635 ? 35.770 -9.599 -49.706 1.00 36.38 635 TRP A O 1
ATOM 4874 N N . ASP A 1 636 ? 34.043 -8.404 -49.053 1.00 37.09 636 ASP A N 1
ATOM 4875 C CA . ASP A 1 636 ? 33.339 -7.235 -48.480 1.00 37.09 636 ASP A CA 1
ATOM 4876 C C . ASP A 1 636 ? 32.571 -7.446 -47.153 1.00 37.09 636 ASP A C 1
ATOM 4878 O O . ASP A 1 636 ? 32.266 -8.610 -46.804 1.00 37.09 636 ASP A O 1
#

Sequence (636 aa):
SYRPSVFDLANLLPMVSVFEGQLTRTWFYEHGEKKHVLNLYHDTISGVRSAMLDYQEIRGSLGNSSLLMDSKGHRIFFTIENLPGYIEIKRSGWTSFVYSCCINDRDIKEATQGVPENQDVVFKPTILDTVFTVDDQSEFQIAWYVVKTTRITDGATSTVHRRFREFAELNSQIKQNMKGHHMRDVLPALPEKPLKQFTDHHDPSFIQDRCIKLERFLIAMTSIPHVGNMVCMKAFLGIMDQVREYSLAFQAPTLGLSLLPRDRQGEPGSSPCVVGMIQKPEVCQGVLPGDQLSRVNGVPLQGATFAAAVARIKSTPRPMIVHFIQVINASTTAANAAHASGANPTAALNAGMASATISAPKPVSPIQNTSAGAGAGHPSASAHRPHTATYAAGPSPTKVVDPREAARLDEVATVLAAKEAAEKERQEKLRQEREIAEYAAQIERAERAEREEKERLAREERDRLERIEKEKERLKEVARQEALALAREKRRKEQLALFMDEPTDSASKSKLFDSAEPAPEVISKPAAKSTIIDAPVVAAVTSLPTPPVQVTSTTTAAPSAVPAVSVVDPSAKKSLFTEEVKGFEVAPVVRPASSAVESTIAPAVQPEISVQTSASNDVEKATSVPTDNAALLGWD

Secondary structure (DSSP, 8-state):
-PPPPS--GGG----EETT--EEEEEEEEEETTEEEEEEEEEETTT-EEEEEETTEEPTT--EE--TT--TT-EEEEEEETTEEEEEEEEEETTTEEEEEEEETTEEEPBTTTS--TT----EEEEEEEEEEEE-SSSS-EEEEEEEEEEETTT--EEEEEEEHHHHHHHHHHHHHHTTT-GGGGGSPPPPP---TTSS-SS-HHHHHHHHHHHHHHHHHHHTSTTGGGSHHHHHHTTB-SSEEEEEEEE-SSS-SEEEEE-S-TT-TT--SEEEEEES-TTTSTT--TTPEEEEETTEE-TT--HHHHHHHHHHSPSSEEEEEEEE--TTTHHHHHHHHTT----SS------------------------------------------------------HHHHHHHHHHHHHHHHHHHHHHHHHHHHHHHHHHHHHHHHHHHHHHHHHHHHHHHHHHHHHHHHHHHHHHHHHHHHHHHHHHHHHHHHHHHHHHHHHH-----------------------PPPP------PPP--------------------------------------------------PPPPPP---------PPP-PPP----------------------------

pLDDT: mean 73.81, std 26.38, range [28.2, 98.62]

Radius of gyration: 46.57 Å; Cα contacts (8 Å, |Δi|>4): 629; chains: 1; bounding box: 112×99×177 Å

Solvent-accessible surface area (backbone atoms only — not comparable to full-atom values): 41238 Å² total; per-residue (Å²): 136,88,77,82,73,98,75,69,76,89,69,71,68,70,61,37,50,38,82,62,34,76,47,74,49,46,34,66,49,76,55,91,94,46,78,43,43,39,40,37,42,38,20,40,63,80,7,44,30,35,32,26,49,73,87,40,72,40,82,82,31,65,48,71,63,45,90,83,58,57,84,85,36,50,74,42,68,50,70,57,98,86,39,51,30,35,40,38,48,29,55,49,82,91,60,23,36,37,75,52,36,34,48,70,93,37,79,48,67,43,54,90,75,54,81,65,93,79,75,66,66,52,53,51,60,42,62,79,49,77,48,68,25,54,45,89,87,45,93,53,71,43,65,24,37,32,34,36,25,33,31,60,90,77,62,53,67,27,39,27,67,44,38,71,67,56,55,52,52,47,54,50,52,49,50,57,75,28,61,77,41,84,64,46,84,69,54,72,72,76,73,82,81,76,60,76,91,82,47,70,84,78,40,65,66,56,46,51,54,47,46,56,46,49,33,53,38,49,43,55,44,29,64,37,83,67,45,47,74,32,68,70,45,19,56,72,47,12,49,46,96,51,38,35,32,34,43,50,76,41,70,57,92,66,72,39,56,44,76,34,74,41,92,68,74,81,53,92,77,43,46,24,35,25,32,59,43,75,77,32,59,88,76,37,73,91,67,54,66,68,28,28,41,46,27,51,74,80,46,69,31,60,82,42,51,45,68,56,49,55,49,46,70,70,67,50,53,71,33,34,43,41,30,35,40,40,74,55,54,83,81,49,55,69,59,52,55,40,58,78,69,73,55,84,85,88,81,87,85,86,84,88,88,89,90,83,82,88,85,88,84,88,89,82,88,83,84,88,87,87,84,91,87,88,85,90,84,86,86,94,80,89,87,88,80,93,85,83,78,91,77,85,74,74,90,70,83,79,73,82,70,54,70,70,57,56,53,52,52,51,52,51,50,52,55,49,53,54,49,53,51,54,50,49,52,52,51,51,50,55,48,52,55,47,56,52,52,52,52,53,54,50,50,56,51,50,56,49,51,54,50,53,52,52,50,49,53,58,47,55,52,51,56,50,50,53,51,53,50,57,49,52,53,51,52,51,51,51,54,50,51,51,52,52,50,51,52,51,52,49,51,52,50,55,55,51,51,70,69,67,72,67,79,92,81,79,93,81,85,85,83,88,82,91,87,81,88,80,87,83,79,94,75,81,84,80,84,83,74,89,74,90,76,87,80,82,89,76,91,73,93,78,91,79,82,82,79,86,79,83,82,83,87,76,87,84,84,87,82,88,84,85,81,91,78,84,89,81,87,84,86,85,86,91,75,92,83,89,79,90,78,82,89,82,86,86,78,88,83,84,81,86,79,88,86,89,81,90,81,93,79,86,85,83,84,82,87,87,83,92,80,85,87,85,87,79,90,86,90,88,79,89,80,88,87,88,82,89,86,89,78,92,85,79,84,135

Mean predicted aligned error: 19.57 Å

Organism: NCBI:txid89044